Protein AF-A0A0C9W741-F1 (afdb_monomer_lite)

Radius of gyration: 35.51 Å; chains: 1; bounding box: 78×63×110 Å

pLDDT: mean 74.87, std 17.21, range [28.73, 96.88]

Sequence (416 aa):
MPPRNKDKTQGETKKRGKKKSDEKQKEKEEKQGRLKNDVEKLVEETTPKLEDAILKAEELNCLSREAMIGVARFDIVGNRERLKFGTWNPRAVKEEEVNKLVESFLQHGLNRFDYSNAIPLCVLPGVVKSNSYMPMDEFLKQDPSFSNTKLPILEFTDSMRAVLAAGGAHRLSALNKYLTRNMELLVDIERHLQNEDDGNPETRRSKKSRDEIAGVLAYKGQWLVIIYDLNKVQADDGKLGLHISANQRHYNYRESAEEGLVQLYQLMVATHQTWRDMHAPQGSRPTLNQGKQYQLLSQDYVSKLFGHLMHPSTSHYIHSPVFKLKKLHSDLISPYGGLLSVLFMDMEDKLRMCFNDVVLDNAEVERVIESMSREDDDDAWKMGTKSREDMMSMLRSAPTVFEVIGDNLRAILDQA

Structure (mmCIF, N/CA/C/O backbone):
data_AF-A0A0C9W741-F1
#
_entry.id   AF-A0A0C9W741-F1
#
loop_
_atom_site.group_PDB
_atom_site.id
_atom_site.type_symbol
_atom_site.label_atom_id
_atom_site.label_alt_id
_atom_site.label_comp_id
_atom_site.label_asym_id
_atom_site.label_entity_id
_atom_site.label_seq_id
_atom_site.pdbx_PDB_ins_code
_atom_site.Cartn_x
_atom_site.Cartn_y
_atom_site.Cartn_z
_atom_site.occupancy
_atom_site.B_iso_or_equiv
_atom_site.auth_seq_id
_atom_site.auth_comp_id
_atom_site.auth_asym_id
_atom_site.auth_atom_id
_atom_site.pdbx_PDB_model_num
ATOM 1 N N . MET A 1 1 ? 55.296 28.904 74.389 1.00 29.23 1 MET A N 1
ATOM 2 C CA . MET A 1 1 ? 54.566 28.121 75.411 1.00 29.23 1 MET A CA 1
ATOM 3 C C . MET A 1 1 ? 53.095 28.535 75.365 1.00 29.23 1 MET A C 1
ATOM 5 O O . MET A 1 1 ? 52.853 29.734 75.378 1.00 29.23 1 MET A O 1
ATOM 9 N N . PRO A 1 2 ? 52.157 27.585 75.188 1.00 56.06 2 PRO A N 1
ATOM 10 C CA . PRO A 1 2 ? 50.721 27.808 74.931 1.00 56.06 2 PRO A CA 1
ATOM 11 C C . PRO A 1 2 ? 49.923 27.820 76.261 1.00 56.06 2 PRO A C 1
ATOM 13 O O . PRO A 1 2 ? 50.539 27.510 77.284 1.00 56.06 2 PRO A O 1
ATOM 16 N N . PRO A 1 3 ? 48.602 28.134 76.317 1.00 43.34 3 PRO A N 1
ATOM 17 C CA . PRO A 1 3 ? 47.568 27.099 76.075 1.00 43.34 3 PRO A CA 1
ATOM 18 C C . PRO A 1 3 ? 46.173 27.631 75.597 1.00 43.34 3 PRO A C 1
ATOM 20 O O . PRO A 1 3 ? 45.847 28.802 75.725 1.00 43.34 3 PRO A O 1
ATOM 23 N N . ARG A 1 4 ? 45.420 26.837 74.817 1.00 32.53 4 ARG A N 1
ATOM 24 C CA . ARG A 1 4 ? 44.180 26.080 75.158 1.00 32.53 4 ARG A CA 1
ATOM 25 C C . ARG A 1 4 ? 42.925 26.869 75.617 1.00 32.53 4 ARG A C 1
ATOM 27 O O . ARG A 1 4 ? 42.845 27.273 76.763 1.00 32.53 4 ARG A O 1
ATOM 34 N N . ASN A 1 5 ? 41.895 26.797 74.762 1.00 32.59 5 ASN A N 1
ATOM 35 C CA . ASN A 1 5 ? 40.676 25.964 74.896 1.00 32.59 5 ASN A CA 1
ATOM 36 C C . ASN A 1 5 ? 39.518 26.373 75.852 1.00 32.59 5 ASN A C 1
ATOM 38 O O . ASN A 1 5 ? 39.738 26.627 77.030 1.00 32.59 5 ASN A O 1
ATOM 42 N N . LYS A 1 6 ? 38.294 26.152 75.323 1.00 31.47 6 LYS A N 1
ATOM 43 C CA . LYS A 1 6 ? 36.983 25.827 75.951 1.00 31.47 6 LYS A CA 1
ATOM 44 C C . LYS A 1 6 ? 35.925 26.928 76.177 1.00 31.47 6 LYS A C 1
ATOM 46 O O . LYS A 1 6 ? 35.943 27.640 77.169 1.00 31.47 6 LYS A O 1
ATOM 51 N N . ASP A 1 7 ? 34.967 26.938 75.245 1.00 36.56 7 ASP A N 1
ATOM 52 C CA . ASP A 1 7 ? 33.517 26.658 75.358 1.00 36.56 7 ASP A CA 1
ATOM 53 C C . ASP A 1 7 ? 32.665 26.999 76.601 1.00 36.56 7 ASP A C 1
ATOM 55 O O . ASP A 1 7 ? 33.028 26.705 77.740 1.00 36.56 7 ASP A O 1
ATOM 59 N N . LYS A 1 8 ? 31.393 27.299 76.241 1.00 34.91 8 LYS A N 1
ATOM 60 C CA . LYS A 1 8 ? 30.082 27.196 76.944 1.00 34.91 8 LYS A CA 1
ATOM 61 C C . LYS A 1 8 ? 29.559 28.540 77.503 1.00 34.91 8 LYS A C 1
ATOM 63 O O . LYS A 1 8 ? 30.327 29.288 78.077 1.00 34.91 8 LYS A O 1
ATOM 68 N N . THR A 1 9 ? 28.285 28.955 77.385 1.00 31.89 9 THR A N 1
ATOM 69 C CA . THR A 1 9 ? 26.999 28.260 77.132 1.00 31.89 9 THR A CA 1
ATOM 70 C C . THR A 1 9 ? 25.865 29.281 76.846 1.00 31.89 9 THR A C 1
ATOM 72 O O . THR A 1 9 ? 25.932 30.392 77.348 1.00 31.89 9 THR A O 1
ATOM 75 N N . GLN A 1 10 ? 24.817 28.838 76.124 1.00 31.36 10 GLN A N 1
ATOM 76 C CA . GLN A 1 10 ? 23.362 29.140 76.249 1.00 31.36 10 GLN A CA 1
ATOM 77 C C . GLN A 1 10 ? 22.792 30.582 76.356 1.00 31.36 10 GLN A C 1
ATOM 79 O O . GLN A 1 10 ? 23.062 31.296 77.310 1.00 31.36 10 GLN A O 1
ATOM 84 N N . GLY A 1 11 ? 21.776 30.867 75.514 1.00 28.73 11 GLY A N 1
ATOM 85 C CA . GLY A 1 11 ? 20.524 31.520 75.960 1.00 28.73 11 GLY A CA 1
ATOM 86 C C . GLY A 1 11 ? 19.926 32.649 75.094 1.00 28.73 11 GLY A C 1
ATOM 87 O O . GLY A 1 11 ? 20.455 33.745 75.095 1.00 28.73 11 GLY A O 1
ATOM 88 N N . GLU A 1 12 ? 18.757 32.377 74.478 1.00 31.44 12 GLU A N 1
ATOM 89 C CA . GLU A 1 12 ? 17.649 33.312 74.119 1.00 31.44 12 GLU A CA 1
ATOM 90 C C . GLU A 1 12 ? 17.859 34.341 72.970 1.00 31.44 12 GLU A C 1
ATOM 92 O O . GLU A 1 12 ? 18.771 35.146 72.981 1.00 31.44 12 GLU A O 1
ATOM 97 N N . THR A 1 13 ? 17.040 34.452 71.909 1.00 33.78 13 THR A N 1
ATOM 98 C CA . THR A 1 13 ? 15.577 34.656 71.893 1.00 33.78 13 THR A CA 1
ATOM 99 C C . THR A 1 13 ? 14.962 34.353 70.505 1.00 33.78 13 THR A C 1
ATOM 101 O O . THR A 1 13 ? 15.441 34.792 69.459 1.00 33.78 13 THR A O 1
ATOM 104 N N . LYS A 1 14 ? 13.818 33.652 70.503 1.00 41.97 14 LYS A N 1
ATOM 105 C CA . LYS A 1 14 ? 12.867 33.501 69.384 1.00 41.97 14 LYS A CA 1
ATOM 106 C C . LYS A 1 14 ? 12.035 34.782 69.215 1.00 41.97 14 LYS A C 1
ATOM 108 O O . LYS A 1 14 ? 11.446 35.211 70.199 1.00 41.97 14 LYS A O 1
ATOM 113 N N . LYS A 1 15 ? 11.877 35.293 67.980 1.00 41.88 15 LYS A N 1
ATOM 114 C CA . LYS A 1 15 ? 10.661 35.954 67.415 1.00 41.88 15 LYS A CA 1
ATOM 115 C C . LYS A 1 15 ? 11.003 36.665 66.091 1.00 41.88 15 LYS A C 1
ATOM 117 O O . LYS A 1 15 ? 11.376 37.829 66.127 1.00 41.88 15 LYS A O 1
ATOM 122 N N . ARG A 1 16 ? 10.862 35.996 64.928 1.00 37.69 16 ARG A N 1
ATOM 123 C CA . ARG A 1 16 ? 10.601 36.653 63.607 1.00 37.69 16 ARG A CA 1
ATOM 124 C C . ARG A 1 16 ? 10.425 35.740 62.374 1.00 37.69 16 ARG A C 1
ATOM 126 O O . ARG A 1 16 ? 10.215 36.261 61.288 1.00 37.69 16 ARG A O 1
ATOM 133 N N . GLY A 1 17 ? 10.448 34.409 62.501 1.00 34.53 17 GLY A N 1
ATOM 134 C CA . GLY A 1 17 ? 10.427 33.511 61.327 1.00 34.53 17 GLY A CA 1
ATOM 135 C C . GLY A 1 17 ? 9.057 33.063 60.788 1.00 34.53 17 GLY A C 1
ATOM 136 O O . GLY A 1 17 ? 8.988 32.605 59.656 1.00 34.53 17 GLY A O 1
ATOM 137 N N . LYS A 1 18 ? 7.963 33.175 61.553 1.00 38.09 18 LYS A N 1
ATOM 138 C CA . LYS A 1 18 ? 6.747 32.373 61.286 1.00 38.09 18 LYS A CA 1
ATOM 139 C C . LYS A 1 18 ? 5.709 32.984 60.328 1.00 38.09 18 LYS A C 1
ATOM 141 O O . LYS A 1 18 ? 4.758 32.307 59.989 1.00 38.09 18 LYS A O 1
ATOM 146 N N . LYS A 1 19 ? 5.852 34.245 59.894 1.00 40.81 19 LYS A N 1
ATOM 147 C CA . LYS A 1 19 ? 4.816 34.923 59.077 1.00 40.81 19 LYS A CA 1
ATOM 148 C C . LYS A 1 19 ? 5.074 34.894 57.561 1.00 40.81 19 LYS A C 1
ATOM 150 O O . LYS A 1 19 ? 4.148 35.098 56.796 1.00 40.81 19 LYS A O 1
ATOM 155 N N . LYS A 1 20 ? 6.311 34.624 57.120 1.00 43.34 20 LYS A N 1
ATOM 156 C CA . LYS A 1 20 ? 6.692 34.601 55.688 1.00 43.34 20 LYS A CA 1
ATOM 157 C C . LYS A 1 20 ? 6.609 33.214 55.031 1.00 43.34 20 LYS A C 1
ATOM 159 O O . LYS A 1 20 ? 6.699 33.136 53.809 1.00 43.34 20 LYS A O 1
ATOM 164 N N . SER A 1 21 ? 6.484 32.139 55.813 1.00 45.16 21 SER A N 1
ATOM 165 C CA . SER A 1 21 ? 6.326 30.773 55.292 1.00 45.16 21 SER A CA 1
ATOM 166 C C . SER A 1 21 ? 4.906 30.525 54.788 1.00 45.16 21 SER A C 1
ATOM 168 O O . SER A 1 21 ? 4.738 30.008 53.690 1.00 45.16 21 SER A O 1
ATOM 170 N N . ASP A 1 22 ? 3.905 30.978 55.542 1.00 47.25 22 ASP A N 1
ATOM 171 C CA . ASP A 1 22 ? 2.506 30.606 55.309 1.00 47.25 22 ASP A CA 1
ATOM 172 C C . ASP A 1 22 ? 1.895 31.355 54.109 1.00 47.25 22 ASP A C 1
ATOM 174 O O . ASP A 1 22 ? 1.099 30.787 53.364 1.00 47.25 22 ASP A O 1
ATOM 178 N N . GLU A 1 23 ? 2.330 32.594 53.840 1.00 48.41 23 GLU A N 1
ATOM 179 C CA . GLU A 1 23 ? 1.943 33.339 52.627 1.00 48.41 23 GLU A CA 1
ATOM 180 C C . GLU A 1 23 ? 2.526 32.713 51.352 1.00 48.41 23 GLU A C 1
ATOM 182 O O . GLU A 1 23 ? 1.818 32.564 50.361 1.00 48.41 23 GLU A O 1
ATOM 187 N N . LYS A 1 24 ? 3.790 32.264 51.383 1.00 49.31 24 LYS A N 1
ATOM 188 C CA . LYS A 1 24 ? 4.428 31.605 50.228 1.00 49.31 24 LYS A CA 1
ATOM 189 C C . LYS A 1 24 ? 3.864 30.215 49.938 1.00 49.31 24 LYS A C 1
ATOM 191 O O . LYS A 1 24 ? 3.982 29.743 48.808 1.00 49.31 24 LYS A O 1
ATOM 196 N N . GLN A 1 25 ? 3.304 29.550 50.946 1.00 50.09 25 GLN A N 1
ATOM 197 C CA . GLN A 1 25 ? 2.700 28.230 50.798 1.00 50.09 25 GLN A CA 1
ATOM 198 C C . GLN A 1 25 ? 1.287 28.341 50.202 1.00 50.09 25 GLN A C 1
ATOM 200 O O . GLN A 1 25 ? 1.004 27.656 49.221 1.00 50.09 25 GLN A O 1
ATOM 205 N N . LYS A 1 26 ? 0.480 29.315 50.655 1.00 51.44 26 LYS A N 1
ATOM 206 C CA . LYS A 1 26 ? -0.825 29.639 50.047 1.00 51.44 26 LYS A CA 1
ATOM 207 C C . LYS A 1 26 ? -0.728 30.082 48.585 1.00 51.44 26 LYS A C 1
ATOM 209 O O . LYS A 1 26 ? -1.500 29.617 47.755 1.00 51.44 26 LYS A O 1
ATOM 214 N N . GLU A 1 27 ? 0.255 30.914 48.238 1.00 52.12 27 GLU A N 1
ATOM 215 C CA . GLU A 1 27 ? 0.446 31.375 46.851 1.00 52.12 27 GLU A CA 1
ATOM 216 C C . GLU A 1 27 ? 0.881 30.242 45.897 1.00 52.12 27 GLU A C 1
ATOM 218 O O . GLU A 1 27 ? 0.608 30.283 44.694 1.00 52.12 27 GLU A O 1
ATOM 223 N N . LYS A 1 28 ? 1.567 29.216 46.424 1.00 52.00 28 LYS A N 1
ATOM 224 C CA . LYS A 1 28 ? 1.939 28.007 45.672 1.00 52.00 28 LYS A CA 1
ATOM 225 C C . LYS A 1 28 ? 0.754 27.065 45.480 1.00 52.00 28 LYS A C 1
ATOM 227 O O . LYS A 1 28 ? 0.612 26.525 44.386 1.00 52.00 28 LYS A O 1
ATOM 232 N N . GLU A 1 29 ? -0.084 26.902 46.500 1.00 53.72 29 GLU A N 1
ATOM 233 C CA . GLU A 1 29 ? -1.296 26.078 46.439 1.00 53.72 29 GLU A CA 1
ATOM 234 C C . GLU A 1 29 ? -2.351 26.688 45.499 1.00 53.72 29 GLU A C 1
ATOM 236 O O . GLU A 1 29 ? -2.909 25.969 44.672 1.00 53.72 29 GLU A O 1
ATOM 241 N N . GLU A 1 30 ? -2.543 28.013 45.501 1.00 54.38 30 GLU A N 1
ATOM 242 C CA . GLU A 1 30 ? -3.440 28.690 44.546 1.00 54.38 30 GLU A CA 1
ATOM 243 C C . GLU A 1 30 ? -2.933 28.622 43.097 1.00 54.38 30 GLU A C 1
ATOM 245 O O . GLU A 1 30 ? -3.723 28.422 42.170 1.00 54.38 30 GLU A O 1
ATOM 250 N N . LYS A 1 31 ? -1.615 28.742 42.873 1.00 52.44 31 LYS A N 1
ATOM 251 C CA . LYS A 1 31 ? -1.028 28.575 41.531 1.00 52.44 31 LYS A CA 1
ATOM 252 C C . LYS A 1 31 ? -1.110 27.129 41.043 1.00 52.44 31 LYS A C 1
ATOM 254 O O . LYS A 1 31 ? -1.398 26.924 39.868 1.00 52.44 31 LYS A O 1
ATOM 259 N N . GLN A 1 32 ? -0.903 26.139 41.915 1.00 48.06 32 GLN A N 1
ATOM 260 C CA . GLN A 1 32 ? -1.086 24.723 41.570 1.00 48.06 32 GLN A CA 1
ATOM 261 C C . GLN A 1 32 ? -2.553 24.369 41.303 1.00 48.06 32 GLN A C 1
ATOM 263 O O . GLN A 1 32 ? -2.813 23.602 40.380 1.00 48.06 32 GLN A O 1
ATOM 268 N N . GLY A 1 33 ? -3.499 24.949 42.048 1.00 50.84 33 GLY A N 1
ATOM 269 C CA . GLY A 1 33 ? -4.935 24.779 41.810 1.00 50.84 33 GLY A CA 1
ATOM 270 C C . GLY A 1 33 ? -5.388 25.373 40.473 1.00 50.84 33 GLY A C 1
ATOM 271 O O . GLY A 1 33 ? -6.111 24.719 39.728 1.00 50.84 33 GLY A O 1
ATOM 272 N N . ARG A 1 34 ? -4.895 26.567 40.109 1.00 53.53 34 ARG A N 1
ATOM 273 C CA . ARG A 1 34 ? -5.165 27.166 38.788 1.00 53.53 34 ARG A CA 1
ATOM 274 C C . ARG A 1 34 ? -4.550 26.366 37.641 1.00 53.53 34 ARG A C 1
ATOM 276 O O . ARG A 1 34 ? -5.242 26.094 36.673 1.00 53.53 34 ARG A O 1
ATOM 283 N N . LEU A 1 35 ? -3.300 25.916 37.779 1.00 49.72 35 LEU A N 1
ATOM 284 C CA . LEU A 1 35 ? -2.647 25.062 36.779 1.00 49.72 35 LEU A CA 1
ATOM 285 C C . LEU A 1 35 ? -3.351 23.709 36.604 1.00 49.72 35 LEU A C 1
ATOM 287 O O . LEU A 1 35 ? -3.434 23.229 35.481 1.00 49.72 35 LEU A O 1
ATOM 291 N N . LYS A 1 36 ? -3.875 23.101 37.677 1.00 50.97 36 LYS A N 1
ATOM 292 C CA . LYS A 1 36 ? -4.691 21.881 37.570 1.00 50.97 36 LYS A CA 1
ATOM 293 C C . LYS A 1 36 ? -6.001 22.133 36.830 1.00 50.97 36 LYS A C 1
ATOM 295 O O . LYS A 1 36 ? -6.285 21.395 35.899 1.00 50.97 36 LYS A O 1
ATOM 300 N N . ASN A 1 37 ? -6.725 23.197 37.173 1.00 49.47 37 ASN A N 1
ATOM 301 C CA . ASN A 1 37 ? -7.987 23.532 36.510 1.00 49.47 37 ASN A CA 1
ATOM 302 C C . ASN A 1 37 ? -7.793 23.917 35.034 1.00 49.47 37 ASN A C 1
ATOM 304 O O . ASN A 1 37 ? -8.622 23.569 34.201 1.00 49.47 37 ASN A O 1
ATOM 308 N N . ASP A 1 38 ? -6.698 24.604 34.695 1.00 52.16 38 ASP A N 1
ATOM 309 C CA . ASP A 1 38 ? -6.371 24.957 33.308 1.00 52.16 38 ASP A CA 1
ATOM 310 C C . ASP A 1 38 ? -5.950 23.719 32.496 1.00 52.16 38 ASP A C 1
ATOM 312 O O . ASP A 1 38 ? -6.297 23.602 31.321 1.00 52.16 38 ASP A O 1
ATOM 316 N N . VAL A 1 39 ? -5.250 22.761 33.119 1.00 52.22 39 VAL A N 1
ATOM 317 C CA . VAL A 1 39 ? -4.909 21.467 32.504 1.00 52.22 39 VAL A CA 1
ATOM 318 C C . VAL A 1 39 ? -6.146 20.579 32.352 1.00 52.22 39 VAL A C 1
ATOM 320 O O . VAL A 1 39 ? -6.302 19.970 31.302 1.00 52.22 39 VAL A O 1
ATOM 323 N N . GLU A 1 40 ? -7.041 20.528 33.338 1.00 51.59 40 GLU A N 1
ATOM 324 C CA . GLU A 1 40 ? -8.305 19.779 33.259 1.00 51.59 40 GLU A CA 1
ATOM 325 C C . GLU A 1 40 ? -9.216 20.344 32.163 1.00 51.59 40 GLU A C 1
ATOM 327 O O . GLU A 1 40 ? -9.685 19.579 31.324 1.00 51.59 40 GLU A O 1
ATOM 332 N N . LYS A 1 41 ? -9.337 21.675 32.049 1.00 47.78 41 LYS A N 1
ATOM 333 C CA . LYS A 1 41 ? -10.034 22.322 30.923 1.00 47.78 41 LYS A CA 1
ATOM 334 C C . LYS A 1 41 ? -9.410 22.004 29.564 1.00 47.78 41 LYS A C 1
ATOM 336 O O . LYS A 1 41 ? -10.126 21.724 28.608 1.00 47.78 41 LYS A O 1
ATOM 341 N N . LEU A 1 42 ? -8.079 22.029 29.460 1.00 47.59 42 LEU A N 1
ATOM 342 C CA . LEU A 1 42 ? -7.376 21.681 28.219 1.00 47.59 42 LEU A CA 1
ATOM 343 C C . LEU A 1 42 ? -7.545 20.200 27.853 1.00 47.59 42 LEU A C 1
ATOM 345 O O . LEU A 1 42 ? -7.640 19.874 26.669 1.00 47.59 42 LEU A O 1
ATOM 349 N N . VAL A 1 43 ? -7.591 19.307 28.844 1.00 46.94 43 VAL A N 1
ATOM 350 C CA . VAL A 1 43 ? -7.824 17.869 28.652 1.00 46.94 43 VAL A CA 1
ATOM 351 C C . VAL A 1 43 ? -9.268 17.615 28.218 1.00 46.94 43 VAL A C 1
ATOM 353 O O . VAL A 1 43 ? -9.462 16.892 27.243 1.00 46.94 43 VAL A O 1
ATOM 356 N N . GLU A 1 44 ? -10.261 18.257 28.837 1.00 46.56 44 GLU A N 1
ATOM 357 C CA . GLU A 1 44 ? -11.680 18.162 28.450 1.00 46.56 44 GLU A CA 1
ATOM 358 C C . GLU A 1 44 ? -11.968 18.753 27.057 1.00 46.56 44 GLU A C 1
ATOM 360 O O . GLU A 1 44 ? -12.807 18.233 26.327 1.00 46.56 44 GLU A O 1
ATOM 365 N N . GLU A 1 45 ? -11.250 19.794 26.623 1.00 43.28 45 GLU A N 1
ATOM 366 C CA . GLU A 1 45 ? -11.445 20.396 25.292 1.00 43.28 45 GLU A CA 1
ATOM 367 C C . GLU A 1 45 ? -10.757 19.627 24.143 1.00 43.28 45 GLU A C 1
ATOM 369 O O . GLU A 1 45 ? -11.131 19.793 22.972 1.00 43.28 45 GLU A O 1
ATOM 374 N N . THR A 1 46 ? -9.758 18.785 24.446 1.00 44.12 46 THR A N 1
ATOM 375 C CA . THR A 1 46 ? -8.960 18.051 23.441 1.00 44.12 46 THR A CA 1
ATOM 376 C C . THR A 1 46 ? -9.284 16.559 23.328 1.00 44.12 46 THR A C 1
ATOM 378 O O . THR A 1 46 ? -9.094 15.995 22.249 1.00 44.12 46 THR A O 1
ATOM 381 N N . THR A 1 47 ? -9.807 15.918 24.375 1.00 41.94 47 THR A N 1
ATOM 382 C CA . THR A 1 47 ? -10.109 14.470 24.380 1.00 41.94 47 THR A CA 1
ATOM 383 C C . THR A 1 47 ? -11.352 14.043 23.577 1.00 41.94 47 THR A C 1
ATOM 385 O O . THR A 1 47 ? -11.221 13.079 22.820 1.00 41.94 47 THR A O 1
ATOM 388 N N . PRO A 1 48 ? -12.500 14.759 23.578 1.00 41.53 48 PRO A N 1
ATOM 389 C CA . PRO A 1 48 ? -13.714 14.291 22.890 1.00 41.53 48 PRO A CA 1
ATOM 390 C C . PRO A 1 48 ? -13.559 14.244 21.363 1.00 41.53 48 PRO A C 1
ATOM 392 O O . PRO A 1 48 ? -14.123 13.402 20.676 1.00 41.53 48 PRO A O 1
ATOM 395 N N . LYS A 1 49 ? -12.739 15.141 20.802 1.00 53.41 49 LYS A N 1
ATOM 396 C CA . LYS A 1 49 ? -12.584 15.293 19.346 1.00 53.41 49 LYS A CA 1
ATOM 397 C C . LYS A 1 49 ? -11.715 14.212 18.712 1.00 53.41 49 LYS A C 1
ATOM 399 O O . LYS A 1 49 ? -11.835 13.976 17.512 1.00 53.41 49 LYS A O 1
ATOM 404 N N . LEU A 1 50 ? -10.811 13.604 19.482 1.00 46.09 50 LEU A N 1
ATOM 405 C CA . LEU A 1 50 ? -9.914 12.574 18.969 1.00 46.09 50 LEU A CA 1
ATOM 406 C C . LEU A 1 50 ? -10.611 11.212 18.918 1.00 46.09 50 LEU A C 1
ATOM 408 O O . LEU A 1 50 ? -10.489 10.523 17.913 1.00 46.09 50 LEU A O 1
ATOM 412 N N . GLU A 1 51 ? -11.366 10.852 19.955 1.00 53.16 51 GLU A N 1
ATOM 413 C CA . GLU A 1 51 ? -12.127 9.596 20.005 1.00 53.16 51 GLU A CA 1
ATOM 414 C C . GLU A 1 51 ? -13.218 9.566 18.928 1.00 53.16 51 GLU A C 1
ATOM 416 O O . GLU A 1 51 ? -13.279 8.619 18.146 1.00 53.16 51 GLU A O 1
ATOM 421 N N . ASP A 1 52 ? -13.965 10.662 18.764 1.00 63.34 52 ASP A N 1
ATOM 422 C CA . ASP A 1 52 ? -14.936 10.813 17.674 1.00 63.34 52 ASP A CA 1
ATOM 423 C C . ASP A 1 52 ? -14.288 10.724 16.284 1.00 63.34 52 ASP A C 1
ATOM 425 O O . ASP A 1 52 ? -14.885 10.208 15.336 1.00 63.34 52 ASP A O 1
ATOM 429 N N . ALA A 1 53 ? -13.067 11.246 16.128 1.00 64.69 53 ALA A N 1
ATOM 430 C CA . ALA A 1 53 ? -12.331 11.160 14.871 1.00 64.69 53 ALA A CA 1
ATOM 431 C C . ALA A 1 53 ? -11.828 9.734 14.593 1.00 64.69 53 ALA A C 1
ATOM 433 O O . ALA A 1 53 ? -11.840 9.310 13.437 1.00 64.69 53 ALA A O 1
ATOM 434 N N . ILE A 1 54 ? -11.420 8.996 15.632 1.00 64.38 54 ILE A N 1
ATOM 435 C CA . ILE A 1 54 ? -11.015 7.588 15.533 1.00 64.38 54 ILE A CA 1
ATOM 436 C C . ILE A 1 54 ? -12.215 6.727 15.140 1.00 64.38 54 ILE A C 1
ATOM 438 O O . ILE A 1 54 ? -12.129 6.009 14.147 1.00 64.38 54 ILE A O 1
ATOM 442 N N . LEU A 1 55 ? -13.348 6.864 15.835 1.00 70.00 55 LEU A N 1
ATOM 443 C CA . LEU A 1 55 ? -14.568 6.106 15.539 1.00 70.00 55 LEU A CA 1
ATOM 444 C C . LEU A 1 55 ? -15.057 6.357 14.106 1.00 70.00 55 LEU A C 1
ATOM 446 O O . LEU A 1 55 ? -15.346 5.413 13.374 1.00 70.00 55 LEU A O 1
ATOM 450 N N . LYS A 1 56 ? -15.053 7.618 13.652 1.00 74.88 56 LYS A N 1
ATOM 451 C CA . LYS A 1 56 ? -15.390 7.962 12.258 1.00 74.88 56 LYS A CA 1
ATOM 452 C C . LYS A 1 56 ? -14.413 7.362 11.248 1.00 74.88 56 LYS A C 1
ATOM 454 O O . LYS A 1 56 ? -14.818 6.946 10.164 1.00 74.88 56 LYS A O 1
ATOM 459 N N . ALA A 1 57 ? -13.120 7.324 11.568 1.00 74.00 57 ALA A N 1
ATOM 460 C CA . ALA A 1 57 ? -12.125 6.702 10.701 1.00 74.00 57 ALA A CA 1
ATOM 461 C C . ALA A 1 57 ? -12.304 5.175 10.636 1.00 74.00 57 ALA A C 1
ATOM 463 O O . ALA A 1 57 ? -12.169 4.590 9.561 1.00 74.00 57 ALA A O 1
ATOM 464 N N . GLU A 1 58 ? -12.631 4.528 11.756 1.00 75.44 58 GLU A N 1
ATOM 465 C CA . GLU A 1 58 ? -12.937 3.096 11.820 1.00 75.44 58 GLU A CA 1
ATOM 466 C C . GLU A 1 58 ? -14.193 2.741 11.029 1.00 75.44 58 GLU A C 1
ATOM 468 O O . GLU A 1 58 ? -14.159 1.799 10.235 1.00 75.44 58 GLU A O 1
ATOM 473 N N . GLU A 1 59 ? -15.254 3.536 11.153 1.00 83.12 59 GLU A N 1
ATOM 474 C CA . GLU A 1 59 ? -16.479 3.389 10.366 1.00 83.12 59 GLU A CA 1
ATOM 475 C C . GLU A 1 59 ? -16.178 3.459 8.861 1.00 83.12 59 GLU A C 1
ATOM 477 O O . GLU A 1 59 ? -16.501 2.536 8.107 1.00 83.12 59 GLU A O 1
ATOM 482 N N . LEU A 1 60 ? -15.449 4.489 8.417 1.00 83.56 60 LEU A N 1
ATOM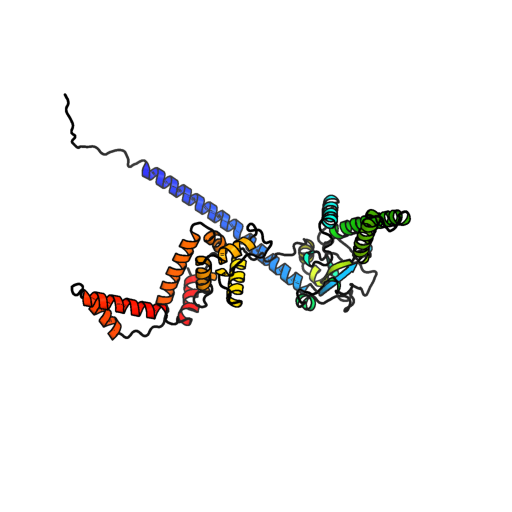 483 C CA . LEU A 1 60 ? -15.033 4.624 7.017 1.00 83.56 60 LEU A CA 1
ATOM 484 C C . LEU A 1 60 ? -14.107 3.485 6.561 1.00 83.56 60 LEU A C 1
ATOM 486 O O . LEU A 1 60 ? -14.140 3.092 5.393 1.00 83.56 60 LEU A O 1
ATOM 490 N N . ASN A 1 61 ? -13.298 2.914 7.459 1.00 82.38 61 ASN A N 1
ATOM 491 C CA . ASN A 1 61 ? -12.476 1.737 7.171 1.00 82.38 61 ASN A CA 1
ATOM 492 C C . ASN A 1 61 ? -13.308 0.457 7.022 1.00 82.38 61 ASN A C 1
ATOM 494 O O . ASN A 1 61 ? -12.961 -0.396 6.201 1.00 82.38 61 ASN A O 1
ATOM 498 N N . CYS A 1 62 ? -14.374 0.291 7.804 1.00 83.38 62 CYS A N 1
ATOM 499 C CA . CYS A 1 62 ? -15.320 -0.815 7.655 1.00 83.38 62 CYS A CA 1
ATOM 500 C C . CYS A 1 62 ? -16.074 -0.699 6.329 1.00 83.38 62 CYS A C 1
ATOM 502 O O . CYS A 1 62 ? -15.980 -1.605 5.501 1.00 83.38 62 CYS A O 1
ATOM 504 N N . LEU A 1 63 ? -16.668 0.464 6.050 1.00 88.50 63 LEU A N 1
ATOM 505 C CA . LEU A 1 63 ? -17.348 0.738 4.780 1.00 88.50 63 LEU A CA 1
ATOM 506 C C . LEU A 1 63 ? -16.409 0.572 3.579 1.00 88.50 63 LEU A C 1
ATOM 508 O O . LEU A 1 63 ? -16.779 0.027 2.539 1.00 88.50 63 LEU A O 1
ATOM 512 N N . SER A 1 64 ? -15.150 0.988 3.728 1.00 88.75 64 SER A N 1
ATOM 513 C CA . SER A 1 64 ? -14.126 0.768 2.715 1.00 88.75 64 SER A CA 1
ATOM 514 C C . SER A 1 64 ? -13.875 -0.713 2.451 1.00 88.75 64 SER A C 1
ATOM 516 O O . SER A 1 64 ? -13.619 -1.052 1.301 1.00 88.75 64 SER A O 1
ATOM 518 N N . ARG A 1 65 ? -13.864 -1.572 3.474 1.00 88.50 65 ARG A N 1
ATOM 519 C CA . ARG A 1 65 ? -13.662 -3.020 3.308 1.00 88.50 65 ARG A CA 1
ATOM 520 C C . ARG A 1 65 ? -14.871 -3.660 2.638 1.00 88.50 65 ARG A C 1
ATOM 522 O O . ARG A 1 65 ? -14.701 -4.411 1.689 1.00 88.50 65 ARG A O 1
ATOM 529 N N . GLU A 1 66 ? -16.077 -3.279 3.040 1.00 89.31 66 GLU A N 1
ATOM 530 C CA . GLU A 1 66 ? -17.324 -3.754 2.425 1.00 89.31 66 GLU A CA 1
ATOM 531 C C . GLU A 1 66 ? -17.484 -3.326 0.960 1.00 89.31 66 GLU A C 1
ATOM 533 O O . GLU A 1 66 ? -18.166 -3.991 0.172 1.00 89.31 66 GLU A O 1
ATOM 538 N N . ALA A 1 67 ? -16.880 -2.197 0.587 1.00 92.44 67 ALA A N 1
ATOM 539 C CA . ALA A 1 67 ? -16.852 -1.715 -0.784 1.00 92.44 67 ALA A CA 1
ATOM 540 C C . ALA A 1 67 ? -15.783 -2.398 -1.654 1.00 92.44 67 ALA A C 1
ATOM 542 O O . ALA A 1 67 ? -15.848 -2.254 -2.875 1.00 92.44 67 ALA A O 1
ATOM 543 N N . MET A 1 68 ? -14.810 -3.116 -1.076 1.00 93.56 68 MET A N 1
ATOM 544 C CA . MET A 1 68 ? -13.787 -3.828 -1.848 1.00 93.56 68 MET A CA 1
ATOM 545 C C . MET A 1 68 ? -14.396 -5.029 -2.570 1.00 93.56 68 MET A C 1
ATOM 547 O O . MET A 1 68 ? -15.055 -5.871 -1.974 1.00 93.56 68 MET A O 1
ATOM 551 N N . ILE A 1 69 ? -14.110 -5.125 -3.864 1.00 93.81 69 ILE A N 1
ATOM 552 C CA . ILE A 1 69 ? -14.481 -6.262 -4.707 1.00 93.81 69 ILE A CA 1
ATOM 553 C C . ILE A 1 69 ? -13.297 -7.233 -4.795 1.00 93.81 69 ILE A C 1
ATOM 555 O O . ILE A 1 69 ? -13.437 -8.433 -4.567 1.00 93.81 69 ILE A O 1
ATOM 559 N N . GLY A 1 70 ? -12.104 -6.719 -5.103 1.00 94.19 70 GLY A N 1
ATOM 560 C CA . GLY A 1 70 ? -10.927 -7.559 -5.299 1.00 94.19 70 GLY A CA 1
ATOM 561 C C . GLY A 1 70 ? -9.690 -6.808 -5.765 1.00 94.19 70 GLY A C 1
ATOM 562 O O . GLY A 1 70 ? -9.652 -5.576 -5.761 1.00 94.19 70 GLY A O 1
ATOM 563 N N . VAL A 1 71 ? -8.672 -7.564 -6.167 1.00 95.75 71 VAL A N 1
ATOM 564 C CA . VAL A 1 71 ? -7.385 -7.048 -6.646 1.00 95.75 71 VAL A CA 1
ATOM 565 C C . VAL A 1 71 ? -7.010 -7.637 -8.000 1.00 95.75 71 VAL A C 1
ATOM 567 O O . VAL A 1 71 ? -7.335 -8.780 -8.320 1.00 95.75 71 VAL A O 1
ATOM 570 N N . ALA A 1 72 ? -6.311 -6.850 -8.810 1.00 96.88 72 ALA A N 1
ATOM 571 C CA . ALA A 1 72 ? -5.862 -7.262 -10.136 1.00 96.88 72 ALA A CA 1
ATOM 572 C C . ALA A 1 72 ? -4.619 -6.476 -10.566 1.00 96.88 72 ALA A C 1
ATOM 574 O O . ALA A 1 72 ? -4.255 -5.468 -9.956 1.00 96.88 72 ALA A O 1
ATOM 575 N N . ARG A 1 73 ? -3.984 -6.905 -11.658 1.00 96.44 73 ARG A N 1
ATOM 576 C CA . ARG A 1 73 ? -2.995 -6.092 -12.376 1.00 96.44 73 ARG A CA 1
ATOM 577 C C . ARG A 1 73 ? -3.684 -5.286 -13.461 1.00 96.44 73 ARG A C 1
ATOM 579 O O . ARG A 1 73 ? -4.511 -5.816 -14.189 1.00 96.44 73 ARG A O 1
ATOM 586 N N . PHE A 1 74 ? -3.307 -4.030 -13.631 1.00 95.88 74 PHE A N 1
ATOM 587 C CA . PHE A 1 74 ? -3.881 -3.179 -14.666 1.00 95.88 74 PHE A CA 1
ATOM 588 C C . PHE A 1 74 ? -2.813 -2.298 -15.304 1.00 95.88 74 PHE A C 1
ATOM 590 O O . PHE A 1 74 ? -1.978 -1.735 -14.599 1.00 95.88 74 PHE A O 1
ATOM 597 N N . ASP A 1 75 ? -2.819 -2.188 -16.635 1.00 95.06 75 ASP A N 1
ATOM 598 C CA . ASP A 1 75 ? -1.907 -1.293 -17.351 1.00 95.06 75 ASP A CA 1
ATOM 599 C C . ASP A 1 75 ? -2.428 0.147 -17.286 1.00 95.06 75 ASP A C 1
ATOM 601 O O . ASP A 1 75 ? -3.228 0.575 -18.120 1.00 95.06 75 ASP A O 1
ATOM 605 N N . ILE A 1 76 ? -1.989 0.887 -16.267 1.00 94.88 76 ILE A N 1
ATOM 606 C CA . ILE A 1 76 ? -2.464 2.249 -16.001 1.00 94.88 76 ILE A CA 1
ATOM 607 C C . ILE A 1 76 ? -1.957 3.260 -17.033 1.00 94.88 76 ILE A C 1
ATOM 609 O O . ILE A 1 76 ? -2.597 4.290 -17.234 1.00 94.88 76 ILE A O 1
ATOM 613 N N . VAL A 1 77 ? -0.824 2.977 -17.686 1.00 94.69 77 VAL A N 1
ATOM 614 C CA . VAL A 1 77 ? -0.239 3.859 -18.705 1.00 94.69 77 VAL A CA 1
ATOM 615 C C . VAL A 1 77 ? -0.949 3.638 -20.032 1.00 94.69 77 VAL A C 1
ATOM 617 O O . VAL A 1 77 ? -1.454 4.594 -20.616 1.00 94.69 77 VAL A O 1
ATOM 620 N N . GLY A 1 78 ? -1.064 2.378 -20.463 1.00 92.19 78 GLY A N 1
ATOM 621 C CA . GLY A 1 78 ? -1.749 2.011 -21.703 1.00 92.19 78 GLY A CA 1
ATOM 622 C C . GLY A 1 78 ? -3.244 2.339 -21.692 1.00 92.19 78 GLY A C 1
ATOM 623 O O . GLY A 1 78 ? -3.814 2.619 -22.738 1.00 92.19 78 GLY A O 1
ATOM 624 N N . ASN A 1 79 ? -3.874 2.373 -20.514 1.00 92.31 79 ASN A N 1
ATOM 625 C CA . ASN A 1 79 ? -5.291 2.714 -20.355 1.00 92.31 79 ASN A CA 1
ATOM 626 C C . ASN A 1 79 ? -5.510 4.100 -19.727 1.00 92.31 79 ASN A C 1
ATOM 628 O O . ASN A 1 79 ? -6.547 4.343 -19.106 1.00 92.31 79 ASN A O 1
ATOM 632 N N . ARG A 1 80 ? -4.550 5.023 -19.864 1.00 91.25 80 ARG A N 1
ATOM 633 C CA . ARG A 1 80 ? -4.624 6.357 -19.249 1.00 91.25 80 ARG A CA 1
ATOM 634 C C . ARG A 1 80 ? -5.905 7.112 -19.599 1.00 91.25 80 ARG A C 1
ATOM 636 O O . ARG A 1 80 ? -6.499 7.714 -18.712 1.00 91.25 80 ARG A O 1
ATOM 643 N N . GLU A 1 81 ? -6.326 7.088 -20.862 1.00 89.38 81 GLU A N 1
ATOM 644 C CA . GLU A 1 81 ? -7.508 7.827 -21.343 1.00 89.38 81 GLU A CA 1
ATOM 645 C C . GLU A 1 81 ? -8.804 7.373 -20.673 1.00 89.38 81 GLU A C 1
ATOM 647 O O . GLU A 1 81 ? -9.769 8.125 -20.555 1.00 89.38 81 GLU A O 1
ATOM 652 N N . ARG A 1 82 ? -8.804 6.139 -20.175 1.00 89.94 82 ARG A N 1
ATOM 653 C CA . ARG A 1 82 ? -9.936 5.550 -19.484 1.00 89.94 82 ARG A CA 1
ATOM 654 C C . ARG A 1 82 ? -9.989 5.919 -18.004 1.00 89.94 82 ARG A C 1
ATOM 656 O O . ARG A 1 82 ? -11.052 5.834 -17.388 1.00 89.94 82 ARG A O 1
ATOM 663 N N . LEU A 1 83 ? -8.858 6.300 -17.417 1.00 92.50 83 LEU A N 1
ATOM 664 C CA . LEU A 1 83 ? -8.754 6.631 -16.004 1.00 92.50 83 LEU A CA 1
ATOM 665 C C . LEU A 1 83 ? -9.134 8.090 -15.766 1.00 92.50 83 LEU A C 1
ATOM 667 O O . LEU A 1 83 ? -8.430 9.018 -16.163 1.00 92.50 83 LEU A O 1
ATOM 671 N N . LYS A 1 84 ? -10.225 8.295 -15.031 1.00 93.00 84 LYS A N 1
ATOM 672 C CA . LYS A 1 84 ? -10.627 9.616 -14.556 1.00 93.00 84 LYS A CA 1
ATOM 673 C C . LYS A 1 84 ? -10.145 9.813 -13.124 1.00 93.00 84 LYS A C 1
ATOM 675 O O . LYS A 1 84 ? -10.681 9.219 -12.189 1.00 93.00 84 LYS A O 1
ATOM 680 N N . PHE A 1 85 ? -9.134 10.659 -12.965 1.00 91.44 85 PHE A N 1
ATOM 681 C CA . PHE A 1 85 ? -8.628 11.094 -11.665 1.00 91.44 85 PHE A CA 1
ATOM 682 C C . PHE A 1 85 ? -9.343 12.365 -11.196 1.00 91.44 85 PHE A C 1
ATOM 684 O O . PHE A 1 85 ? -9.974 13.068 -11.983 1.00 91.44 85 PHE A O 1
ATOM 691 N N . GLY A 1 86 ? -9.209 12.683 -9.909 1.00 87.75 86 GLY A N 1
ATOM 692 C CA . GLY A 1 86 ? -9.650 13.969 -9.365 1.00 87.75 86 GLY A CA 1
ATOM 693 C C . GLY A 1 86 ? -11.107 14.029 -8.908 1.00 87.75 86 GLY A C 1
ATOM 694 O O . GLY A 1 86 ? -11.504 15.055 -8.373 1.00 87.75 86 GLY A O 1
ATOM 695 N N . THR A 1 87 ? -11.885 12.948 -9.057 1.00 89.56 87 THR A N 1
ATOM 696 C CA . THR A 1 87 ? -13.303 12.911 -8.650 1.00 89.56 87 THR A CA 1
ATOM 697 C C . THR A 1 87 ? -13.500 13.232 -7.168 1.00 89.56 87 THR A C 1
ATOM 699 O O . THR A 1 87 ? -14.372 14.021 -6.831 1.00 89.56 87 THR A O 1
ATOM 702 N N . TRP A 1 88 ? -12.681 12.640 -6.292 1.00 88.56 88 TRP A N 1
ATOM 703 C CA . TRP A 1 88 ? -12.776 12.836 -4.837 1.00 88.56 88 TRP A CA 1
ATOM 704 C C . TRP A 1 88 ? -11.602 13.619 -4.248 1.00 88.56 88 TRP A C 1
ATOM 706 O O . TRP A 1 88 ? -11.735 14.244 -3.204 1.00 88.56 88 TRP A O 1
ATOM 716 N N . ASN A 1 89 ? -10.453 13.625 -4.927 1.00 82.94 89 ASN A N 1
ATOM 717 C CA . ASN A 1 89 ? -9.270 14.371 -4.513 1.00 82.94 89 ASN A CA 1
ATOM 718 C C . ASN A 1 89 ? -8.774 15.227 -5.687 1.00 82.94 89 ASN A C 1
ATOM 720 O O . ASN A 1 89 ? -7.962 14.747 -6.480 1.00 82.94 89 ASN A O 1
ATOM 724 N N . PRO A 1 90 ? -9.249 16.480 -5.819 1.00 81.56 90 PRO A N 1
ATOM 725 C CA . PRO A 1 90 ? -8.974 17.339 -6.972 1.00 81.56 90 PRO A CA 1
ATOM 726 C C . PRO A 1 90 ? -7.564 17.950 -6.953 1.00 81.56 90 PRO A C 1
ATOM 728 O O . PRO A 1 90 ? -7.282 18.882 -7.704 1.00 81.56 90 PRO A O 1
ATOM 731 N N . ARG A 1 91 ? -6.662 17.464 -6.087 1.00 79.81 91 ARG A N 1
ATOM 732 C CA . ARG A 1 91 ? -5.275 17.936 -6.040 1.00 79.81 91 ARG A CA 1
ATOM 733 C C . ARG A 1 91 ? -4.632 17.778 -7.414 1.00 79.81 91 ARG A C 1
ATOM 735 O O . ARG A 1 91 ? -4.510 16.667 -7.931 1.00 79.81 91 ARG A O 1
ATOM 742 N N . ALA A 1 92 ? -4.184 18.901 -7.965 1.00 86.50 92 ALA A N 1
ATOM 743 C CA . ALA A 1 92 ? -3.434 18.916 -9.207 1.00 86.50 92 ALA A CA 1
ATOM 744 C C . ALA A 1 92 ? -2.160 18.070 -9.082 1.00 86.50 92 ALA A C 1
ATOM 746 O O . ALA A 1 92 ? -1.546 17.992 -8.012 1.00 86.50 92 ALA A O 1
ATOM 747 N N . VAL A 1 93 ? -1.761 17.450 -10.193 1.00 88.12 93 VAL A N 1
ATOM 748 C CA . VAL A 1 93 ? -0.481 16.749 -10.278 1.00 88.12 93 VAL A CA 1
ATOM 749 C C . VAL A 1 93 ? 0.636 17.785 -10.216 1.00 88.12 93 VAL A C 1
ATOM 751 O O . VAL A 1 93 ? 0.737 18.639 -11.093 1.00 88.12 93 VAL A O 1
ATOM 754 N N . LYS A 1 94 ? 1.466 17.711 -9.175 1.00 88.81 94 LYS A N 1
ATOM 755 C CA . LYS A 1 94 ? 2.628 18.580 -8.991 1.00 88.81 94 LYS A CA 1
ATOM 756 C C . LYS A 1 94 ? 3.867 17.916 -9.568 1.00 88.81 94 LYS A C 1
ATOM 758 O O . LYS A 1 94 ? 4.182 16.780 -9.217 1.00 88.81 94 LYS A O 1
ATOM 763 N N . GLU A 1 95 ? 4.588 18.637 -10.416 1.00 92.44 95 GLU A N 1
ATOM 764 C CA . GLU A 1 95 ? 5.786 18.113 -11.072 1.00 92.44 95 GLU A CA 1
ATOM 765 C C . GLU A 1 95 ? 6.901 17.752 -10.080 1.00 92.44 95 GLU A C 1
ATOM 767 O O . GLU A 1 95 ? 7.542 16.718 -10.240 1.00 92.44 95 GLU A O 1
ATOM 772 N N . GLU A 1 96 ? 7.065 18.525 -9.007 1.00 88.25 96 GLU A N 1
ATOM 773 C CA . GLU A 1 96 ? 8.025 18.235 -7.933 1.00 88.25 96 GLU A CA 1
ATOM 774 C C . GLU A 1 96 ? 7.789 16.857 -7.295 1.00 88.25 96 GLU A C 1
ATOM 776 O O . GLU A 1 96 ? 8.718 16.068 -7.139 1.00 88.25 96 GLU A O 1
ATOM 781 N N . GLU A 1 97 ? 6.535 16.531 -6.971 1.00 85.38 97 GLU A N 1
ATOM 782 C CA . GLU A 1 97 ? 6.166 15.239 -6.378 1.00 85.38 97 GLU A CA 1
ATOM 783 C C . GLU A 1 97 ? 6.318 14.090 -7.380 1.00 85.38 97 GLU A C 1
ATOM 785 O O . GLU A 1 97 ? 6.726 12.987 -7.019 1.00 85.38 97 GLU A O 1
ATOM 790 N N . VAL A 1 98 ? 6.043 14.351 -8.661 1.00 90.00 98 VAL A N 1
ATOM 791 C CA . VAL A 1 98 ? 6.313 13.391 -9.737 1.00 90.00 98 VAL A CA 1
ATOM 792 C C . VAL A 1 98 ? 7.811 13.100 -9.838 1.00 90.00 98 VAL A C 1
ATOM 794 O O . VAL A 1 98 ? 8.191 11.937 -9.937 1.00 90.00 98 VAL A O 1
ATOM 797 N N . ASN A 1 99 ? 8.666 14.122 -9.777 1.00 87.69 99 ASN A N 1
ATOM 798 C CA . ASN A 1 99 ? 10.113 13.949 -9.889 1.00 87.69 99 ASN A CA 1
ATOM 799 C C . ASN A 1 99 ? 10.688 13.182 -8.687 1.00 87.69 99 ASN A C 1
ATOM 801 O O . ASN A 1 99 ? 11.457 12.248 -8.896 1.00 87.69 99 ASN A O 1
ATOM 805 N N . LYS A 1 100 ? 10.224 13.463 -7.458 1.00 86.75 100 LYS A N 1
ATOM 806 C CA . LYS A 1 100 ? 10.578 12.670 -6.262 1.00 86.75 100 LYS A CA 1
ATOM 807 C C . LYS A 1 100 ? 10.227 11.187 -6.422 1.00 86.75 100 LYS A C 1
ATOM 809 O O . LYS A 1 100 ? 11.003 10.316 -6.037 1.00 86.75 100 LYS A O 1
ATOM 814 N N . LEU A 1 101 ? 9.064 10.881 -7.006 1.00 88.88 101 LEU A N 1
ATOM 815 C CA . LEU A 1 101 ? 8.668 9.497 -7.285 1.00 88.88 101 LEU A CA 1
ATOM 816 C C . LEU A 1 101 ? 9.560 8.847 -8.349 1.00 88.88 101 LEU A C 1
ATOM 818 O O . LEU A 1 101 ? 9.961 7.700 -8.177 1.00 88.88 101 LEU A O 1
ATOM 822 N N . VAL A 1 102 ? 9.907 9.568 -9.420 1.00 87.62 102 VAL A N 1
ATOM 823 C CA . VAL A 1 102 ? 10.836 9.067 -10.448 1.00 87.62 102 VAL A CA 1
ATOM 824 C C . VAL A 1 102 ? 12.213 8.775 -9.846 1.00 87.62 102 VAL A C 1
ATOM 826 O O . VAL A 1 102 ? 12.781 7.721 -10.120 1.00 87.62 102 VAL A O 1
ATOM 829 N N . GLU A 1 103 ? 12.739 9.663 -9.002 1.00 81.50 103 GLU A N 1
ATOM 830 C CA . GLU A 1 103 ? 13.999 9.444 -8.280 1.00 81.50 103 GLU A CA 1
ATOM 831 C C . GLU A 1 103 ? 13.923 8.213 -7.375 1.00 81.50 103 GLU A C 1
ATOM 833 O O . GLU A 1 103 ? 14.824 7.374 -7.401 1.00 81.50 103 GLU A O 1
ATOM 838 N N . SER A 1 104 ? 12.817 8.048 -6.647 1.00 81.75 104 SER A N 1
ATOM 839 C CA . SER A 1 104 ? 12.570 6.857 -5.833 1.00 81.75 104 SER A CA 1
ATOM 840 C C . SER A 1 104 ? 12.583 5.573 -6.675 1.00 81.75 104 SER A C 1
ATOM 842 O O . SER A 1 104 ? 13.227 4.600 -6.285 1.00 81.75 104 SER A O 1
ATOM 844 N N . PHE A 1 105 ? 11.965 5.579 -7.864 1.00 86.12 105 PHE A N 1
ATOM 845 C CA . PHE A 1 105 ? 11.981 4.431 -8.780 1.00 86.12 105 PHE A CA 1
ATOM 846 C C . PHE A 1 105 ? 13.386 4.095 -9.287 1.00 86.12 105 PHE A C 1
ATOM 848 O O . PHE A 1 105 ? 13.703 2.924 -9.484 1.00 86.12 105 PHE A O 1
ATOM 855 N N . LEU A 1 106 ? 14.233 5.105 -9.498 1.00 77.06 106 LEU A N 1
ATOM 856 C CA . LEU A 1 106 ? 15.619 4.918 -9.930 1.00 77.06 106 LEU A CA 1
ATOM 857 C C . LEU A 1 106 ? 16.511 4.383 -8.802 1.00 77.06 106 LEU A C 1
ATOM 859 O O . LEU A 1 106 ? 17.394 3.575 -9.066 1.00 77.06 106 LEU A O 1
ATOM 863 N N . GLN A 1 107 ? 16.286 4.817 -7.559 1.00 76.31 107 GLN A N 1
ATOM 864 C CA . GLN A 1 107 ? 17.106 4.427 -6.405 1.00 76.31 107 GLN A CA 1
ATOM 865 C C . GLN A 1 107 ? 16.711 3.074 -5.806 1.00 76.31 107 GLN A C 1
ATOM 867 O O . GLN A 1 107 ? 17.576 2.316 -5.371 1.00 76.31 107 GLN A O 1
ATOM 872 N N . HIS A 1 108 ? 15.411 2.781 -5.745 1.00 78.44 108 HIS A N 1
ATOM 873 C CA . HIS A 1 108 ? 14.874 1.629 -5.012 1.00 78.44 108 HIS A CA 1
ATOM 874 C C . HIS A 1 108 ? 14.151 0.616 -5.904 1.00 78.44 108 HIS A C 1
ATOM 876 O O . HIS A 1 108 ? 13.725 -0.430 -5.418 1.00 78.44 108 HIS A O 1
ATOM 882 N N . GLY A 1 109 ? 14.016 0.901 -7.201 1.00 79.56 109 GLY A N 1
ATOM 883 C CA . GLY A 1 109 ? 13.236 0.086 -8.123 1.00 79.56 109 GLY A CA 1
ATOM 884 C C . GLY A 1 109 ? 11.727 0.333 -8.024 1.00 79.56 109 GLY A C 1
ATOM 885 O O . GLY A 1 109 ? 11.240 1.206 -7.303 1.00 79.56 109 GLY A O 1
ATOM 886 N N . LEU A 1 110 ? 10.964 -0.439 -8.800 1.00 83.56 110 LEU A N 1
ATOM 887 C CA . LEU A 1 110 ? 9.511 -0.307 -8.902 1.00 83.56 110 LEU A CA 1
ATOM 888 C C . LEU A 1 110 ? 8.778 -1.345 -8.049 1.00 83.56 110 LEU A C 1
ATOM 890 O O . LEU A 1 110 ? 8.615 -2.493 -8.458 1.00 83.56 110 LEU A O 1
ATOM 894 N N . ASN A 1 111 ? 8.181 -0.897 -6.947 1.00 85.06 111 ASN A N 1
ATOM 895 C CA . ASN A 1 111 ? 7.286 -1.711 -6.115 1.00 85.06 111 ASN A CA 1
ATOM 896 C C . ASN A 1 111 ? 5.835 -1.681 -6.632 1.00 85.06 111 ASN A C 1
ATOM 898 O O . ASN A 1 111 ? 4.885 -1.459 -5.882 1.00 85.06 111 ASN A O 1
ATOM 902 N N . ARG A 1 112 ? 5.666 -1.894 -7.944 1.00 85.75 112 ARG A N 1
ATOM 903 C CA . ARG A 1 112 ? 4.385 -1.779 -8.673 1.00 85.75 112 ARG A CA 1
ATOM 904 C C . ARG A 1 112 ? 3.318 -2.798 -8.255 1.00 85.75 112 ARG A C 1
ATOM 906 O O . ARG A 1 112 ? 2.141 -2.598 -8.544 1.00 85.75 112 ARG A O 1
ATOM 913 N N . PHE A 1 113 ? 3.735 -3.888 -7.607 1.00 87.31 113 PHE A N 1
ATOM 914 C CA . PHE A 1 113 ? 2.855 -4.957 -7.133 1.00 87.31 113 PHE A CA 1
ATOM 915 C C . PHE A 1 113 ? 2.765 -5.048 -5.609 1.00 87.31 113 PHE A C 1
ATOM 917 O O . PHE A 1 113 ? 2.190 -6.001 -5.097 1.00 87.31 113 PHE A O 1
ATOM 924 N N . ASP A 1 114 ? 3.313 -4.076 -4.882 1.00 84.44 114 ASP A N 1
ATOM 925 C CA . ASP A 1 114 ? 3.080 -3.967 -3.445 1.00 84.44 114 ASP A CA 1
ATOM 926 C C . ASP A 1 114 ? 1.660 -3.435 -3.197 1.00 84.44 114 ASP A C 1
ATOM 928 O O . ASP A 1 114 ? 1.242 -2.444 -3.805 1.00 84.44 114 ASP A O 1
ATOM 932 N N . TYR A 1 115 ? 0.929 -4.091 -2.295 1.00 84.81 115 TYR A N 1
ATOM 933 C CA . TYR A 1 115 ? -0.415 -3.700 -1.879 1.00 84.81 115 TYR A CA 1
ATOM 934 C C . TYR A 1 115 ? -0.468 -2.248 -1.391 1.00 84.81 115 TYR A C 1
ATOM 936 O O . TYR A 1 115 ? -1.395 -1.517 -1.740 1.00 84.81 115 TYR A O 1
ATOM 944 N N . SER A 1 116 ? 0.575 -1.788 -0.689 1.00 82.69 116 SER A N 1
ATOM 945 C CA . SER A 1 116 ? 0.685 -0.403 -0.201 1.00 82.69 116 SER A CA 1
ATOM 946 C C . SER A 1 116 ? 0.716 0.641 -1.331 1.00 82.69 116 SER A C 1
ATOM 948 O O . SER A 1 116 ? 0.337 1.805 -1.163 1.00 82.69 116 SER A O 1
ATOM 950 N N . ASN A 1 117 ? 1.148 0.220 -2.520 1.00 85.31 117 ASN A N 1
ATOM 951 C CA . ASN A 1 117 ? 1.261 1.066 -3.697 1.00 85.31 117 ASN A CA 1
ATOM 952 C C . ASN A 1 117 ? 0.077 0.940 -4.646 1.00 85.31 117 ASN A C 1
ATOM 954 O O . ASN A 1 117 ? 0.048 1.657 -5.653 1.00 85.31 117 ASN A O 1
ATOM 958 N N . ALA A 1 118 ? -0.894 0.080 -4.337 1.00 90.94 118 ALA A N 1
ATOM 959 C CA . ALA A 1 118 ? -2.015 -0.172 -5.218 1.00 90.94 118 ALA A CA 1
ATOM 960 C C . ALA A 1 118 ? -2.829 1.100 -5.496 1.00 90.94 118 ALA A C 1
ATOM 962 O O . ALA A 1 118 ? -2.941 2.003 -4.662 1.00 90.94 118 ALA A O 1
ATOM 963 N N . ILE A 1 119 ? -3.397 1.181 -6.698 1.00 93.69 119 ILE A N 1
ATOM 964 C CA . ILE A 1 119 ? -4.270 2.289 -7.089 1.00 93.69 119 ILE A CA 1
ATOM 965 C C . ILE A 1 119 ? -5.727 1.844 -6.918 1.00 93.69 119 ILE A C 1
ATOM 967 O O . ILE A 1 119 ? -6.132 0.851 -7.525 1.00 93.69 119 ILE A O 1
ATOM 971 N N . PRO A 1 120 ? -6.532 2.545 -6.104 1.00 94.69 120 PRO A N 1
ATOM 972 C CA . PRO A 1 120 ? -7.940 2.216 -5.947 1.00 94.69 120 PRO A CA 1
ATOM 973 C C . PRO A 1 120 ? -8.744 2.671 -7.174 1.00 94.69 120 PRO A C 1
ATOM 975 O O . PRO A 1 120 ? -8.740 3.848 -7.549 1.00 94.69 120 PRO A O 1
ATOM 978 N N . LEU A 1 121 ? -9.455 1.732 -7.789 1.00 95.44 121 LEU A N 1
ATOM 979 C CA . LEU A 1 121 ? -10.353 1.952 -8.918 1.00 95.44 121 LEU A CA 1
ATOM 980 C C . LEU A 1 121 ? -11.790 1.703 -8.470 1.00 95.44 121 LEU A C 1
ATOM 982 O O . LEU A 1 121 ? -12.114 0.618 -8.001 1.00 95.44 121 LEU A O 1
ATOM 986 N N . CYS A 1 122 ? -12.655 2.695 -8.632 1.00 94.50 122 CYS A N 1
ATOM 987 C CA . CYS A 1 122 ? -14.080 2.579 -8.349 1.00 94.50 122 CYS A CA 1
ATOM 988 C C . CYS A 1 122 ? -14.823 2.298 -9.658 1.00 94.50 122 CYS A C 1
ATOM 990 O O . CYS A 1 122 ? -14.743 3.079 -10.613 1.00 94.50 122 CYS A O 1
ATOM 992 N N . VAL A 1 123 ? -15.532 1.173 -9.704 1.00 93.50 123 VAL A N 1
ATOM 993 C CA . VAL A 1 123 ? -16.213 0.657 -10.896 1.00 93.50 123 VAL A CA 1
ATOM 994 C C . VAL A 1 123 ? -17.662 0.335 -10.574 1.00 93.50 123 VAL A C 1
ATOM 996 O O . VAL A 1 123 ? -17.993 -0.031 -9.451 1.00 93.50 123 VAL A O 1
ATOM 999 N N . LEU A 1 124 ? -18.541 0.450 -11.564 1.00 90.31 124 LEU A N 1
ATOM 1000 C CA . LEU A 1 124 ? -19.915 -0.006 -11.387 1.00 90.31 124 LEU A CA 1
ATOM 1001 C C . LEU A 1 124 ? -19.984 -1.539 -11.395 1.00 90.31 124 LEU A C 1
ATOM 1003 O O . LEU A 1 124 ? -19.202 -2.178 -12.113 1.00 90.31 124 LEU A O 1
ATOM 1007 N N . PRO A 1 125 ? -20.943 -2.130 -10.661 1.00 83.56 125 PRO A N 1
ATOM 1008 C CA . PRO A 1 125 ? -21.200 -3.563 -10.719 1.00 83.56 125 PRO A CA 1
ATOM 1009 C C . PRO A 1 125 ? -21.388 -4.052 -12.165 1.00 83.56 125 PRO A C 1
ATOM 1011 O O . PRO A 1 125 ? -22.042 -3.396 -12.975 1.00 83.56 125 PRO A O 1
ATOM 1014 N N . GLY A 1 126 ? -20.784 -5.195 -12.504 1.00 83.44 126 GLY A N 1
ATOM 1015 C CA . GLY A 1 126 ? -20.889 -5.819 -13.834 1.00 83.44 126 GLY A CA 1
ATOM 1016 C C . GLY A 1 126 ? -20.015 -5.211 -14.944 1.00 83.44 126 GLY A C 1
ATOM 1017 O O . GLY A 1 126 ? -20.008 -5.722 -16.063 1.00 83.44 126 GLY A O 1
ATOM 1018 N N . VAL A 1 127 ? -19.247 -4.150 -14.664 1.00 89.06 127 VAL A N 1
ATOM 1019 C CA . VAL A 1 127 ? -18.349 -3.521 -15.661 1.00 89.06 127 VAL A CA 1
ATOM 1020 C C . VAL A 1 127 ? -17.006 -4.257 -15.793 1.00 89.06 127 VAL A C 1
ATOM 1022 O O . VAL A 1 127 ? -16.303 -4.117 -16.794 1.00 89.06 127 VAL A O 1
ATOM 1025 N N . VAL A 1 128 ? -16.647 -5.067 -14.800 1.00 91.69 128 VAL A N 1
ATOM 1026 C CA . VAL A 1 128 ? -15.421 -5.875 -14.773 1.00 91.69 128 VAL A CA 1
ATOM 1027 C C . VAL A 1 128 ? -15.763 -7.335 -15.070 1.00 91.69 128 VAL A C 1
ATOM 1029 O O . VAL A 1 128 ? -16.755 -7.848 -14.553 1.00 91.69 128 VAL A O 1
ATOM 1032 N N . LYS A 1 129 ? -14.945 -8.024 -15.876 1.00 93.12 129 LYS A N 1
ATOM 1033 C CA . LYS A 1 129 ? -15.127 -9.462 -16.129 1.00 93.12 129 LYS A CA 1
ATOM 1034 C C . LYS A 1 129 ? -14.802 -10.267 -14.869 1.00 93.12 129 LYS A C 1
ATOM 1036 O O . LYS A 1 129 ? -13.738 -10.074 -14.280 1.00 93.12 129 LYS A O 1
ATOM 1041 N N . SER A 1 130 ? -15.670 -11.201 -14.485 1.00 87.75 130 SER A N 1
ATOM 1042 C CA . SER A 1 130 ? -15.569 -11.943 -13.215 1.00 87.75 130 SER A CA 1
ATOM 1043 C C . SER A 1 130 ? -14.276 -12.747 -13.029 1.00 87.75 130 SER A C 1
ATOM 1045 O O . SER A 1 130 ? -13.879 -12.986 -11.900 1.00 87.75 130 SER A O 1
ATOM 1047 N N . ASN A 1 131 ? -13.600 -13.146 -14.110 1.00 92.69 131 ASN A N 1
ATOM 1048 C CA . ASN A 1 131 ? -12.338 -13.899 -14.082 1.00 92.69 131 ASN A CA 1
ATOM 1049 C C . ASN A 1 131 ? -11.080 -13.022 -14.238 1.00 92.69 131 ASN A C 1
ATOM 1051 O O . ASN A 1 131 ? -9.979 -13.545 -14.392 1.00 92.69 131 ASN A O 1
ATOM 1055 N N . SER A 1 132 ? -11.234 -11.697 -14.244 1.00 94.69 132 SER A N 1
ATOM 1056 C CA . SER A 1 132 ? -10.137 -10.747 -14.482 1.00 94.69 132 SER A CA 1
ATOM 1057 C C . SER A 1 132 ? -9.610 -10.075 -13.209 1.00 94.69 132 SER A C 1
ATOM 1059 O O . SER A 1 132 ? -8.736 -9.213 -13.257 1.00 94.69 132 SER A O 1
ATOM 1061 N N . TYR A 1 133 ? -10.121 -10.480 -12.050 1.00 95.50 133 TYR A N 1
ATOM 1062 C CA . TYR A 1 133 ? -9.649 -10.054 -10.738 1.00 95.50 133 TYR A CA 1
ATOM 1063 C C . TYR A 1 133 ? -9.713 -11.223 -9.757 1.00 95.50 133 TYR A C 1
ATOM 1065 O O . TYR A 1 133 ? -10.447 -12.185 -9.972 1.00 95.50 133 TYR A O 1
ATOM 1073 N N . MET A 1 134 ? -8.929 -11.138 -8.689 1.00 95.31 134 MET A N 1
ATOM 1074 C CA . MET A 1 134 ? -9.026 -12.038 -7.546 1.00 95.31 134 MET A CA 1
ATOM 1075 C C . MET A 1 134 ? -9.932 -11.388 -6.494 1.00 95.31 134 MET A C 1
ATOM 1077 O O . MET A 1 134 ? -9.652 -10.246 -6.110 1.00 95.31 134 MET A O 1
ATOM 1081 N N . PRO A 1 135 ? -11.002 -12.054 -6.029 1.00 94.31 135 PRO A N 1
ATOM 1082 C CA . PRO A 1 135 ? -11.824 -11.560 -4.928 1.00 94.31 135 PRO A CA 1
ATOM 1083 C C . PRO A 1 135 ? -10.982 -11.226 -3.692 1.00 94.31 135 PRO A C 1
ATOM 1085 O O . PRO A 1 135 ? -10.009 -11.920 -3.391 1.00 94.31 135 PRO A O 1
ATOM 1088 N N . MET A 1 136 ? -11.348 -10.169 -2.961 1.00 90.31 136 MET A N 1
ATOM 1089 C CA . MET A 1 136 ? -10.539 -9.703 -1.824 1.00 90.31 136 MET A CA 1
ATOM 1090 C C . MET A 1 136 ? -10.384 -10.786 -0.743 1.00 90.31 136 MET A C 1
ATOM 1092 O O . MET A 1 136 ? -9.283 -11.003 -0.245 1.00 90.31 136 MET A O 1
ATOM 1096 N N . ASP A 1 137 ? -11.449 -11.529 -0.448 1.00 88.69 137 ASP A N 1
ATOM 1097 C CA . ASP A 1 137 ? -11.428 -12.607 0.549 1.00 88.69 137 ASP A CA 1
ATOM 1098 C C . ASP A 1 137 ? -10.501 -13.766 0.163 1.00 88.69 137 ASP A C 1
ATOM 1100 O O . ASP A 1 137 ? -9.967 -14.452 1.033 1.00 88.69 137 ASP A O 1
ATOM 1104 N N . GLU A 1 138 ? -10.302 -14.003 -1.136 1.00 90.69 138 GLU A N 1
ATOM 1105 C CA . GLU A 1 138 ? -9.337 -14.988 -1.630 1.00 90.69 138 GLU A CA 1
ATOM 1106 C C . GLU A 1 138 ? -7.911 -14.444 -1.579 1.00 90.69 138 GLU A C 1
ATOM 1108 O O . GLU A 1 138 ? -6.986 -15.179 -1.235 1.00 90.69 138 GLU A O 1
ATOM 1113 N N . PHE A 1 139 ? -7.729 -13.157 -1.879 1.00 88.19 139 PHE A N 1
ATOM 1114 C CA . PHE A 1 139 ? -6.431 -12.493 -1.809 1.00 88.19 139 PHE A CA 1
ATOM 1115 C C . PHE A 1 139 ? -5.876 -12.448 -0.377 1.00 88.19 139 PHE A C 1
ATOM 1117 O O . PHE A 1 139 ? -4.694 -12.700 -0.165 1.00 88.19 139 PHE A O 1
ATOM 1124 N N . LEU A 1 140 ? -6.727 -12.195 0.620 1.00 84.31 140 LEU A N 1
ATOM 1125 C CA . LEU A 1 140 ? -6.321 -12.142 2.030 1.00 84.31 140 LEU A CA 1
ATOM 1126 C C . LEU A 1 140 ? -5.951 -13.511 2.623 1.00 84.31 140 LEU A C 1
ATOM 1128 O O . LEU A 1 140 ? -5.293 -13.568 3.657 1.00 84.31 140 LEU A O 1
ATOM 1132 N N . LYS A 1 141 ? -6.360 -14.609 1.979 1.00 88.62 141 LYS A N 1
ATOM 1133 C CA . LYS A 1 141 ? -6.026 -15.985 2.386 1.00 88.62 141 LYS A CA 1
ATOM 1134 C C . LYS A 1 141 ? -4.736 -16.504 1.748 1.00 88.62 141 LYS A C 1
ATOM 1136 O O . LYS A 1 141 ? -4.371 -17.654 1.984 1.00 88.62 141 LYS A O 1
ATOM 1141 N N . GLN A 1 142 ? -4.084 -15.706 0.903 1.00 82.69 142 GLN A N 1
ATOM 1142 C CA . GLN A 1 142 ? -2.870 -16.133 0.221 1.00 82.69 142 GLN A CA 1
ATOM 1143 C C . GLN A 1 142 ? -1.702 -16.281 1.202 1.00 82.69 142 GLN A C 1
ATOM 1145 O O . GLN A 1 142 ? -1.549 -15.510 2.147 1.00 82.69 142 GLN A O 1
ATOM 1150 N N . ASP A 1 143 ? -0.864 -17.279 0.941 1.00 80.44 143 ASP A N 1
ATOM 1151 C CA . ASP A 1 143 ? 0.369 -17.518 1.688 1.00 80.44 143 ASP A CA 1
ATOM 1152 C C . ASP A 1 143 ? 1.366 -16.351 1.503 1.00 80.44 143 ASP A C 1
ATOM 1154 O O . ASP A 1 143 ? 1.393 -15.751 0.422 1.00 80.44 143 ASP A O 1
ATOM 1158 N N . PRO A 1 144 ? 2.236 -16.037 2.485 1.00 74.56 144 PRO A N 1
ATOM 1159 C CA . PRO A 1 144 ? 3.263 -14.999 2.345 1.00 74.56 144 PRO A CA 1
ATOM 1160 C C . PRO A 1 144 ? 4.195 -15.156 1.128 1.00 74.56 144 PRO A C 1
ATOM 1162 O O . PRO A 1 144 ? 4.796 -14.178 0.686 1.00 74.56 144 PRO A O 1
ATOM 1165 N N . SER A 1 145 ? 4.322 -16.361 0.563 1.00 78.00 145 SER A N 1
ATOM 1166 C CA . SER A 1 145 ? 5.076 -16.631 -0.671 1.00 78.00 145 SER A CA 1
ATOM 1167 C C . SER A 1 145 ? 4.310 -16.312 -1.965 1.00 78.00 145 SER A C 1
ATOM 1169 O O . SER A 1 145 ? 4.866 -16.433 -3.065 1.00 78.00 145 SER A O 1
ATOM 1171 N N . PHE A 1 146 ? 3.039 -15.907 -1.879 1.00 79.62 146 PHE A N 1
ATOM 1172 C CA . PHE A 1 146 ? 2.231 -15.572 -3.043 1.00 79.62 146 PHE A CA 1
ATOM 1173 C C . PHE A 1 146 ? 2.816 -14.370 -3.785 1.00 79.62 146 PHE A C 1
ATOM 1175 O O . PHE A 1 146 ? 2.940 -13.261 -3.269 1.00 79.62 146 PHE A O 1
ATOM 1182 N N . SER A 1 147 ? 3.164 -14.586 -5.053 1.00 84.06 147 SER A N 1
ATOM 1183 C CA . SER A 1 147 ? 3.658 -13.510 -5.901 1.00 84.06 147 SER A CA 1
ATOM 1184 C C . SER A 1 147 ? 2.494 -12.776 -6.551 1.00 84.06 147 SER A C 1
ATOM 1186 O O . SER A 1 147 ? 1.793 -13.339 -7.392 1.00 84.06 147 SER A O 1
ATOM 1188 N N . ASN A 1 148 ? 2.373 -11.479 -6.272 1.00 82.00 148 ASN A N 1
ATOM 1189 C CA . ASN A 1 148 ? 1.380 -10.597 -6.897 1.00 82.00 148 ASN A CA 1
ATOM 1190 C C . ASN A 1 148 ? 1.532 -10.477 -8.429 1.00 82.00 148 ASN A C 1
ATOM 1192 O O . ASN A 1 148 ? 0.636 -9.983 -9.110 1.00 82.00 148 ASN A O 1
ATOM 1196 N N . THR A 1 149 ? 2.627 -10.990 -9.002 1.00 79.69 149 THR A N 1
ATOM 1197 C CA . THR A 1 149 ? 2.791 -11.160 -10.458 1.00 79.69 149 THR A CA 1
ATOM 1198 C C . THR A 1 149 ? 1.844 -12.212 -11.050 1.00 79.69 149 THR A C 1
ATOM 1200 O O . THR A 1 149 ? 1.565 -12.171 -12.247 1.00 79.69 149 THR A O 1
ATOM 1203 N N . LYS A 1 150 ? 1.312 -13.122 -10.221 1.00 86.44 150 LYS A N 1
ATOM 1204 C CA . LYS A 1 150 ? 0.344 -14.161 -10.603 1.00 86.44 150 LYS A CA 1
ATOM 1205 C C . LYS A 1 150 ? -1.099 -13.659 -10.640 1.00 86.44 150 LYS A C 1
ATOM 1207 O O . LYS A 1 150 ? -1.971 -14.385 -11.107 1.00 86.44 150 LYS A O 1
ATOM 1212 N N . LEU A 1 151 ? -1.363 -12.438 -10.169 1.00 92.75 151 LEU A N 1
ATOM 1213 C CA . LEU A 1 151 ? -2.704 -11.863 -10.215 1.00 92.75 151 LEU A CA 1
ATOM 1214 C C . LEU A 1 151 ? -3.192 -11.727 -11.669 1.00 92.75 151 LEU A C 1
ATOM 1216 O O . LEU A 1 151 ? -2.386 -11.426 -12.565 1.00 92.75 151 LEU A O 1
ATOM 1220 N N . PRO A 1 152 ? -4.497 -11.923 -11.917 1.00 95.38 152 PRO A N 1
ATOM 1221 C CA . PRO A 1 152 ? -5.073 -11.749 -13.243 1.00 95.38 152 PRO A CA 1
ATOM 1222 C C . PRO A 1 152 ? -4.933 -10.298 -13.717 1.00 95.38 152 PRO A C 1
ATOM 1224 O O . PRO A 1 152 ? -4.782 -9.364 -12.920 1.00 95.38 152 PRO A O 1
ATOM 1227 N N . ILE A 1 153 ? -4.944 -10.120 -15.037 1.00 95.25 153 ILE A N 1
ATOM 1228 C CA . ILE A 1 153 ? -4.983 -8.796 -15.655 1.00 95.25 153 ILE A CA 1
ATOM 1229 C C . ILE A 1 153 ? -6.443 -8.356 -15.700 1.00 95.25 153 ILE A C 1
ATOM 1231 O O . ILE A 1 153 ? -7.294 -9.094 -16.187 1.00 95.25 153 ILE A O 1
ATOM 1235 N N . LEU A 1 154 ? -6.708 -7.155 -15.196 1.00 95.50 154 LEU A N 1
ATOM 1236 C CA . LEU A 1 154 ? -8.031 -6.567 -15.134 1.00 95.50 154 LEU A CA 1
ATOM 1237 C C . LEU A 1 154 ? -8.575 -6.322 -16.536 1.00 95.50 154 LEU A C 1
ATOM 1239 O O . LEU A 1 154 ? -7.986 -5.586 -17.331 1.00 95.50 154 LEU A O 1
ATOM 1243 N N . GLU A 1 155 ? -9.748 -6.882 -16.798 1.00 94.00 155 GLU A N 1
ATOM 1244 C CA . GLU A 1 155 ? -10.466 -6.742 -18.049 1.00 94.00 155 GLU A CA 1
ATOM 1245 C C . GLU A 1 155 ? -11.875 -6.243 -17.781 1.00 94.00 155 GLU A C 1
ATOM 1247 O O . GLU A 1 155 ? -12.516 -6.547 -16.774 1.00 94.00 155 GLU A O 1
ATOM 1252 N N . PHE A 1 156 ? -12.392 -5.489 -18.736 1.00 90.62 156 PHE A N 1
ATOM 1253 C CA . PHE A 1 156 ? -13.692 -4.869 -18.607 1.00 90.62 156 PHE A CA 1
ATOM 1254 C C . PHE A 1 156 ? -14.627 -5.375 -19.693 1.00 90.62 156 PHE A C 1
ATOM 1256 O O . PHE A 1 156 ? -14.187 -5.750 -20.780 1.00 90.62 156 PHE A O 1
ATOM 1263 N N . THR A 1 157 ? -15.914 -5.414 -19.370 1.00 87.88 157 THR A N 1
ATOM 1264 C CA . THR A 1 157 ? -16.970 -5.849 -20.290 1.00 87.88 157 THR A CA 1
ATOM 1265 C C . THR A 1 157 ? -17.241 -4.801 -21.366 1.00 87.88 157 THR A C 1
ATOM 1267 O O . THR A 1 157 ? -17.522 -5.158 -22.505 1.00 87.88 157 THR A O 1
ATOM 1270 N N . ASP A 1 158 ? -17.076 -3.522 -21.025 1.00 81.44 158 ASP A N 1
ATOM 1271 C CA . ASP A 1 158 ? -17.183 -2.377 -21.928 1.00 81.44 158 ASP A CA 1
ATOM 1272 C C . ASP A 1 158 ? -15.854 -1.603 -21.958 1.00 81.44 158 ASP A C 1
ATOM 1274 O O . ASP A 1 158 ? -15.337 -1.175 -20.916 1.00 81.44 158 ASP A O 1
ATOM 1278 N N . SER A 1 159 ? -15.287 -1.441 -23.156 1.00 68.69 159 SER A N 1
ATOM 1279 C CA . SER A 1 159 ? -14.022 -0.740 -23.388 1.00 68.69 159 SER A CA 1
ATOM 1280 C C . SER A 1 159 ? -14.151 0.785 -23.351 1.00 68.69 159 SER A C 1
ATOM 1282 O O . SER A 1 159 ? -13.148 1.458 -23.127 1.00 68.69 159 SER A O 1
ATOM 1284 N N . MET A 1 160 ? -15.353 1.341 -23.538 1.00 65.94 160 MET A N 1
ATOM 1285 C CA . MET A 1 160 ? -15.569 2.790 -23.673 1.00 65.94 160 MET A CA 1
ATOM 1286 C C . MET A 1 160 ? -15.858 3.486 -22.340 1.00 65.94 160 MET A C 1
ATOM 1288 O O . MET A 1 160 ? -15.783 4.712 -22.237 1.00 65.94 160 MET A O 1
ATOM 1292 N N . ARG A 1 161 ? -16.192 2.728 -21.291 1.00 78.62 161 ARG A N 1
ATOM 1293 C CA . ARG A 1 161 ? -16.595 3.312 -20.010 1.00 78.62 161 ARG A CA 1
ATOM 1294 C C . ARG A 1 161 ? -15.390 3.770 -19.193 1.00 78.62 161 ARG A C 1
ATOM 1296 O O . ARG A 1 161 ? -14.522 2.964 -18.836 1.00 78.62 161 ARG A O 1
ATOM 1303 N N . ALA A 1 162 ? -15.379 5.057 -18.847 1.00 83.75 162 ALA A N 1
ATOM 1304 C CA . ALA A 1 162 ? -14.391 5.639 -17.946 1.00 83.75 162 ALA A CA 1
ATOM 1305 C C . ALA A 1 162 ? -14.441 4.975 -16.560 1.00 83.75 162 ALA A C 1
ATOM 1307 O O . ALA A 1 162 ? -15.515 4.686 -16.027 1.00 83.75 162 ALA A O 1
ATOM 1308 N N . VAL A 1 163 ? -13.265 4.762 -15.974 1.00 91.06 163 VAL A N 1
ATOM 1309 C CA . VAL A 1 163 ? -13.070 4.184 -14.642 1.00 91.06 163 VAL A CA 1
ATOM 1310 C C . VAL A 1 163 ? -12.601 5.286 -13.707 1.00 91.06 163 VAL A C 1
ATOM 1312 O O . VAL A 1 163 ? -11.674 6.032 -14.029 1.00 91.06 163 VAL A O 1
ATOM 1315 N N . LEU A 1 164 ? -13.241 5.409 -12.545 1.00 93.88 164 LEU A N 1
ATOM 1316 C CA . LEU A 1 164 ? -12.908 6.458 -11.590 1.00 93.88 164 LEU A CA 1
ATOM 1317 C C . LEU A 1 164 ? -11.745 5.995 -10.712 1.00 93.88 164 LEU A C 1
ATOM 1319 O O . LEU A 1 164 ? -11.882 5.059 -9.928 1.00 93.88 164 LEU A O 1
ATOM 1323 N N . ALA A 1 165 ? -10.599 6.656 -10.829 1.00 93.31 165 ALA A N 1
ATOM 1324 C CA . ALA A 1 165 ? -9.437 6.376 -10.000 1.00 93.31 165 ALA A CA 1
ATOM 1325 C C . ALA A 1 165 ? -9.463 7.262 -8.749 1.00 93.31 165 ALA A C 1
ATOM 1327 O O . ALA A 1 165 ? -9.358 8.491 -8.827 1.00 93.31 165 ALA A O 1
ATOM 1328 N N . ALA A 1 166 ? -9.563 6.636 -7.580 1.00 91.25 166 ALA A N 1
ATOM 1329 C CA . ALA A 1 166 ? -9.549 7.315 -6.290 1.00 91.25 166 ALA A CA 1
ATOM 1330 C C . ALA A 1 166 ? -8.101 7.559 -5.820 1.00 91.25 166 ALA A C 1
ATOM 1332 O O . ALA A 1 166 ? -7.711 7.150 -4.740 1.00 91.25 166 ALA A O 1
ATOM 1333 N N . GLY A 1 167 ? -7.268 8.199 -6.643 1.00 89.44 167 GLY A N 1
ATOM 1334 C CA . GLY A 1 167 ? -5.853 8.461 -6.343 1.00 89.44 167 GLY A CA 1
ATOM 1335 C C . GLY A 1 167 ? -4.906 7.900 -7.402 1.00 89.44 167 GLY A C 1
ATOM 1336 O O . GLY A 1 167 ? -5.338 7.412 -8.437 1.00 89.44 167 GLY A O 1
ATOM 1337 N N . GLY A 1 168 ? -3.593 8.008 -7.179 1.00 89.31 168 GLY A N 1
ATOM 1338 C CA . GLY A 1 168 ? -2.582 7.445 -8.087 1.00 89.31 168 GLY A CA 1
ATOM 1339 C C . GLY A 1 168 ? -2.172 8.316 -9.285 1.00 89.31 168 GLY A C 1
ATOM 1340 O O . GLY A 1 168 ? -1.272 7.920 -10.017 1.00 89.31 168 GLY A O 1
ATOM 1341 N N . ALA A 1 169 ? -2.730 9.520 -9.460 1.00 91.19 169 ALA A N 1
ATOM 1342 C CA . ALA A 1 169 ? -2.394 10.405 -10.587 1.00 91.19 169 ALA A CA 1
ATOM 1343 C C . ALA A 1 169 ? -0.890 10.759 -10.668 1.00 91.19 169 ALA A C 1
ATOM 1345 O O . ALA A 1 169 ? -0.297 10.736 -11.744 1.00 91.19 169 ALA A O 1
ATOM 1346 N N . HIS A 1 170 ? -0.246 11.028 -9.525 1.00 90.44 170 HIS A N 1
ATOM 1347 C CA . HIS A 1 170 ? 1.202 11.272 -9.463 1.00 90.44 170 HIS A CA 1
ATOM 1348 C C . HIS A 1 170 ? 2.012 10.016 -9.820 1.00 90.44 170 HIS A C 1
ATOM 1350 O O . HIS A 1 170 ? 2.995 10.119 -10.548 1.00 90.44 170 HIS A O 1
ATOM 1356 N N . ARG A 1 171 ? 1.573 8.830 -9.363 1.00 90.50 171 ARG A N 1
ATOM 1357 C CA . ARG A 1 171 ? 2.217 7.542 -9.679 1.00 90.50 171 ARG A CA 1
ATOM 1358 C C . ARG A 1 171 ? 2.139 7.238 -11.172 1.00 90.50 171 ARG A C 1
ATOM 1360 O O . ARG A 1 171 ? 3.149 6.863 -11.749 1.00 90.50 171 ARG A O 1
ATOM 1367 N N . LEU A 1 172 ? 0.983 7.461 -11.801 1.00 93.94 172 LEU A N 1
ATOM 1368 C CA . LEU A 1 172 ? 0.816 7.322 -13.249 1.00 93.94 172 LEU A CA 1
ATOM 1369 C C . LEU A 1 172 ? 1.791 8.228 -14.012 1.00 93.94 172 LEU A C 1
ATOM 1371 O O . LEU A 1 172 ? 2.514 7.758 -14.887 1.00 93.94 172 LEU A O 1
ATOM 1375 N N . SER A 1 173 ? 1.826 9.518 -13.670 1.00 93.75 173 SER A N 1
ATOM 1376 C CA . SER A 1 173 ? 2.714 10.488 -14.321 1.00 93.75 173 SER A CA 1
ATOM 1377 C C . SER A 1 173 ? 4.192 10.136 -14.136 1.00 93.75 173 SER A C 1
ATOM 1379 O O . SER A 1 173 ? 4.958 10.194 -15.097 1.00 93.75 173 SER A O 1
ATOM 1381 N N . ALA A 1 174 ? 4.585 9.727 -12.926 1.00 93.25 174 ALA A N 1
ATOM 1382 C CA . ALA A 1 174 ? 5.947 9.295 -12.624 1.00 93.25 174 ALA A CA 1
ATOM 1383 C C . ALA A 1 174 ? 6.319 8.018 -13.382 1.00 93.25 174 ALA A C 1
ATOM 1385 O O . ALA A 1 174 ? 7.391 7.951 -13.976 1.00 93.25 174 ALA A O 1
ATOM 1386 N N . LEU A 1 175 ? 5.421 7.028 -13.420 1.00 94.38 175 LEU A N 1
ATOM 1387 C CA . LEU A 1 175 ? 5.641 5.784 -14.149 1.00 94.38 175 LEU A CA 1
ATOM 1388 C C . LEU A 1 175 ? 5.793 6.049 -15.645 1.00 94.38 175 LEU A C 1
ATOM 1390 O O . LEU A 1 175 ? 6.708 5.515 -16.255 1.00 94.38 175 LEU A O 1
ATOM 1394 N N . ASN A 1 176 ? 4.953 6.909 -16.225 1.00 95.19 176 ASN A N 1
ATOM 1395 C CA . ASN A 1 176 ? 5.070 7.279 -17.630 1.00 95.19 176 ASN A CA 1
ATOM 1396 C C . ASN A 1 176 ? 6.437 7.918 -17.930 1.00 95.19 176 ASN A C 1
ATOM 1398 O O . ASN A 1 176 ? 7.137 7.444 -18.818 1.00 95.19 176 ASN A O 1
ATOM 1402 N N . LYS A 1 177 ? 6.863 8.919 -17.139 1.00 94.88 177 LYS A N 1
ATOM 1403 C CA . LYS A 1 177 ? 8.201 9.534 -17.278 1.00 94.88 177 LYS A CA 1
ATOM 1404 C C . LYS A 1 177 ? 9.323 8.495 -17.146 1.00 94.88 177 LYS A C 1
ATOM 1406 O O . LYS A 1 177 ? 10.268 8.497 -17.929 1.00 94.88 177 LYS A O 1
ATOM 1411 N N . TYR A 1 178 ? 9.217 7.603 -16.163 1.00 94.06 178 TYR A N 1
ATOM 1412 C CA . TYR A 1 178 ? 10.208 6.562 -15.905 1.00 94.06 178 TYR A CA 1
ATOM 1413 C C . TYR A 1 178 ? 10.299 5.544 -17.050 1.00 94.06 178 TYR A C 1
ATOM 1415 O O . TYR A 1 178 ? 11.401 5.182 -17.456 1.00 94.06 178 TYR A O 1
ATOM 1423 N N . LEU A 1 179 ? 9.168 5.092 -17.600 1.00 93.25 179 LEU A N 1
ATOM 1424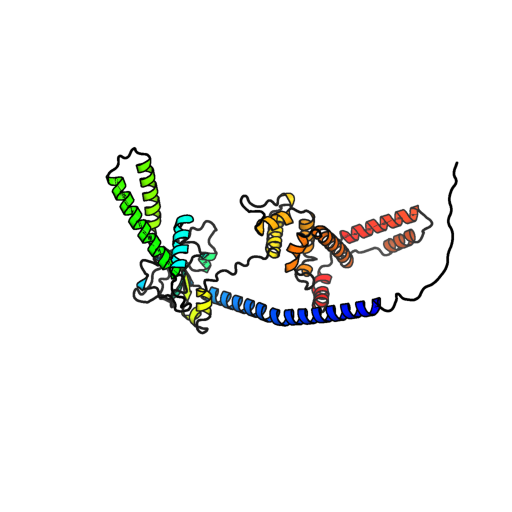 C CA . LEU A 1 179 ? 9.152 4.165 -18.734 1.00 93.25 179 LEU A CA 1
ATOM 1425 C C . LEU A 1 179 ? 9.711 4.820 -20.000 1.00 93.25 179 LEU A C 1
ATOM 1427 O O . LEU A 1 179 ? 10.535 4.197 -20.659 1.00 93.25 179 LEU A O 1
ATOM 1431 N N . THR A 1 180 ? 9.341 6.072 -20.298 1.00 94.81 180 THR A N 1
ATOM 1432 C CA . THR A 1 180 ? 9.903 6.825 -21.433 1.00 94.81 180 THR A CA 1
ATOM 1433 C C . THR A 1 180 ? 11.424 6.916 -21.333 1.00 94.81 180 THR A C 1
ATOM 1435 O O . THR A 1 180 ? 12.119 6.528 -22.267 1.00 94.81 180 THR A O 1
ATOM 1438 N N . ARG A 1 181 ? 11.951 7.306 -20.166 1.00 93.75 181 ARG A N 1
ATOM 1439 C CA . ARG A 1 181 ? 13.399 7.380 -19.933 1.00 93.75 181 ARG A CA 1
ATOM 1440 C C . ARG A 1 181 ? 14.095 6.028 -20.120 1.00 93.75 181 ARG A C 1
ATOM 1442 O O . ARG A 1 181 ? 15.178 5.967 -20.687 1.00 93.75 181 ARG A O 1
ATOM 1449 N N . ASN A 1 182 ? 13.496 4.941 -19.636 1.00 91.75 182 ASN A N 1
ATOM 1450 C CA . ASN A 1 182 ? 14.063 3.601 -19.808 1.00 91.75 182 ASN A CA 1
ATOM 1451 C C . ASN A 1 182 ? 14.027 3.125 -21.266 1.00 91.75 182 ASN A C 1
ATOM 1453 O O . ASN A 1 182 ? 14.954 2.447 -21.694 1.00 91.75 182 ASN A O 1
ATOM 1457 N N . MET A 1 183 ? 12.994 3.485 -22.034 1.00 93.69 183 MET A N 1
ATOM 1458 C CA . MET A 1 183 ? 12.945 3.197 -23.472 1.00 93.69 183 MET A CA 1
ATOM 1459 C C . MET A 1 183 ? 14.051 3.937 -24.230 1.00 93.69 183 MET A C 1
ATOM 1461 O O . MET A 1 183 ? 14.733 3.322 -25.042 1.00 93.69 183 MET A O 1
ATOM 1465 N N . GLU A 1 184 ? 14.265 5.222 -23.935 1.00 94.25 184 GLU A N 1
ATOM 1466 C CA . GLU A 1 184 ? 15.354 6.017 -24.525 1.00 94.25 184 GLU A CA 1
ATOM 1467 C C . GLU A 1 184 ? 16.726 5.404 -24.207 1.00 94.25 184 GLU A C 1
ATOM 1469 O O . GLU A 1 184 ? 17.513 5.141 -25.115 1.00 94.25 184 GLU A O 1
ATOM 1474 N N . LEU A 1 185 ? 16.969 5.065 -22.935 1.00 91.38 185 LEU A N 1
ATOM 1475 C CA . LEU A 1 185 ? 18.208 4.408 -22.505 1.00 91.38 185 LEU A CA 1
ATOM 1476 C C . LEU A 1 185 ? 18.426 3.054 -23.189 1.00 91.38 185 LEU A C 1
ATOM 1478 O O . LEU A 1 185 ? 19.558 2.727 -23.539 1.00 91.38 185 LEU A O 1
ATOM 1482 N N . LEU A 1 186 ? 17.368 2.262 -23.384 1.00 91.88 186 LEU A N 1
ATOM 1483 C CA . LEU A 1 186 ? 17.475 0.972 -24.062 1.00 91.88 186 LEU A CA 1
ATOM 1484 C C . LEU A 1 186 ? 17.915 1.146 -25.520 1.00 91.88 186 LEU A C 1
ATOM 1486 O O . LEU A 1 186 ? 18.820 0.444 -25.963 1.00 91.88 186 LEU A O 1
ATOM 1490 N N . VAL A 1 187 ? 17.322 2.106 -26.237 1.00 93.31 187 VAL A N 1
ATOM 1491 C CA . VAL A 1 187 ? 17.680 2.421 -27.631 1.00 93.31 187 VAL A CA 1
ATOM 1492 C C . VAL A 1 187 ? 19.138 2.869 -27.741 1.00 93.31 187 VAL A C 1
ATOM 1494 O O . VAL A 1 187 ? 19.843 2.457 -28.666 1.00 93.31 187 VAL A O 1
ATOM 1497 N N . ASP A 1 188 ? 19.611 3.688 -26.802 1.00 90.44 188 ASP A N 1
ATOM 1498 C CA . ASP A 1 188 ? 21.002 4.142 -26.783 1.00 90.44 188 ASP A CA 1
ATOM 1499 C C . ASP A 1 188 ? 21.970 2.983 -26.502 1.00 90.44 188 ASP A C 1
ATOM 1501 O O . ASP A 1 188 ? 22.969 2.827 -27.209 1.00 90.44 188 ASP A O 1
ATOM 1505 N N . ILE A 1 189 ? 21.651 2.114 -25.536 1.00 89.44 189 ILE A N 1
ATOM 1506 C CA . ILE A 1 189 ? 22.447 0.915 -25.236 1.00 89.44 189 ILE A CA 1
ATOM 1507 C C . ILE A 1 189 ? 22.495 -0.026 -26.445 1.00 89.44 189 ILE A C 1
ATOM 1509 O O . ILE A 1 189 ? 23.566 -0.525 -26.787 1.00 89.44 189 ILE A O 1
ATOM 1513 N N . GLU A 1 190 ? 21.369 -0.262 -27.120 1.00 89.69 190 GLU A N 1
ATOM 1514 C CA . GLU A 1 190 ? 21.325 -1.105 -28.319 1.00 89.69 190 GLU A CA 1
ATOM 1515 C C . GLU A 1 190 ? 22.183 -0.535 -29.452 1.00 89.69 190 GLU A C 1
ATOM 1517 O O . GLU A 1 190 ? 22.915 -1.283 -30.101 1.00 89.69 190 GLU A O 1
ATOM 1522 N N . ARG A 1 191 ? 22.168 0.788 -29.652 1.00 88.81 191 ARG A N 1
ATOM 1523 C CA . ARG A 1 191 ? 23.025 1.457 -30.641 1.00 88.81 191 ARG A CA 1
ATOM 1524 C C . ARG A 1 191 ? 24.509 1.334 -30.300 1.00 88.81 191 ARG A C 1
ATOM 1526 O O . ARG A 1 191 ? 25.326 1.148 -31.200 1.00 88.81 191 ARG A O 1
ATOM 1533 N N . HIS A 1 192 ? 24.867 1.430 -29.021 1.00 84.62 192 HIS A N 1
ATOM 1534 C CA . HIS A 1 192 ? 26.242 1.211 -28.572 1.00 84.62 192 HIS A CA 1
ATOM 1535 C C . HIS A 1 192 ? 26.689 -0.237 -28.806 1.00 84.62 192 HIS A C 1
ATOM 1537 O O . HIS A 1 192 ? 27.759 -0.461 -29.365 1.00 84.62 192 HIS A O 1
ATOM 1543 N N . LEU A 1 193 ? 25.841 -1.215 -28.477 1.00 86.75 193 LEU A N 1
ATOM 1544 C CA . LEU A 1 193 ? 26.143 -2.639 -28.648 1.00 86.75 193 LEU A CA 1
ATOM 1545 C C . LEU A 1 193 ? 26.291 -3.069 -30.117 1.00 86.75 193 LEU A C 1
ATOM 1547 O O . LEU A 1 193 ? 27.004 -4.027 -30.388 1.00 86.75 193 LEU A O 1
ATOM 1551 N N . GLN A 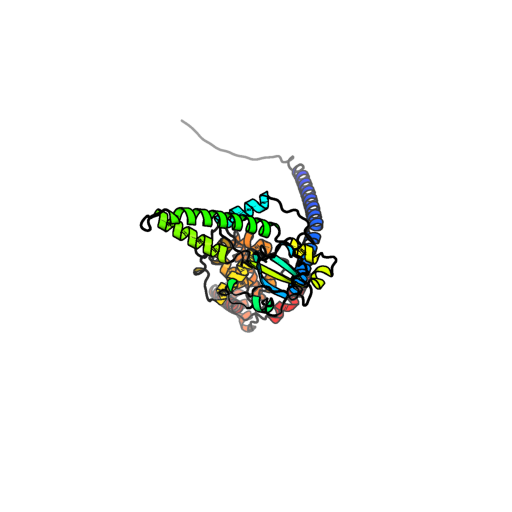1 194 ? 25.653 -2.382 -31.070 1.00 83.19 194 GLN A N 1
ATOM 1552 C CA . GLN A 1 194 ? 25.800 -2.676 -32.506 1.00 83.19 194 GLN A CA 1
ATOM 1553 C C . GLN A 1 194 ? 27.204 -2.383 -33.058 1.00 83.19 194 GLN A C 1
ATOM 1555 O O . GLN A 1 194 ? 27.557 -2.909 -34.111 1.00 83.19 194 GLN A O 1
ATOM 1560 N N . ASN A 1 195 ? 27.989 -1.547 -32.373 1.00 76.94 195 ASN A N 1
ATOM 1561 C CA . ASN A 1 195 ? 29.285 -1.060 -32.849 1.00 76.94 195 ASN A CA 1
ATOM 1562 C C . ASN A 1 195 ? 30.481 -1.640 -32.071 1.00 76.94 195 ASN A C 1
ATOM 1564 O O . ASN A 1 195 ? 31.615 -1.236 -32.325 1.00 76.94 195 ASN A O 1
ATOM 1568 N N . GLU A 1 196 ? 30.251 -2.560 -31.127 1.00 75.44 196 GLU A N 1
ATOM 1569 C CA . GLU A 1 196 ? 31.284 -3.079 -30.222 1.00 75.44 196 GLU A CA 1
ATOM 1570 C C . GLU A 1 196 ? 31.534 -4.585 -30.356 1.00 75.44 196 GLU A C 1
ATOM 1572 O O . GLU A 1 196 ? 30.658 -5.358 -30.737 1.00 75.44 196 GLU A O 1
ATOM 1577 N N . ASP A 1 197 ? 32.758 -4.991 -30.004 1.00 72.25 197 ASP A N 1
ATOM 1578 C CA . ASP A 1 197 ? 33.214 -6.379 -30.013 1.00 72.25 197 ASP A CA 1
ATOM 1579 C C . ASP A 1 197 ? 32.847 -7.096 -28.697 1.00 72.25 197 ASP A C 1
ATOM 1581 O O . ASP A 1 197 ? 33.072 -6.592 -27.592 1.00 72.25 197 ASP A O 1
ATOM 1585 N N . ASP A 1 198 ? 32.309 -8.310 -28.805 1.00 68.12 198 ASP A N 1
ATOM 1586 C CA . ASP A 1 198 ? 31.569 -9.014 -27.744 1.00 68.12 198 ASP A CA 1
ATOM 1587 C C . ASP A 1 198 ? 32.417 -9.419 -26.516 1.00 68.12 198 ASP A C 1
ATOM 1589 O O . ASP A 1 198 ? 31.893 -9.852 -25.479 1.00 68.12 198 ASP A O 1
ATOM 1593 N N . GLY A 1 199 ? 33.740 -9.276 -26.622 1.00 70.00 199 GLY A N 1
ATOM 1594 C CA . GLY A 1 199 ? 34.718 -9.615 -25.592 1.00 70.00 199 GLY A CA 1
ATOM 1595 C C . GLY A 1 199 ? 34.999 -8.522 -24.554 1.00 70.00 199 GLY A C 1
ATOM 1596 O O . GLY A 1 199 ? 35.553 -8.849 -23.500 1.00 70.00 199 GLY A O 1
ATOM 1597 N N . ASN A 1 200 ? 34.629 -7.256 -24.798 1.00 82.88 200 ASN A N 1
ATOM 1598 C CA . ASN A 1 200 ? 34.972 -6.145 -23.900 1.00 82.88 200 ASN A CA 1
ATOM 1599 C C . ASN A 1 200 ? 34.130 -6.186 -22.594 1.00 82.88 200 ASN A C 1
ATOM 1601 O O . ASN A 1 200 ? 32.907 -6.376 -22.634 1.00 82.88 200 ASN A O 1
ATOM 1605 N N . PRO A 1 201 ? 34.742 -6.021 -21.401 1.00 81.62 201 PRO A N 1
ATOM 1606 C CA . PRO A 1 201 ? 34.012 -5.879 -20.138 1.00 81.62 201 PRO A CA 1
ATOM 1607 C C . PRO A 1 201 ? 32.938 -4.778 -20.135 1.00 81.62 201 PRO A C 1
ATOM 1609 O O . PRO A 1 201 ? 31.940 -4.933 -19.427 1.00 81.62 201 PRO A O 1
ATOM 1612 N N . GLU A 1 202 ? 33.091 -3.701 -20.909 1.00 82.00 202 GLU A N 1
ATOM 1613 C CA . GLU A 1 202 ? 32.056 -2.663 -21.047 1.00 82.00 202 GLU A CA 1
ATOM 1614 C C . GLU A 1 202 ? 30.831 -3.175 -21.808 1.00 82.00 202 GLU A C 1
ATOM 1616 O O . GLU A 1 202 ? 29.711 -3.052 -21.312 1.00 82.00 202 GLU A O 1
ATOM 1621 N N . THR A 1 203 ? 31.031 -3.886 -22.917 1.00 84.50 203 THR A N 1
ATOM 1622 C CA . THR A 1 203 ? 29.962 -4.533 -23.689 1.00 84.50 203 THR A CA 1
ATOM 1623 C C . THR A 1 203 ? 29.180 -5.535 -22.831 1.00 84.50 203 THR A C 1
ATOM 1625 O O . THR A 1 203 ? 27.950 -5.584 -22.880 1.00 84.50 203 THR A O 1
ATOM 1628 N N . ARG A 1 204 ? 29.858 -6.287 -21.947 1.00 84.44 204 ARG A N 1
ATOM 1629 C CA . ARG A 1 204 ? 29.188 -7.173 -20.971 1.00 84.44 204 ARG A CA 1
ATOM 1630 C C . ARG A 1 204 ? 28.320 -6.407 -19.969 1.00 84.44 204 ARG A C 1
ATOM 1632 O O . ARG A 1 204 ? 27.230 -6.875 -19.641 1.00 84.44 204 ARG A O 1
ATOM 1639 N N . ARG A 1 205 ? 28.777 -5.247 -19.480 1.00 85.62 205 ARG A N 1
ATOM 1640 C CA . ARG A 1 205 ? 27.981 -4.385 -18.584 1.00 85.62 205 ARG A CA 1
ATOM 1641 C C . ARG A 1 205 ? 26.765 -3.819 -19.310 1.00 85.62 205 ARG A C 1
ATOM 1643 O O . ARG A 1 205 ? 25.663 -3.925 -18.784 1.00 85.62 205 ARG A O 1
ATOM 1650 N N . SER A 1 206 ? 26.949 -3.320 -20.528 1.00 86.56 206 SER A N 1
ATOM 1651 C CA . SER A 1 206 ? 25.871 -2.796 -21.368 1.00 86.56 206 SER A CA 1
ATOM 1652 C C . SER A 1 206 ? 24.815 -3.860 -21.681 1.00 86.56 206 SER A C 1
ATOM 1654 O O . SER A 1 206 ? 23.625 -3.587 -21.555 1.00 86.56 206 SER A O 1
ATOM 1656 N N . LYS A 1 207 ? 25.217 -5.107 -21.980 1.00 88.06 207 LYS A N 1
ATOM 1657 C CA . LYS A 1 207 ? 24.282 -6.240 -22.137 1.00 88.06 207 LYS A CA 1
ATOM 1658 C C . LYS A 1 207 ? 23.488 -6.524 -20.861 1.00 88.06 207 LYS A C 1
ATOM 1660 O O . LYS A 1 207 ? 22.276 -6.694 -20.929 1.00 88.06 207 LYS A O 1
ATOM 1665 N N . LYS A 1 208 ? 24.145 -6.518 -19.696 1.00 88.69 208 LYS A N 1
ATOM 1666 C CA . LYS A 1 208 ? 23.462 -6.706 -18.409 1.00 88.69 208 LYS A CA 1
ATOM 1667 C C . LYS A 1 208 ? 22.436 -5.596 -18.149 1.00 88.69 208 LYS A C 1
ATOM 1669 O O . LYS A 1 208 ? 21.298 -5.895 -17.805 1.00 88.69 208 LYS A O 1
ATOM 1674 N N . SER A 1 209 ? 22.809 -4.334 -18.364 1.00 87.50 209 SER A N 1
ATOM 1675 C CA . SER A 1 209 ? 21.893 -3.196 -18.210 1.00 87.50 209 SER A CA 1
ATOM 1676 C C . SER A 1 209 ? 20.736 -3.233 -19.211 1.00 87.50 209 SER A C 1
ATOM 1678 O O . SER A 1 209 ? 19.605 -2.936 -18.835 1.00 87.50 209 SER A O 1
ATOM 1680 N N . ARG A 1 210 ? 20.983 -3.657 -20.458 1.00 92.19 210 ARG A N 1
ATOM 1681 C CA . ARG A 1 210 ? 19.930 -3.908 -21.454 1.00 92.19 210 ARG A CA 1
ATOM 1682 C C . ARG A 1 210 ? 18.914 -4.918 -20.927 1.00 92.19 210 ARG A C 1
ATOM 1684 O O . ARG A 1 210 ? 17.719 -4.652 -20.983 1.00 92.19 210 ARG A O 1
ATOM 1691 N N . ASP A 1 211 ? 19.380 -6.053 -20.411 1.00 88.44 211 ASP A N 1
ATOM 1692 C CA . ASP A 1 211 ? 18.507 -7.128 -19.932 1.00 88.44 211 ASP A CA 1
ATOM 1693 C C . ASP A 1 211 ? 17.695 -6.697 -18.698 1.00 88.44 211 ASP A C 1
ATOM 1695 O O . ASP A 1 211 ? 16.504 -6.996 -18.602 1.00 88.44 211 ASP A O 1
ATOM 1699 N N . GLU A 1 212 ? 18.302 -5.927 -17.788 1.00 87.12 212 GLU A N 1
ATOM 1700 C CA . GLU A 1 212 ? 17.614 -5.334 -16.634 1.00 87.12 212 GLU A CA 1
ATOM 1701 C C . GLU A 1 212 ? 16.507 -4.357 -17.070 1.00 87.12 212 GLU A C 1
ATOM 1703 O O . GLU A 1 212 ? 15.361 -4.474 -16.625 1.00 87.12 212 GLU A O 1
ATOM 1708 N N . ILE A 1 213 ? 16.815 -3.430 -17.985 1.00 88.19 213 ILE A N 1
ATOM 1709 C CA . ILE A 1 213 ? 15.848 -2.452 -18.507 1.00 88.19 213 ILE A CA 1
ATOM 1710 C C . ILE A 1 213 ? 14.732 -3.154 -19.292 1.00 88.19 213 ILE A C 1
ATOM 1712 O O . ILE A 1 213 ? 13.551 -2.865 -19.083 1.00 88.19 213 ILE A O 1
ATOM 1716 N N . ALA A 1 214 ? 15.076 -4.116 -20.149 1.00 88.19 214 ALA A N 1
ATOM 1717 C CA . ALA A 1 214 ? 14.109 -4.911 -20.899 1.00 88.19 214 ALA A CA 1
ATOM 1718 C C . ALA A 1 214 ? 13.168 -5.684 -19.959 1.00 88.19 214 ALA A C 1
ATOM 1720 O O . ALA A 1 214 ? 11.956 -5.706 -20.183 1.00 88.19 214 ALA A O 1
ATOM 1721 N N . GLY A 1 215 ? 13.693 -6.241 -18.863 1.00 85.06 215 GLY A N 1
ATOM 1722 C CA . GLY A 1 215 ? 12.895 -6.895 -17.825 1.00 85.06 215 GLY A CA 1
ATOM 1723 C C . GLY A 1 215 ? 11.888 -5.951 -17.159 1.00 85.06 215 GLY A C 1
ATOM 1724 O O . GLY A 1 215 ? 10.734 -6.325 -16.942 1.00 85.06 215 GLY A O 1
ATOM 1725 N N . VAL A 1 216 ? 12.277 -4.702 -16.889 1.00 85.31 216 VAL A N 1
ATOM 1726 C CA . VAL A 1 216 ? 11.374 -3.671 -16.346 1.00 85.31 216 VAL A CA 1
ATOM 1727 C C . VAL A 1 216 ? 10.294 -3.270 -17.358 1.00 85.31 216 VAL A C 1
ATOM 1729 O O . VAL A 1 216 ? 9.123 -3.122 -16.986 1.00 85.31 216 VAL A O 1
ATOM 1732 N N . LEU A 1 217 ? 10.671 -3.108 -18.630 1.00 89.38 217 LEU A N 1
ATOM 1733 C CA . LEU A 1 217 ? 9.769 -2.723 -19.720 1.00 89.38 217 LEU A CA 1
ATOM 1734 C C . LEU A 1 217 ? 8.802 -3.846 -20.125 1.00 89.38 217 LEU A C 1
ATOM 1736 O O . LEU A 1 217 ? 7.702 -3.546 -20.591 1.00 89.38 217 LEU A O 1
ATOM 1740 N N . ALA A 1 218 ? 9.142 -5.116 -19.881 1.00 89.25 218 ALA A N 1
ATOM 1741 C CA . ALA A 1 218 ? 8.268 -6.263 -20.152 1.00 89.25 218 ALA A CA 1
ATOM 1742 C C . ALA A 1 218 ? 6.914 -6.165 -19.424 1.00 89.25 218 ALA A C 1
ATOM 1744 O O . ALA A 1 218 ? 5.884 -6.593 -19.947 1.00 89.25 218 ALA A O 1
ATOM 1745 N N . TYR A 1 219 ? 6.892 -5.533 -18.247 1.00 87.81 219 TYR A N 1
ATOM 1746 C CA . TYR A 1 219 ? 5.668 -5.284 -17.481 1.00 87.81 219 TYR A CA 1
ATOM 1747 C C . TYR A 1 219 ? 4.891 -4.043 -17.941 1.00 87.81 219 TYR A C 1
ATOM 1749 O O . TYR A 1 219 ? 3.823 -3.772 -17.395 1.00 87.81 219 TYR A O 1
ATOM 1757 N N . LYS A 1 220 ? 5.388 -3.282 -18.926 1.00 91.12 220 LYS A N 1
ATOM 1758 C CA . LYS A 1 220 ? 4.755 -2.058 -19.447 1.00 91.12 220 LYS A CA 1
ATOM 1759 C C . LYS A 1 220 ? 4.300 -1.138 -18.300 1.00 91.12 220 LYS A C 1
ATOM 1761 O O . LYS A 1 220 ? 5.032 -0.953 -17.321 1.00 91.12 220 LYS A O 1
ATOM 1766 N N . GLY A 1 221 ? 3.081 -0.602 -18.383 1.00 91.75 221 GLY A N 1
ATOM 1767 C CA . GLY A 1 221 ? 2.441 0.164 -17.319 1.00 91.75 221 GLY A CA 1
ATOM 1768 C C . GLY A 1 221 ? 1.636 -0.675 -16.328 1.00 91.75 221 GLY A C 1
ATOM 1769 O O . GLY A 1 221 ? 0.784 -0.111 -15.646 1.00 91.75 221 GLY A O 1
ATOM 1770 N N . GLN A 1 222 ? 1.856 -1.995 -16.229 1.00 94.75 222 GLN A N 1
ATOM 1771 C CA . GLN A 1 222 ? 1.153 -2.819 -15.242 1.00 94.75 222 GLN A CA 1
ATOM 1772 C C . GLN A 1 222 ? 1.427 -2.323 -13.821 1.00 94.75 222 GLN A C 1
ATOM 1774 O O . GLN A 1 222 ? 2.576 -2.086 -13.440 1.00 94.75 222 GLN A O 1
ATOM 1779 N N . TRP A 1 223 ? 0.354 -2.214 -13.046 1.00 95.12 223 TRP A N 1
ATOM 1780 C CA . TRP A 1 223 ? 0.342 -1.802 -11.650 1.00 95.12 223 TRP A CA 1
ATOM 1781 C C . TRP A 1 223 ? -0.734 -2.579 -10.890 1.00 95.12 223 TRP A C 1
ATOM 1783 O O . TRP A 1 223 ? -1.736 -2.990 -11.481 1.00 95.12 223 TRP A O 1
ATOM 1793 N N . LEU A 1 224 ? -0.545 -2.791 -9.590 1.00 94.75 224 LEU A N 1
ATOM 1794 C CA . LEU A 1 224 ? -1.571 -3.392 -8.742 1.00 94.75 224 LEU A CA 1
ATOM 1795 C C . LEU A 1 224 ? -2.725 -2.411 -8.525 1.00 94.75 224 LEU A C 1
ATOM 1797 O O . LEU A 1 224 ? -2.520 -1.245 -8.187 1.00 94.75 224 LEU A O 1
ATOM 1801 N N . VAL A 1 225 ? -3.951 -2.885 -8.687 1.00 95.56 225 VAL A N 1
ATOM 1802 C CA . VAL A 1 225 ? -5.152 -2.087 -8.449 1.00 95.56 225 VAL A CA 1
ATOM 1803 C C . VAL A 1 225 ? -6.077 -2.795 -7.478 1.00 95.56 225 VAL A C 1
ATOM 1805 O O . VAL A 1 225 ? -6.184 -4.021 -7.496 1.00 95.56 225 VAL A O 1
ATOM 1808 N N . ILE A 1 226 ? -6.745 -2.010 -6.635 1.00 95.31 226 ILE A N 1
ATOM 1809 C CA . ILE A 1 226 ? -7.813 -2.501 -5.760 1.00 95.31 226 ILE A CA 1
ATOM 1810 C C . ILE A 1 226 ? -9.132 -1.989 -6.320 1.00 95.31 226 ILE A C 1
ATOM 1812 O O . ILE A 1 226 ? -9.282 -0.794 -6.569 1.00 95.31 226 ILE A O 1
ATOM 1816 N N . ILE A 1 227 ? -10.077 -2.892 -6.521 1.00 95.56 227 ILE A N 1
ATOM 1817 C CA . ILE A 1 227 ? -11.348 -2.630 -7.185 1.00 95.56 227 ILE A CA 1
ATOM 1818 C C . ILE A 1 227 ? -12.412 -2.387 -6.115 1.00 95.56 227 ILE A C 1
ATOM 1820 O O . ILE A 1 227 ? -12.555 -3.196 -5.199 1.00 95.56 227 ILE A O 1
ATOM 1824 N N . TYR A 1 228 ? -13.153 -1.289 -6.242 1.00 95.19 228 TYR A N 1
ATOM 1825 C CA . TYR A 1 228 ? -14.244 -0.892 -5.352 1.00 95.19 228 TYR A CA 1
ATOM 1826 C C . TYR A 1 228 ? -15.567 -0.810 -6.099 1.00 95.19 228 TYR A C 1
ATOM 1828 O O . TYR A 1 228 ? -15.603 -0.363 -7.248 1.00 95.19 228 TYR A O 1
ATOM 1836 N N . ASP A 1 229 ? -16.651 -1.155 -5.412 1.00 94.06 229 ASP A N 1
ATOM 1837 C CA . ASP A 1 229 ? -18.013 -0.905 -5.875 1.00 94.06 229 ASP A CA 1
ATOM 1838 C C . ASP A 1 229 ? -18.325 0.597 -5.821 1.00 94.06 229 ASP A C 1
ATOM 1840 O O . ASP A 1 229 ? -18.394 1.207 -4.750 1.00 94.06 229 ASP A O 1
ATOM 1844 N N . LEU A 1 230 ? -18.530 1.201 -6.991 1.00 93.31 230 LEU A N 1
ATOM 1845 C CA . LEU A 1 230 ? -18.807 2.625 -7.120 1.00 93.31 230 LEU A CA 1
ATOM 1846 C C . LEU A 1 230 ? -20.094 3.043 -6.401 1.00 93.31 230 LEU A C 1
ATOM 1848 O O . LEU A 1 230 ? -20.115 4.125 -5.817 1.00 93.31 230 LEU A O 1
ATOM 1852 N N . ASN A 1 231 ? -21.135 2.205 -6.404 1.00 93.06 231 ASN A N 1
ATOM 1853 C CA . ASN A 1 231 ? -22.409 2.546 -5.769 1.00 93.06 231 ASN A CA 1
ATOM 1854 C C . ASN A 1 231 ? -22.227 2.697 -4.257 1.00 93.06 231 ASN A C 1
ATOM 1856 O O . ASN A 1 231 ? -22.720 3.652 -3.663 1.00 93.06 231 ASN A O 1
ATOM 1860 N N . LYS A 1 232 ? -21.445 1.798 -3.648 1.00 92.25 232 LYS A N 1
ATOM 1861 C CA . LYS A 1 232 ? -21.105 1.868 -2.221 1.00 92.25 232 LYS A CA 1
ATOM 1862 C C . LYS A 1 232 ? -20.214 3.069 -1.907 1.00 92.25 232 LYS A C 1
ATOM 1864 O O . LYS A 1 232 ? -20.428 3.753 -0.915 1.00 92.25 232 LYS A O 1
ATOM 1869 N N . VAL A 1 233 ? -19.247 3.370 -2.777 1.00 91.06 233 VAL A N 1
ATOM 1870 C CA . VAL A 1 233 ? -18.348 4.529 -2.613 1.00 91.06 233 VAL A CA 1
ATOM 1871 C C . VAL A 1 233 ? -19.092 5.868 -2.700 1.00 91.06 233 VAL A C 1
ATOM 1873 O O . VAL A 1 233 ? -18.686 6.835 -2.052 1.00 91.06 233 VAL A O 1
ATOM 1876 N N . GLN A 1 234 ? -20.174 5.941 -3.480 1.00 90.56 234 GLN A N 1
ATOM 1877 C CA . GLN A 1 234 ? -20.971 7.157 -3.668 1.00 90.56 234 GLN A CA 1
ATOM 1878 C C . GLN A 1 234 ? -22.124 7.328 -2.667 1.00 90.56 234 GLN A C 1
ATOM 1880 O O . GLN A 1 234 ? -22.679 8.420 -2.613 1.00 90.56 234 GLN A O 1
ATOM 1885 N N . ALA A 1 235 ? -22.467 6.307 -1.874 1.00 85.06 235 ALA A N 1
ATOM 1886 C CA . ALA A 1 235 ? -23.673 6.298 -1.039 1.00 85.06 235 ALA A CA 1
ATOM 1887 C C . ALA A 1 235 ? -23.737 7.411 0.033 1.00 85.06 235 ALA A C 1
ATOM 1889 O O . ALA A 1 235 ? -24.827 7.885 0.330 1.00 85.06 235 ALA A O 1
ATOM 1890 N N . ASP A 1 236 ? -22.597 7.847 0.583 1.00 80.00 236 ASP A N 1
ATOM 1891 C CA . ASP A 1 236 ? -22.512 8.915 1.600 1.00 80.00 236 ASP A CA 1
ATOM 1892 C C . ASP A 1 236 ? -21.826 10.173 1.033 1.00 80.00 236 ASP A C 1
ATOM 1894 O O . ASP A 1 236 ? -20.715 10.527 1.431 1.00 80.00 236 ASP A O 1
ATOM 1898 N N . ASP A 1 237 ? -22.428 10.785 0.006 1.00 79.19 237 ASP A N 1
ATOM 1899 C CA . ASP A 1 237 ? -21.949 12.012 -0.665 1.00 79.19 237 ASP A CA 1
ATOM 1900 C C . ASP A 1 237 ? -20.464 11.975 -1.089 1.00 79.19 237 ASP A C 1
ATOM 1902 O O . ASP A 1 237 ? -19.770 12.989 -1.180 1.00 79.19 237 ASP A O 1
ATOM 1906 N N . GLY A 1 238 ? -19.935 10.776 -1.348 1.00 78.69 238 GLY A N 1
ATOM 1907 C CA . GLY A 1 238 ? -18.538 10.577 -1.723 1.00 78.69 238 GLY A CA 1
ATOM 1908 C C . GLY A 1 238 ? -17.517 10.760 -0.592 1.00 78.69 238 GLY A C 1
ATOM 1909 O O . GLY A 1 238 ? -16.319 10.775 -0.893 1.00 78.69 238 GLY A O 1
ATOM 1910 N N . LYS A 1 239 ? -17.926 10.836 0.688 1.00 85.81 239 LYS A N 1
ATOM 1911 C CA . LYS A 1 239 ? -16.994 10.848 1.837 1.00 85.81 239 LYS A CA 1
ATOM 1912 C C . LYS A 1 239 ? -16.093 9.617 1.850 1.00 85.81 239 LYS A C 1
ATOM 1914 O O . LYS A 1 239 ? -14.885 9.738 2.050 1.00 85.81 239 LYS A O 1
ATOM 1919 N N . LEU A 1 240 ? -16.657 8.446 1.549 1.00 89.00 240 LEU A N 1
ATOM 1920 C CA . LEU A 1 240 ? -15.882 7.218 1.397 1.00 89.00 240 LEU A CA 1
ATOM 1921 C C . LEU A 1 240 ? -14.874 7.341 0.245 1.00 89.00 240 LEU A C 1
ATOM 1923 O O . LEU A 1 240 ? -13.706 7.007 0.410 1.00 89.00 240 LEU A O 1
ATOM 1927 N N . GLY A 1 241 ? -15.268 7.904 -0.898 1.00 88.56 241 GLY A N 1
ATOM 1928 C CA . GLY A 1 241 ? -14.341 8.165 -2.003 1.00 88.56 241 GLY A CA 1
ATOM 1929 C C . GLY A 1 241 ? -13.191 9.103 -1.616 1.00 88.56 241 GLY A C 1
ATOM 1930 O O . GLY A 1 241 ? -12.042 8.859 -1.995 1.00 88.56 241 GLY A O 1
ATOM 1931 N N . LEU A 1 242 ? -13.461 10.128 -0.799 1.00 87.94 242 LEU A N 1
ATOM 1932 C CA . LEU A 1 242 ? -12.424 10.998 -0.241 1.00 87.94 242 LEU A CA 1
ATOM 1933 C C . LEU A 1 242 ? -11.478 10.219 0.682 1.00 87.94 242 LEU A C 1
ATOM 1935 O O . LEU A 1 242 ? -10.266 10.310 0.496 1.00 87.94 242 LEU A O 1
ATOM 1939 N N . HIS A 1 243 ? -12.013 9.411 1.601 1.00 87.06 243 HIS A N 1
ATOM 1940 C CA . HIS A 1 243 ? -11.238 8.545 2.502 1.00 87.06 243 HIS A CA 1
ATOM 1941 C C . HIS A 1 243 ? -10.295 7.608 1.738 1.00 87.06 243 HIS A C 1
ATOM 1943 O O . HIS A 1 243 ? -9.090 7.575 1.985 1.00 87.06 243 HIS A O 1
ATOM 1949 N N . ILE A 1 244 ? -10.822 6.921 0.721 1.00 88.44 244 ILE A N 1
ATOM 1950 C CA . ILE A 1 244 ? -10.048 6.042 -0.165 1.00 88.44 244 ILE A CA 1
ATOM 1951 C C . ILE A 1 244 ? -8.962 6.841 -0.910 1.00 88.44 244 ILE A C 1
ATOM 1953 O O . ILE A 1 244 ? -7.816 6.400 -1.013 1.00 88.44 244 ILE A O 1
ATOM 1957 N N . SER A 1 245 ? -9.305 8.038 -1.401 1.00 85.12 245 SER A N 1
ATOM 1958 C CA . SER A 1 245 ? -8.421 8.874 -2.227 1.00 85.12 245 SER A CA 1
ATOM 1959 C C . SER A 1 245 ? -7.392 9.713 -1.490 1.00 85.12 245 SER A C 1
ATOM 1961 O O . SER A 1 245 ? -6.433 10.200 -2.104 1.00 85.12 245 SER A O 1
ATOM 1963 N N . ALA A 1 246 ? -7.540 9.854 -0.176 1.00 74.25 246 ALA A N 1
ATOM 1964 C CA . ALA A 1 246 ? -6.518 10.437 0.671 1.00 74.25 246 ALA A CA 1
ATOM 1965 C C . ALA A 1 246 ? -5.235 9.592 0.653 1.00 74.25 246 ALA A C 1
ATOM 1967 O O . ALA A 1 246 ? -4.188 10.082 1.077 1.00 74.25 246 ALA A O 1
ATOM 1968 N N . ASN A 1 247 ? -5.300 8.344 0.150 1.00 55.97 247 ASN A N 1
ATOM 1969 C CA . ASN A 1 247 ? -4.196 7.386 0.169 1.00 55.97 247 ASN A CA 1
ATOM 1970 C C . ASN A 1 247 ? -3.637 7.230 1.599 1.00 55.97 247 ASN A C 1
ATOM 1972 O O . ASN A 1 247 ? -2.492 6.831 1.795 1.00 55.97 247 ASN A O 1
ATOM 1976 N N . GLN A 1 248 ? -4.463 7.560 2.601 1.00 48.00 248 GLN A N 1
ATOM 1977 C CA . GLN A 1 248 ? -4.248 7.291 4.013 1.00 48.00 248 GLN A CA 1
ATOM 1978 C C . GLN A 1 248 ? -4.605 5.826 4.243 1.00 48.00 248 GLN A C 1
ATOM 1980 O O . GLN A 1 248 ? -5.549 5.486 4.944 1.00 48.00 248 GLN A O 1
ATOM 1985 N N . ARG A 1 249 ? -3.894 4.931 3.567 1.00 42.66 249 ARG A N 1
ATOM 1986 C CA . ARG A 1 249 ? -3.958 3.511 3.870 1.00 42.66 249 ARG A CA 1
ATOM 1987 C C . ARG A 1 249 ? -2.537 3.083 4.162 1.00 42.66 249 ARG A C 1
ATOM 1989 O O . ARG A 1 249 ? -1.691 3.104 3.284 1.00 42.66 249 ARG A O 1
ATOM 1996 N N . HIS A 1 250 ? -2.184 2.817 5.401 1.00 37.50 250 HIS A N 1
ATOM 1997 C CA . HIS A 1 250 ? -3.005 2.317 6.486 1.00 37.50 250 HIS A CA 1
ATOM 1998 C C . HIS A 1 250 ? -2.937 3.300 7.677 1.00 37.50 250 HIS A C 1
ATOM 2000 O O . HIS A 1 250 ? -1.866 3.846 7.953 1.00 37.50 250 HIS A O 1
ATOM 2006 N N . TYR A 1 251 ? -3.987 3.392 8.508 1.00 35.59 251 TYR A N 1
ATOM 2007 C CA . TYR A 1 251 ? -3.673 3.142 9.915 1.00 35.59 251 TYR A CA 1
ATOM 2008 C C . TYR A 1 251 ? -3.144 1.713 9.851 1.00 35.59 251 TYR A C 1
ATOM 2010 O O . TYR A 1 251 ? -3.903 0.747 9.873 1.00 35.59 251 TYR A O 1
ATOM 2018 N N . ASN A 1 252 ? -1.823 1.568 9.638 1.00 34.44 252 ASN A N 1
ATOM 2019 C CA . ASN A 1 252 ? -1.158 0.453 10.265 1.00 34.44 252 ASN A CA 1
ATOM 2020 C C . ASN A 1 252 ? -1.709 0.640 11.659 1.00 34.44 252 ASN A C 1
ATOM 2022 O O . ASN A 1 252 ? -1.571 1.743 12.209 1.00 34.44 252 ASN A O 1
ATOM 2026 N N . TYR A 1 253 ? -2.426 -0.345 12.177 1.00 38.06 253 TYR A N 1
ATOM 2027 C CA . TYR A 1 253 ? -2.349 -0.518 13.599 1.00 38.06 253 TYR A CA 1
ATOM 2028 C C . TYR A 1 253 ? -0.841 -0.591 13.832 1.00 38.06 253 TYR A C 1
ATOM 2030 O O . TYR A 1 253 ? -0.186 -1.602 13.590 1.00 38.06 253 TYR A O 1
ATOM 2038 N N . ARG A 1 254 ? -0.244 0.590 14.053 1.00 39.75 254 ARG A N 1
ATOM 2039 C CA . ARG A 1 254 ? 1.068 0.770 14.609 1.00 39.75 254 ARG A CA 1
ATOM 2040 C C . ARG A 1 254 ? 0.722 0.368 15.992 1.00 39.75 254 ARG A C 1
ATOM 2042 O O . ARG A 1 254 ? 0.328 1.203 16.801 1.00 39.75 254 ARG A O 1
ATOM 2049 N N . GLU A 1 255 ? 0.732 -0.946 16.117 1.00 49.00 255 GLU A N 1
ATOM 2050 C CA . GLU A 1 255 ? 0.711 -1.629 17.349 1.00 49.00 255 GLU A CA 1
ATOM 2051 C C . GLU A 1 255 ? 1.603 -0.780 18.230 1.00 49.00 255 GLU A C 1
ATOM 2053 O O . GLU A 1 255 ? 2.761 -0.476 17.887 1.00 49.00 255 GLU A O 1
ATOM 2058 N N . SER A 1 256 ? 0.961 -0.182 19.222 1.00 61.19 256 SER A N 1
ATOM 2059 C CA . SER A 1 256 ? 1.635 0.720 20.122 1.00 61.19 256 SER A CA 1
ATOM 2060 C C . SER A 1 256 ? 2.847 -0.032 20.674 1.00 61.19 256 SER A C 1
ATOM 2062 O O . SER A 1 256 ? 2.915 -1.267 20.639 1.00 61.19 256 SER A O 1
ATOM 2064 N N . ALA A 1 257 ? 3.874 0.690 21.111 1.00 63.22 257 ALA A N 1
ATOM 2065 C CA . ALA A 1 257 ? 5.076 0.016 21.596 1.00 63.22 257 ALA A CA 1
ATOM 2066 C C . ALA A 1 257 ? 4.736 -0.994 22.717 1.00 63.22 257 ALA A C 1
ATOM 2068 O O . ALA A 1 257 ? 5.421 -1.996 22.892 1.00 63.22 257 ALA A O 1
ATOM 2069 N N . GLU A 1 258 ? 3.631 -0.739 23.405 1.00 66.38 258 GLU A N 1
ATOM 2070 C CA . GLU A 1 258 ? 2.945 -1.532 24.402 1.00 66.38 258 GLU A CA 1
ATOM 2071 C C . GLU A 1 258 ? 2.255 -2.780 23.831 1.00 66.38 258 GLU A C 1
ATOM 2073 O O . GLU A 1 258 ? 2.507 -3.882 24.309 1.00 66.38 258 GLU A O 1
ATOM 2078 N N . GLU A 1 259 ? 1.408 -2.633 22.812 1.00 63.78 259 GLU A N 1
ATOM 2079 C CA . GLU A 1 259 ? 0.710 -3.765 22.190 1.00 63.78 259 GLU A CA 1
ATOM 2080 C C . GLU A 1 259 ? 1.731 -4.726 21.554 1.00 63.78 259 GLU A C 1
ATOM 2082 O O . GLU A 1 259 ? 1.666 -5.930 21.790 1.00 63.78 259 GLU A O 1
ATOM 2087 N N . GLY A 1 260 ? 2.780 -4.200 20.906 1.00 69.06 260 GLY A N 1
ATOM 2088 C CA . GLY A 1 260 ? 3.805 -5.036 20.269 1.00 69.06 260 GLY A CA 1
ATOM 2089 C C . GLY A 1 260 ? 4.682 -5.747 21.280 1.00 69.06 260 GLY A C 1
ATOM 2090 O O . GLY A 1 260 ? 5.204 -6.822 21.003 1.00 69.06 260 GLY A O 1
ATOM 2091 N N . LEU A 1 261 ? 4.795 -5.189 22.487 1.00 72.88 261 LEU A N 1
ATOM 2092 C CA . LEU A 1 261 ? 5.428 -5.862 23.613 1.00 72.88 261 LEU A CA 1
ATOM 2093 C C . LEU A 1 261 ? 4.566 -7.036 24.109 1.00 72.88 261 LEU A C 1
ATOM 2095 O O . LEU A 1 261 ? 5.101 -8.113 24.364 1.00 72.88 261 LEU A O 1
ATOM 2099 N N . VAL A 1 262 ? 3.242 -6.848 24.192 1.00 72.56 262 VAL A N 1
ATOM 2100 C CA . VAL A 1 262 ? 2.266 -7.890 24.558 1.00 72.56 262 VAL A CA 1
ATOM 2101 C C . VAL A 1 262 ? 2.276 -9.039 23.548 1.00 72.56 262 VAL A C 1
ATOM 2103 O O . VAL A 1 262 ? 2.435 -10.192 23.949 1.00 72.56 262 VAL A O 1
ATOM 2106 N N . GLN A 1 263 ? 2.146 -8.748 22.250 1.00 70.62 263 GLN A N 1
ATOM 2107 C CA . GLN A 1 263 ? 2.117 -9.783 21.211 1.00 70.62 263 GLN A CA 1
ATOM 2108 C C . GLN A 1 263 ? 3.436 -10.550 21.135 1.00 70.62 263 GLN A C 1
ATOM 2110 O O . GLN A 1 263 ? 3.438 -11.776 21.020 1.00 70.62 263 GLN A O 1
ATOM 2115 N N . LEU A 1 264 ? 4.568 -9.851 21.252 1.00 74.00 264 LEU A N 1
ATOM 2116 C CA . LEU A 1 264 ? 5.879 -10.488 21.227 1.00 74.00 264 LEU A CA 1
ATOM 2117 C C . LEU A 1 264 ? 6.097 -11.397 22.450 1.00 74.00 264 LEU A C 1
ATOM 2119 O O . LEU A 1 264 ? 6.657 -12.483 22.307 1.00 74.00 264 LEU A O 1
ATOM 2123 N N . TYR A 1 265 ? 5.596 -11.009 23.629 1.00 77.38 265 TYR A N 1
ATOM 2124 C CA . TYR A 1 265 ? 5.591 -11.873 24.812 1.00 77.38 265 TYR A CA 1
ATOM 2125 C C . TYR A 1 265 ? 4.704 -13.113 24.619 1.00 77.38 265 TYR A C 1
ATOM 2127 O O . TYR A 1 265 ? 5.125 -14.229 24.918 1.00 77.38 265 TYR A O 1
ATOM 2135 N N . GLN A 1 266 ? 3.493 -12.947 24.082 1.00 74.62 266 GLN A N 1
ATOM 2136 C CA . GLN A 1 266 ? 2.592 -14.070 23.799 1.00 74.62 266 GLN A CA 1
ATOM 2137 C C . GLN A 1 266 ? 3.203 -15.049 22.790 1.00 74.62 266 GLN A C 1
ATOM 2139 O O . GLN A 1 266 ? 3.105 -16.260 22.979 1.00 74.62 266 GLN A O 1
ATOM 2144 N N . LEU A 1 267 ? 3.882 -14.538 21.760 1.00 71.62 267 LEU A N 1
ATOM 2145 C CA . LEU A 1 267 ? 4.611 -15.352 20.790 1.00 71.62 267 LEU A CA 1
ATOM 2146 C C . LEU A 1 267 ? 5.761 -16.124 21.451 1.00 71.62 267 LEU A C 1
ATOM 2148 O O . LEU A 1 267 ? 5.908 -17.318 21.199 1.00 71.62 267 LEU A O 1
ATOM 2152 N N . MET A 1 268 ? 6.547 -15.472 22.314 1.00 77.31 268 MET A N 1
ATOM 2153 C CA . MET A 1 268 ? 7.610 -16.113 23.098 1.00 77.31 268 MET A CA 1
ATOM 2154 C C . MET A 1 268 ? 7.057 -17.285 23.929 1.00 77.31 268 MET A C 1
ATOM 2156 O O . MET A 1 268 ? 7.576 -18.396 23.854 1.00 77.31 268 MET A O 1
ATOM 2160 N N . VAL A 1 269 ? 5.954 -17.073 24.658 1.00 73.31 269 VAL A N 1
ATOM 2161 C CA . VAL A 1 269 ? 5.288 -18.127 25.447 1.00 73.31 269 VAL A CA 1
ATOM 2162 C C . VAL A 1 269 ? 4.759 -19.254 24.553 1.00 73.31 269 VAL A C 1
ATOM 2164 O O . VAL A 1 269 ? 4.999 -20.427 24.841 1.00 73.31 269 VAL A O 1
ATOM 2167 N N . ALA A 1 270 ? 4.084 -18.919 23.449 1.00 67.75 270 ALA A N 1
ATOM 2168 C CA . ALA A 1 270 ? 3.516 -19.889 22.509 1.00 67.75 270 ALA A CA 1
ATOM 2169 C C . ALA A 1 270 ? 4.585 -20.738 21.798 1.00 67.75 270 ALA A C 1
ATOM 2171 O O . ALA A 1 270 ? 4.320 -21.873 21.411 1.00 67.75 270 ALA A O 1
ATOM 2172 N N . THR A 1 271 ? 5.794 -20.198 21.635 1.00 68.69 271 THR A N 1
ATOM 2173 C CA . THR A 1 271 ? 6.942 -20.884 21.021 1.00 68.69 271 THR A CA 1
ATOM 2174 C C . THR A 1 271 ? 7.861 -21.558 22.040 1.00 68.69 271 THR A C 1
ATOM 2176 O O . THR A 1 271 ? 8.915 -22.066 21.660 1.00 68.69 271 THR A O 1
ATOM 2179 N N . HIS A 1 272 ? 7.470 -21.593 23.321 1.00 74.62 272 HIS A N 1
ATOM 2180 C CA . HIS A 1 272 ? 8.276 -22.115 24.431 1.00 74.62 272 HIS A CA 1
ATOM 2181 C C . HIS A 1 272 ? 9.671 -21.476 24.544 1.00 74.62 272 HIS A C 1
ATOM 2183 O O . HIS A 1 272 ? 10.609 -22.096 25.045 1.00 74.62 272 HIS A O 1
ATOM 2189 N N . GLN A 1 273 ? 9.809 -20.233 24.083 1.00 74.44 273 GLN A N 1
ATOM 2190 C CA . GLN A 1 273 ? 11.026 -19.448 24.227 1.00 74.44 273 GLN A CA 1
ATOM 2191 C C . GLN A 1 273 ? 11.090 -18.812 25.616 1.00 74.44 273 GLN A C 1
ATOM 2193 O O . GLN A 1 273 ? 10.073 -18.549 26.263 1.00 74.44 273 GLN A O 1
ATOM 2198 N N . THR A 1 274 ? 12.305 -18.551 26.084 1.00 79.50 274 THR A N 1
ATOM 2199 C CA . THR A 1 274 ? 12.548 -17.799 27.314 1.00 79.50 274 THR A CA 1
ATOM 2200 C C . THR A 1 274 ? 13.050 -16.398 26.990 1.00 79.50 274 THR A C 1
ATOM 2202 O O . THR A 1 274 ? 13.523 -16.126 25.888 1.00 79.50 274 THR A O 1
ATOM 2205 N N . TRP A 1 275 ? 13.035 -15.498 27.975 1.00 77.62 275 TRP A N 1
ATOM 2206 C CA . TRP A 1 275 ? 13.588 -14.147 27.819 1.00 77.62 275 TRP A CA 1
ATOM 2207 C C . TRP A 1 275 ? 15.057 -14.136 27.365 1.00 77.62 275 TRP A C 1
ATOM 2209 O O . TRP A 1 275 ? 15.515 -13.163 26.771 1.00 77.62 275 TRP A O 1
ATOM 2219 N N . ARG A 1 276 ? 15.808 -15.218 27.617 1.00 78.94 276 ARG A N 1
ATOM 2220 C CA . ARG A 1 276 ? 17.207 -15.366 27.186 1.00 78.94 276 ARG A CA 1
ATOM 2221 C C . ARG A 1 276 ? 17.343 -15.572 25.682 1.00 78.94 276 ARG A C 1
ATOM 2223 O O . ARG A 1 276 ? 18.375 -15.211 25.127 1.00 78.94 276 ARG A O 1
ATOM 2230 N N . ASP A 1 277 ? 16.304 -16.110 25.054 1.00 76.50 277 ASP A N 1
ATOM 2231 C CA . ASP A 1 277 ? 16.245 -16.408 23.623 1.00 76.50 277 ASP A CA 1
ATOM 2232 C C . ASP A 1 277 ? 15.764 -15.192 22.809 1.00 76.50 277 ASP A C 1
ATOM 2234 O O . ASP A 1 277 ? 15.789 -15.198 21.577 1.00 76.50 277 ASP A O 1
ATOM 2238 N N . MET A 1 278 ? 15.352 -14.118 23.495 1.00 76.31 278 MET A N 1
ATOM 2239 C CA . MET A 1 278 ? 14.870 -12.889 22.876 1.00 76.31 278 MET A CA 1
ATOM 2240 C C . MET A 1 278 ? 16.036 -12.066 22.331 1.00 76.31 278 MET A C 1
ATOM 2242 O O . MET A 1 278 ? 16.691 -11.290 23.033 1.00 76.31 278 MET A O 1
ATOM 2246 N N . HIS A 1 279 ? 16.276 -12.211 21.032 1.00 74.25 279 HIS A N 1
ATOM 2247 C CA . HIS A 1 279 ? 17.237 -11.411 20.286 1.00 74.25 279 HIS A CA 1
ATOM 2248 C C . HIS A 1 279 ? 16.550 -10.680 19.142 1.00 74.25 279 HIS A C 1
ATOM 2250 O O . HIS A 1 279 ? 15.737 -11.247 18.414 1.00 74.25 279 HIS A O 1
ATOM 2256 N N . ALA A 1 280 ? 16.896 -9.405 18.971 1.00 65.88 280 ALA A N 1
ATOM 2257 C CA . ALA A 1 280 ? 16.359 -8.618 17.877 1.00 65.88 280 ALA A CA 1
ATOM 2258 C C . ALA A 1 280 ? 16.816 -9.222 16.525 1.00 65.88 280 ALA A C 1
ATOM 2260 O O . ALA A 1 280 ? 17.992 -9.580 16.395 1.00 65.88 280 ALA A O 1
ATOM 2261 N N . PRO A 1 281 ? 15.936 -9.328 15.509 1.00 63.66 281 PRO A N 1
ATOM 2262 C CA . PRO A 1 281 ? 16.298 -9.869 14.201 1.00 63.66 281 PRO A CA 1
ATOM 2263 C C . PRO A 1 281 ? 17.498 -9.135 13.594 1.00 63.66 281 PRO A C 1
ATOM 2265 O O . PRO A 1 281 ? 17.615 -7.908 13.734 1.00 63.66 281 PRO A O 1
ATOM 2268 N N . GLN A 1 282 ? 18.372 -9.866 12.890 1.00 51.03 282 GLN A N 1
ATOM 2269 C CA . GLN A 1 282 ? 19.532 -9.270 12.221 1.00 51.03 282 GLN A CA 1
ATOM 2270 C C . GLN A 1 282 ? 19.077 -8.154 11.267 1.00 51.03 282 GLN A C 1
ATOM 2272 O O . GLN A 1 282 ? 18.276 -8.380 10.365 1.00 51.03 282 GLN A O 1
ATOM 2277 N N . GLY A 1 283 ? 19.576 -6.933 11.490 1.00 50.34 283 GLY A N 1
ATOM 2278 C CA . GLY A 1 283 ? 19.236 -5.743 10.698 1.00 50.34 283 GLY A CA 1
ATOM 2279 C C . GLY A 1 283 ? 18.227 -4.788 11.345 1.00 50.34 283 GLY A C 1
ATOM 2280 O O . GLY A 1 283 ? 18.095 -3.649 10.892 1.00 50.34 283 GLY A O 1
ATOM 2281 N N . SER A 1 284 ? 17.565 -5.184 12.435 1.00 49.22 284 SER A N 1
ATOM 2282 C CA . SER A 1 284 ? 16.759 -4.257 13.232 1.00 49.22 284 SER A CA 1
ATOM 2283 C C . SER A 1 284 ? 17.675 -3.261 13.965 1.00 49.22 284 SER A C 1
ATOM 2285 O O . SER A 1 284 ? 18.566 -3.640 14.727 1.00 49.22 284 SER A O 1
ATOM 2287 N N . ARG A 1 285 ? 17.526 -1.953 13.702 1.00 49.09 285 ARG A N 1
ATOM 2288 C CA . ARG A 1 285 ? 18.309 -0.948 14.443 1.00 49.09 285 ARG A CA 1
ATOM 2289 C C . ARG A 1 285 ? 17.743 -0.830 15.867 1.00 49.09 285 ARG A C 1
ATOM 2291 O O . ARG A 1 285 ? 16.524 -0.710 15.993 1.00 49.09 285 ARG A O 1
ATOM 2298 N N . PRO A 1 286 ? 18.581 -0.732 16.916 1.00 48.91 286 PRO A N 1
ATOM 2299 C CA . PRO A 1 286 ? 18.122 -0.554 18.302 1.00 48.91 286 PRO A CA 1
ATOM 2300 C C . PRO A 1 286 ? 17.270 0.711 18.522 1.00 48.91 286 PRO A C 1
ATOM 2302 O O . PRO A 1 286 ? 16.597 0.864 19.535 1.00 48.91 286 PRO A O 1
ATOM 2305 N N . THR A 1 287 ? 17.299 1.646 17.571 1.00 48.28 287 THR A N 1
ATOM 2306 C CA . THR A 1 287 ? 16.531 2.892 17.601 1.00 48.28 287 THR A CA 1
ATOM 2307 C C . THR A 1 287 ? 15.090 2.754 17.098 1.00 48.28 287 THR A C 1
ATOM 2309 O O . THR A 1 287 ? 14.300 3.669 17.323 1.00 48.28 287 THR A O 1
ATOM 2312 N N . LEU A 1 288 ? 14.725 1.639 16.453 1.00 58.81 288 LEU A N 1
ATOM 2313 C CA . LEU A 1 288 ? 13.348 1.327 16.044 1.00 58.81 288 LEU A CA 1
ATOM 2314 C C . LEU A 1 288 ? 12.555 0.702 17.205 1.00 58.81 288 LEU A C 1
ATOM 2316 O O . LEU A 1 288 ? 13.123 -0.003 18.035 1.00 58.81 288 LEU A O 1
ATOM 2320 N N . ASN A 1 289 ? 11.232 0.919 17.232 1.00 66.19 289 ASN A N 1
ATOM 2321 C CA . ASN A 1 289 ? 10.338 0.409 18.287 1.00 66.19 289 ASN A CA 1
ATOM 2322 C C . ASN A 1 289 ? 10.474 -1.105 18.504 1.00 66.19 289 ASN A C 1
ATOM 2324 O O . ASN A 1 289 ? 10.582 -1.540 19.645 1.00 66.19 289 ASN A O 1
ATOM 2328 N N . GLN A 1 290 ? 10.580 -1.884 17.423 1.00 65.12 290 GLN A N 1
ATOM 2329 C CA . GLN A 1 290 ? 10.790 -3.332 17.503 1.00 65.12 290 GLN A CA 1
ATOM 2330 C C . GLN A 1 290 ? 12.088 -3.689 18.241 1.00 65.12 290 GLN A C 1
ATOM 2332 O O . GLN A 1 290 ? 12.072 -4.524 19.136 1.00 65.12 290 GLN A O 1
ATOM 2337 N N . GLY A 1 291 ? 13.206 -3.013 17.953 1.00 70.00 291 GLY A N 1
ATOM 2338 C CA . GLY A 1 291 ? 14.478 -3.271 18.640 1.00 70.00 291 GLY A CA 1
ATOM 2339 C C . GLY A 1 291 ? 14.405 -3.020 20.152 1.00 70.00 291 GLY A C 1
ATOM 2340 O O . GLY A 1 291 ? 14.947 -3.800 20.934 1.00 70.00 291 GLY A O 1
ATOM 2341 N N . LYS A 1 292 ? 13.678 -1.976 20.571 1.00 73.44 292 LYS A N 1
ATOM 2342 C CA . LYS A 1 292 ? 13.451 -1.665 21.993 1.00 73.44 292 LYS A CA 1
ATOM 2343 C C . LYS A 1 292 ? 12.556 -2.693 22.688 1.00 73.44 292 LYS A C 1
ATOM 2345 O O . LYS A 1 292 ? 12.823 -3.030 23.836 1.00 73.44 292 LYS A O 1
ATOM 2350 N N . GLN A 1 293 ? 11.543 -3.221 21.999 1.00 78.56 293 GLN A N 1
ATOM 2351 C CA . GLN A 1 293 ? 10.665 -4.270 22.533 1.00 78.56 293 GLN A CA 1
ATOM 2352 C C . GLN A 1 293 ? 11.436 -5.567 22.809 1.00 78.56 293 GLN A C 1
ATOM 2354 O O . GLN A 1 293 ? 11.321 -6.121 23.900 1.00 78.56 293 GLN A O 1
ATOM 2359 N N . TYR A 1 294 ? 12.294 -6.004 21.878 1.00 79.50 294 TYR A N 1
ATOM 2360 C CA . TYR A 1 294 ? 13.179 -7.156 22.104 1.00 79.50 294 TYR A CA 1
ATOM 2361 C C . TYR A 1 294 ? 14.138 -6.924 23.283 1.00 79.50 294 TYR A C 1
ATOM 2363 O O . TYR A 1 294 ? 14.318 -7.814 24.108 1.00 79.50 294 TYR A O 1
ATOM 2371 N N . GLN A 1 295 ? 14.707 -5.718 23.407 1.00 81.19 295 GLN A N 1
ATOM 2372 C CA . GLN A 1 295 ? 15.602 -5.363 24.515 1.00 81.19 295 GLN A CA 1
ATOM 2373 C C . GLN A 1 295 ? 14.897 -5.330 25.882 1.00 81.19 295 GLN A C 1
ATOM 2375 O O . GLN A 1 295 ? 15.519 -5.613 26.908 1.00 81.19 295 GLN A O 1
ATOM 2380 N N . LEU A 1 296 ? 13.618 -4.953 25.913 1.00 82.00 296 LEU A N 1
ATOM 2381 C CA . LEU A 1 296 ? 12.803 -4.990 27.124 1.00 82.00 296 LEU A CA 1
ATOM 2382 C C . LEU A 1 296 ? 12.454 -6.423 27.513 1.00 82.00 296 LEU A C 1
ATOM 2384 O O . LEU A 1 296 ? 12.655 -6.789 28.664 1.00 82.00 296 LEU A O 1
ATOM 2388 N N . LEU A 1 297 ? 11.978 -7.246 26.574 1.00 82.06 297 LEU A N 1
ATOM 2389 C CA . LEU A 1 297 ? 11.625 -8.641 26.866 1.00 82.06 297 LEU A CA 1
ATOM 2390 C C . LEU A 1 297 ? 12.833 -9.504 27.221 1.00 82.06 297 LEU A C 1
ATOM 2392 O O . LEU A 1 297 ? 12.667 -10.488 27.932 1.00 82.06 297 LEU A O 1
ATOM 2396 N N . SER A 1 298 ? 14.044 -9.115 26.811 1.00 83.19 298 SER A N 1
ATOM 2397 C CA . SER A 1 298 ? 15.271 -9.759 27.284 1.00 83.19 298 SER A CA 1
ATOM 2398 C C . SER A 1 298 ? 15.609 -9.438 28.749 1.00 83.19 298 SER A C 1
ATOM 2400 O O . SER A 1 298 ? 16.588 -9.961 29.276 1.00 83.19 298 SER A O 1
ATOM 2402 N N . GLN A 1 299 ? 14.861 -8.550 29.413 1.00 85.19 299 GLN A N 1
ATOM 2403 C CA . GLN A 1 299 ? 15.016 -8.282 30.842 1.00 85.19 299 GLN A CA 1
ATOM 2404 C C . GLN A 1 299 ? 14.162 -9.253 31.663 1.00 85.19 299 GLN A C 1
ATOM 2406 O O . GLN A 1 299 ? 12.944 -9.333 31.493 1.00 85.19 299 GLN A O 1
ATOM 2411 N N . ASP A 1 300 ? 14.785 -9.919 32.636 1.00 83.12 300 ASP A N 1
ATOM 2412 C CA . ASP A 1 300 ? 14.117 -10.883 33.524 1.00 83.12 300 ASP A CA 1
ATOM 2413 C C . ASP A 1 300 ? 12.903 -10.277 34.256 1.00 83.12 300 ASP A C 1
ATOM 2415 O O . ASP A 1 300 ? 11.843 -10.894 34.334 1.00 83.12 300 ASP A O 1
ATOM 2419 N N . TYR A 1 301 ? 13.013 -9.031 34.733 1.00 83.25 301 TYR A N 1
ATOM 2420 C CA . TYR A 1 301 ? 11.920 -8.369 35.455 1.00 83.25 301 TYR A CA 1
ATOM 2421 C C . TYR A 1 301 ? 10.707 -8.063 34.563 1.00 83.25 301 TYR A C 1
ATOM 2423 O O . TYR A 1 301 ? 9.576 -8.148 35.035 1.00 83.25 301 TYR A O 1
ATOM 2431 N N . VAL A 1 302 ? 10.924 -7.754 33.278 1.00 83.62 302 VAL A N 1
ATOM 2432 C CA . VAL A 1 302 ? 9.839 -7.509 32.316 1.00 83.62 302 VAL A CA 1
ATOM 2433 C C . VAL A 1 302 ? 9.142 -8.825 32.003 1.00 83.62 302 VAL A C 1
ATOM 2435 O O . VAL A 1 302 ? 7.922 -8.901 32.084 1.00 83.62 302 VAL A O 1
ATOM 2438 N N . SER A 1 303 ? 9.901 -9.887 31.720 1.00 81.56 303 SER A N 1
ATOM 2439 C CA . SER A 1 303 ? 9.325 -11.211 31.461 1.00 81.56 303 SER A CA 1
ATOM 2440 C C . SER A 1 303 ? 8.494 -11.724 32.640 1.00 81.56 303 SER A C 1
ATOM 2442 O O . SER A 1 303 ? 7.438 -12.318 32.425 1.00 81.56 303 SER A O 1
ATOM 2444 N N . LYS A 1 304 ? 8.956 -11.501 33.876 1.00 82.62 304 LYS A N 1
ATOM 2445 C CA . LYS A 1 304 ? 8.203 -11.848 35.088 1.00 82.62 304 LYS A CA 1
ATOM 2446 C C . LYS A 1 304 ? 6.924 -11.030 35.192 1.00 82.62 304 LYS A C 1
ATOM 2448 O O . LYS A 1 304 ? 5.853 -11.617 35.289 1.00 82.62 304 LYS A O 1
ATOM 2453 N N . LEU A 1 305 ? 7.014 -9.704 35.075 1.00 83.88 305 LEU A N 1
ATOM 2454 C CA . LEU A 1 305 ? 5.847 -8.822 35.096 1.00 83.88 305 LEU A CA 1
ATOM 2455 C C . LEU A 1 305 ? 4.795 -9.231 34.056 1.00 83.88 305 LEU A C 1
ATOM 2457 O O . LEU A 1 305 ? 3.612 -9.251 34.367 1.00 83.88 305 LEU A O 1
ATOM 2461 N N . PHE A 1 306 ? 5.202 -9.581 32.836 1.00 82.31 306 PHE A N 1
ATOM 2462 C CA . PHE A 1 306 ? 4.267 -10.025 31.803 1.00 82.31 306 PHE A CA 1
ATOM 2463 C C . PHE A 1 306 ? 3.662 -11.399 32.092 1.00 82.31 306 PHE A C 1
ATOM 2465 O O . PHE A 1 306 ? 2.477 -11.586 31.835 1.00 82.31 306 PHE A O 1
ATOM 2472 N N . GLY A 1 307 ? 4.418 -12.328 32.685 1.00 79.69 307 GLY A N 1
ATOM 2473 C CA . GLY A 1 307 ? 3.859 -13.599 33.163 1.00 79.69 307 GLY A CA 1
ATOM 2474 C C . GLY A 1 307 ? 2.795 -13.395 34.234 1.00 79.69 307 GLY A C 1
ATOM 2475 O O . GLY A 1 307 ? 1.798 -14.108 34.265 1.00 79.69 307 GLY A O 1
ATOM 2476 N N . HIS A 1 308 ? 2.984 -12.363 35.046 1.00 76.56 308 HIS A N 1
ATOM 2477 C CA . HIS A 1 308 ? 2.063 -11.921 36.077 1.00 76.56 308 HIS A CA 1
ATOM 2478 C C . HIS A 1 308 ? 0.857 -11.156 35.515 1.00 76.56 308 HIS A C 1
ATOM 2480 O O . HIS A 1 308 ? -0.257 -11.437 35.922 1.00 76.56 308 HIS A O 1
ATOM 2486 N N . LEU A 1 309 ? 1.015 -10.266 34.531 1.00 75.62 309 LEU A N 1
ATOM 2487 C CA . LEU A 1 309 ? -0.085 -9.514 33.898 1.00 75.62 309 LEU A CA 1
ATOM 2488 C C . LEU A 1 309 ? -0.967 -10.369 32.978 1.00 75.62 309 LEU A C 1
ATOM 2490 O O . LEU A 1 309 ? -2.168 -10.136 32.880 1.00 75.62 309 LEU A O 1
ATOM 2494 N N . MET A 1 310 ? -0.363 -11.329 32.277 1.00 73.50 310 MET A N 1
ATOM 2495 C CA . MET A 1 310 ? -1.041 -12.188 31.298 1.00 73.50 310 MET A CA 1
ATOM 2496 C C . MET A 1 310 ? -1.604 -13.465 31.918 1.00 73.50 310 MET A C 1
ATOM 2498 O O . MET A 1 310 ? -2.197 -14.282 31.213 1.00 73.50 310 MET A O 1
ATOM 2502 N N . HIS A 1 311 ? -1.417 -13.662 33.223 1.00 71.00 311 HIS A N 1
ATOM 2503 C CA . HIS A 1 311 ? -1.996 -14.801 33.907 1.00 71.00 311 HIS A CA 1
ATOM 2504 C C . HIS A 1 311 ? -3.536 -14.693 33.891 1.00 71.00 311 HIS A C 1
ATOM 2506 O O . HIS A 1 311 ? -4.091 -13.603 34.064 1.00 71.00 311 HIS A O 1
ATOM 2512 N N . PRO A 1 312 ? -4.276 -15.803 33.715 1.00 61.97 312 PRO A N 1
ATOM 2513 C CA . PRO A 1 312 ? -5.739 -15.763 33.678 1.00 61.97 312 PRO A CA 1
ATOM 2514 C C . PRO A 1 312 ? -6.380 -15.081 34.899 1.00 61.97 312 PRO A C 1
ATOM 2516 O O . PRO A 1 312 ? -7.382 -14.385 34.748 1.00 61.97 312 PRO A O 1
ATOM 2519 N N . SER A 1 313 ? -5.773 -15.209 36.088 1.00 57.50 313 SER A N 1
ATOM 2520 C CA . SER A 1 313 ? -6.263 -14.577 37.330 1.00 57.50 313 SER A CA 1
ATOM 2521 C C . SER A 1 313 ? -6.100 -13.052 37.379 1.00 57.50 313 SER A C 1
ATOM 2523 O O . SER A 1 313 ? -6.746 -12.402 38.195 1.00 57.50 313 SER A O 1
ATOM 2525 N N . THR A 1 314 ? -5.269 -12.463 36.523 1.00 62.16 314 THR A N 1
ATOM 2526 C CA . THR A 1 314 ? -4.829 -11.057 36.605 1.00 62.16 314 THR A CA 1
ATOM 2527 C C . THR A 1 314 ? -5.053 -10.267 35.325 1.00 62.16 314 THR A C 1
ATOM 2529 O O . THR A 1 314 ? -4.838 -9.056 35.313 1.00 62.16 314 THR A O 1
ATOM 2532 N N . SER A 1 315 ? -5.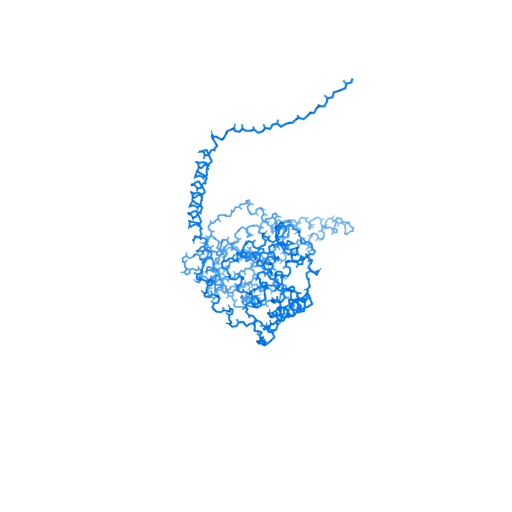563 -10.911 34.272 1.00 61.69 315 SER A N 1
ATOM 2533 C CA . SER A 1 315 ? -5.908 -10.260 33.000 1.00 61.69 315 SER A CA 1
ATOM 2534 C C . SER A 1 315 ? -6.818 -9.030 33.164 1.00 61.69 315 SER A C 1
ATOM 2536 O O . SER A 1 315 ? -6.785 -8.117 32.343 1.00 61.69 315 SER A O 1
ATOM 2538 N N . HIS A 1 316 ? -7.582 -8.946 34.258 1.00 61.16 316 HIS A N 1
ATOM 2539 C CA . HIS A 1 316 ? -8.405 -7.786 34.597 1.00 61.16 316 HIS A CA 1
ATOM 2540 C C . HIS A 1 316 ? -7.590 -6.499 34.823 1.00 61.16 316 HIS A C 1
ATOM 2542 O O . HIS A 1 316 ? -8.093 -5.417 34.528 1.00 61.16 316 HIS A O 1
ATOM 2548 N N . TYR A 1 317 ? -6.327 -6.585 35.264 1.00 64.31 317 TYR A N 1
ATOM 2549 C CA . TYR A 1 317 ? -5.459 -5.412 35.413 1.00 64.31 317 TYR A CA 1
ATOM 2550 C C . TYR A 1 317 ? -5.179 -4.724 34.087 1.00 64.31 317 TYR A C 1
ATOM 2552 O O . TYR A 1 317 ? -5.149 -3.502 34.050 1.00 64.31 317 TYR A O 1
ATOM 2560 N N . ILE A 1 318 ? -5.039 -5.480 32.996 1.00 61.16 318 ILE A N 1
ATOM 2561 C CA . ILE A 1 318 ? -4.792 -4.924 31.656 1.00 61.16 318 ILE A CA 1
ATOM 2562 C C . ILE A 1 318 ? -5.956 -4.030 31.208 1.00 61.16 318 ILE A C 1
ATOM 2564 O O . ILE A 1 318 ? -5.755 -3.074 30.461 1.00 61.16 318 ILE A O 1
ATOM 2568 N N . HIS A 1 319 ? -7.160 -4.317 31.701 1.00 58.28 319 HIS A N 1
ATOM 2569 C CA . HIS A 1 319 ? -8.379 -3.581 31.388 1.00 58.28 319 HIS A CA 1
ATOM 2570 C C . HIS A 1 319 ? -8.747 -2.528 32.447 1.00 58.28 319 HIS A C 1
ATOM 2572 O O . HIS A 1 319 ? -9.722 -1.807 32.262 1.00 58.28 319 HIS A O 1
ATOM 2578 N N . SER A 1 320 ? -7.977 -2.406 33.536 1.00 61.12 320 SER A N 1
ATOM 2579 C CA . SER A 1 320 ? -8.262 -1.452 34.611 1.00 61.12 320 SER A CA 1
ATOM 2580 C C . SER A 1 320 ? -7.947 -0.007 34.189 1.00 61.12 320 SER A C 1
ATOM 2582 O O . SER A 1 320 ? -6.866 0.246 33.650 1.00 61.12 320 SER A O 1
ATOM 2584 N N . PRO A 1 321 ? -8.799 0.983 34.524 1.00 54.34 321 PRO A N 1
ATOM 2585 C CA . PRO A 1 321 ? -8.527 2.401 34.254 1.00 54.34 321 PRO A CA 1
ATOM 2586 C C . PRO A 1 321 ? -7.272 2.933 34.976 1.00 54.34 321 PRO A C 1
ATOM 2588 O O . PRO A 1 321 ? -6.672 3.929 34.550 1.00 54.34 321 PRO A O 1
ATOM 2591 N N . VAL A 1 322 ? -6.840 2.253 36.046 1.00 55.44 322 VAL A N 1
ATOM 2592 C CA . VAL A 1 322 ? -5.611 2.555 36.797 1.00 55.44 322 VAL A CA 1
ATOM 2593 C C . VAL A 1 322 ? -4.367 2.135 36.008 1.00 55.44 322 VAL A C 1
ATOM 2595 O O . VAL A 1 322 ? -3.340 2.819 36.038 1.00 55.44 322 VAL A O 1
ATOM 2598 N N . PHE A 1 323 ? -4.461 1.043 35.249 1.00 62.28 323 PHE A N 1
ATOM 2599 C CA . PHE A 1 323 ? -3.368 0.517 34.447 1.00 62.28 323 PHE A CA 1
ATOM 2600 C C . PHE A 1 323 ? -3.396 1.125 33.045 1.00 62.28 323 PHE A C 1
ATOM 2602 O O . PHE A 1 323 ? -3.951 0.594 32.084 1.00 62.28 323 PHE A O 1
ATOM 2609 N N . LYS A 1 324 ? -2.767 2.292 32.904 1.00 66.44 324 LYS A N 1
ATOM 2610 C CA . LYS A 1 324 ? -2.664 2.959 31.603 1.00 66.44 324 LYS A CA 1
ATOM 2611 C C . LYS A 1 324 ? -1.606 2.265 30.758 1.00 66.44 324 LYS A C 1
ATOM 2613 O O . LYS A 1 324 ? -0.449 2.684 30.767 1.00 66.44 324 LYS A O 1
ATOM 2618 N N . LEU A 1 325 ? -2.030 1.264 29.981 1.00 63.31 325 LEU A N 1
ATOM 2619 C CA . LEU A 1 325 ? -1.173 0.509 29.062 1.00 63.31 325 LEU A CA 1
ATOM 2620 C C . LEU A 1 325 ? -0.262 1.451 28.256 1.00 63.31 325 LEU A C 1
ATOM 2622 O O . LEU A 1 325 ? 0.944 1.259 28.269 1.00 63.31 325 LEU A O 1
ATOM 2626 N N . LYS A 1 326 ? -0.814 2.564 27.736 1.00 63.12 326 LYS A N 1
ATOM 2627 C CA . LYS A 1 326 ? -0.124 3.651 26.997 1.00 63.12 326 LYS A CA 1
ATOM 2628 C C . LYS A 1 326 ? 1.114 4.273 27.678 1.00 63.12 326 LYS A C 1
ATOM 2630 O O . LYS A 1 326 ? 1.807 5.063 27.047 1.00 63.12 326 LYS A O 1
ATOM 2635 N N . LYS A 1 327 ? 1.348 4.030 28.972 1.00 71.50 327 LYS A N 1
ATOM 2636 C CA . LYS A 1 327 ? 2.531 4.509 29.714 1.00 71.50 327 LYS A CA 1
ATOM 2637 C C . LYS A 1 327 ? 3.487 3.387 30.107 1.00 71.50 327 LYS A C 1
ATOM 2639 O O . LYS A 1 327 ? 4.661 3.657 30.345 1.00 71.50 327 LYS A O 1
ATOM 2644 N N . LEU A 1 328 ? 3.019 2.140 30.094 1.00 73.88 328 LEU A N 1
ATOM 2645 C CA . LEU A 1 328 ? 3.749 0.973 30.577 1.00 73.88 328 LEU A CA 1
ATOM 2646 C C . LEU A 1 328 ? 5.108 0.818 29.890 1.00 73.88 328 LEU A C 1
ATOM 2648 O O . LEU A 1 328 ? 6.120 0.649 30.560 1.00 73.88 328 LEU A O 1
ATOM 2652 N N . HIS A 1 329 ? 5.160 0.930 28.562 1.00 73.56 329 HIS A N 1
ATOM 2653 C CA . HIS A 1 329 ? 6.414 0.790 27.822 1.00 73.56 329 HIS A CA 1
ATOM 2654 C C . HIS A 1 329 ? 7.441 1.871 28.218 1.00 73.56 329 HIS A C 1
ATOM 2656 O O . HIS A 1 329 ? 8.620 1.575 28.402 1.00 73.56 329 HIS A O 1
ATOM 2662 N N . SER A 1 330 ? 7.003 3.123 28.401 1.00 75.69 330 SER A N 1
ATOM 2663 C CA . SER A 1 330 ? 7.870 4.215 28.869 1.00 75.69 330 SER A CA 1
ATOM 2664 C C . SER A 1 330 ? 8.338 4.002 30.311 1.00 75.69 330 SER A C 1
ATOM 2666 O O . SER A 1 330 ? 9.505 4.241 30.625 1.00 75.69 330 SER A O 1
ATOM 2668 N N . ASP A 1 331 ? 7.443 3.540 31.181 1.00 79.38 331 ASP A N 1
ATOM 2669 C CA . ASP A 1 331 ? 7.728 3.333 32.599 1.00 79.38 331 ASP A CA 1
ATOM 2670 C C . ASP A 1 331 ? 8.696 2.159 32.811 1.00 79.38 331 ASP A C 1
ATOM 2672 O O . ASP A 1 331 ? 9.606 2.255 33.638 1.00 79.38 331 ASP A O 1
ATOM 2676 N N . LEU A 1 332 ? 8.582 1.098 32.004 1.00 79.75 332 LEU A N 1
ATOM 2677 C CA . LEU A 1 332 ? 9.487 -0.055 32.028 1.00 79.75 332 LEU A CA 1
ATOM 2678 C C . LEU A 1 332 ? 10.887 0.258 31.488 1.00 79.75 332 LEU A C 1
ATOM 2680 O O . LEU A 1 332 ? 11.859 -0.296 31.989 1.00 79.75 332 LEU A O 1
ATOM 2684 N N . ILE A 1 333 ? 11.014 1.166 30.512 1.00 79.69 333 ILE A N 1
ATOM 2685 C CA . ILE A 1 333 ? 12.325 1.645 30.029 1.00 79.69 333 ILE A CA 1
ATOM 2686 C C . ILE A 1 333 ? 12.996 2.571 31.050 1.00 79.69 333 ILE A C 1
ATOM 2688 O O . ILE A 1 333 ? 14.219 2.736 31.038 1.00 79.69 333 ILE A O 1
ATOM 2692 N N . SER A 1 334 ? 12.211 3.216 31.914 1.00 80.31 334 SER A N 1
ATOM 2693 C CA . SER A 1 334 ? 12.738 4.174 32.878 1.00 80.31 334 SER A CA 1
ATOM 2694 C C . SER A 1 334 ? 13.724 3.516 33.861 1.00 80.31 334 SER A C 1
ATOM 2696 O O . SER A 1 334 ? 13.649 2.311 34.112 1.00 80.31 334 SER A O 1
ATOM 2698 N N . PRO A 1 335 ? 14.597 4.301 34.522 1.00 78.38 335 PRO A N 1
ATOM 2699 C CA . PRO A 1 335 ? 15.454 3.797 35.599 1.00 78.38 335 PRO A CA 1
ATOM 2700 C C . PRO A 1 335 ? 14.689 3.110 36.746 1.00 78.38 335 PRO A C 1
ATOM 2702 O O . PRO A 1 335 ? 15.290 2.387 37.536 1.00 78.38 335 PRO A O 1
ATOM 2705 N N . TYR A 1 336 ? 13.374 3.334 36.843 1.00 80.56 336 TYR A N 1
ATOM 2706 C CA . TYR A 1 336 ? 12.497 2.783 37.874 1.00 80.56 336 TYR A CA 1
ATOM 2707 C C . TYR A 1 336 ? 11.682 1.569 37.402 1.00 80.56 336 TYR A C 1
ATOM 2709 O O . TYR A 1 336 ? 10.945 1.002 38.207 1.00 80.56 336 TYR A O 1
ATOM 2717 N N . GLY A 1 337 ? 11.813 1.133 36.143 1.00 79.75 337 GLY A N 1
ATOM 2718 C CA . GLY A 1 337 ? 11.007 0.043 35.575 1.00 79.75 337 GLY A CA 1
ATOM 2719 C C . GLY A 1 337 ? 11.119 -1.277 36.346 1.00 79.75 337 GLY A C 1
ATOM 2720 O O . GLY A 1 337 ? 10.119 -1.961 36.575 1.00 79.75 337 GLY A O 1
ATOM 2721 N N . GLY A 1 338 ? 12.317 -1.592 36.847 1.00 81.31 338 GLY A N 1
ATOM 2722 C CA . GLY A 1 338 ? 12.533 -2.745 37.724 1.00 81.31 338 GLY A CA 1
ATOM 2723 C C . GLY A 1 338 ? 11.805 -2.623 39.068 1.00 81.31 338 GLY A C 1
ATOM 2724 O O . GLY A 1 338 ? 11.182 -3.583 39.512 1.00 81.31 338 GLY A O 1
ATOM 2725 N N . LEU A 1 339 ? 11.817 -1.437 39.690 1.00 81.06 339 LEU A N 1
ATOM 2726 C CA . LEU A 1 339 ? 11.106 -1.186 40.949 1.00 81.06 339 LEU A CA 1
ATOM 2727 C C . LEU A 1 339 ? 9.589 -1.289 40.759 1.00 81.06 339 LEU A C 1
ATOM 2729 O O . LEU A 1 339 ? 8.914 -1.915 41.570 1.00 81.06 339 LEU A O 1
ATOM 2733 N N . LEU A 1 340 ? 9.069 -0.720 39.668 1.00 78.69 340 LEU A N 1
ATOM 2734 C CA . LEU A 1 340 ? 7.657 -0.824 39.306 1.00 78.69 340 LEU A CA 1
ATOM 2735 C C . LEU A 1 340 ? 7.232 -2.288 39.148 1.00 78.69 340 LEU A C 1
ATOM 2737 O O . LEU A 1 340 ? 6.200 -2.689 39.675 1.00 78.69 340 LEU A O 1
ATOM 2741 N N . SER A 1 341 ? 8.061 -3.089 38.476 1.00 81.81 341 SER A N 1
ATOM 2742 C CA . SER A 1 341 ? 7.793 -4.514 38.270 1.00 81.81 341 SER A CA 1
ATOM 2743 C C . SER A 1 341 ? 7.751 -5.274 39.595 1.00 81.81 341 SER A C 1
ATOM 2745 O O . SER A 1 341 ? 6.838 -6.059 39.818 1.00 81.81 341 SER A O 1
ATOM 2747 N N . VAL A 1 342 ? 8.691 -5.003 40.508 1.00 81.19 342 VAL A N 1
ATOM 2748 C CA . VAL A 1 342 ? 8.708 -5.612 41.851 1.00 81.19 342 VAL A CA 1
ATOM 2749 C C . VAL A 1 342 ? 7.466 -5.240 42.658 1.00 81.19 342 VAL A C 1
ATOM 2751 O O . VAL A 1 342 ? 6.858 -6.117 43.261 1.00 81.19 342 VAL A O 1
ATOM 2754 N N . LEU A 1 343 ? 7.067 -3.966 42.652 1.00 78.69 343 LEU A N 1
ATOM 2755 C CA . LEU A 1 343 ? 5.872 -3.512 43.369 1.00 78.69 343 LEU A CA 1
ATOM 2756 C C . LEU A 1 343 ? 4.597 -4.160 42.826 1.00 78.69 343 LEU A C 1
ATOM 2758 O O . LEU A 1 343 ? 3.718 -4.523 43.602 1.00 78.69 343 LEU A O 1
ATOM 2762 N N . PHE A 1 344 ? 4.505 -4.319 41.506 1.00 76.56 344 PHE A N 1
ATOM 2763 C CA . PHE A 1 344 ? 3.354 -4.954 40.877 1.00 76.56 344 PHE A CA 1
ATOM 2764 C C . PHE A 1 344 ? 3.261 -6.440 41.242 1.00 76.56 344 PHE A C 1
ATOM 2766 O O . PHE A 1 344 ? 2.191 -6.904 41.624 1.00 76.56 344 PHE A O 1
ATOM 2773 N N . MET A 1 345 ? 4.388 -7.158 41.196 1.00 78.50 345 MET A N 1
ATOM 2774 C CA . MET A 1 345 ? 4.455 -8.564 41.608 1.00 78.50 345 MET A CA 1
ATOM 2775 C C . MET A 1 345 ? 4.106 -8.740 43.094 1.00 78.50 345 MET A C 1
ATOM 2777 O O . MET A 1 345 ? 3.308 -9.605 43.429 1.00 78.50 345 MET A O 1
ATOM 2781 N N . ASP A 1 346 ? 4.624 -7.884 43.986 1.00 78.88 346 ASP A N 1
ATOM 2782 C CA . ASP A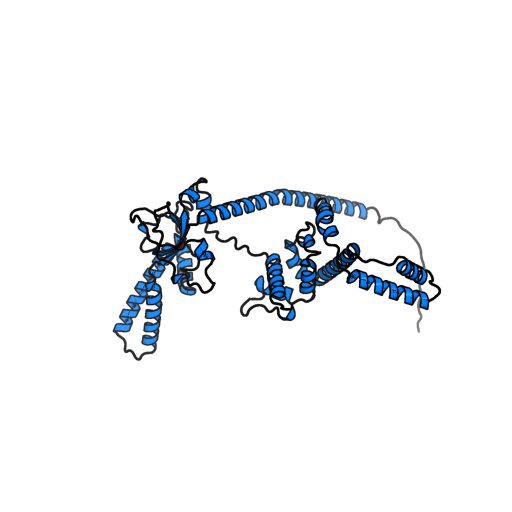 1 346 ? 4.301 -7.938 45.423 1.00 78.88 346 ASP A CA 1
ATOM 2783 C C . ASP A 1 346 ? 2.815 -7.650 45.699 1.00 78.88 346 ASP A C 1
ATOM 2785 O O . ASP A 1 346 ? 2.196 -8.276 46.562 1.00 78.88 346 ASP A O 1
ATOM 2789 N N . MET A 1 347 ? 2.222 -6.712 44.956 1.00 73.75 347 MET A N 1
ATOM 2790 C CA . MET A 1 347 ? 0.795 -6.414 45.061 1.00 73.75 347 MET A CA 1
ATOM 2791 C C . MET A 1 347 ? -0.050 -7.608 44.611 1.00 73.75 347 MET A C 1
ATOM 2793 O O . MET A 1 347 ? -1.002 -7.979 45.296 1.00 73.75 347 MET A O 1
ATOM 2797 N N . GLU A 1 348 ? 0.303 -8.226 43.489 1.00 72.06 348 GLU A N 1
ATOM 2798 C CA . GLU A 1 348 ? -0.403 -9.394 42.981 1.00 72.06 348 GLU A CA 1
ATOM 2799 C C . GLU A 1 348 ? -0.277 -10.602 43.909 1.00 72.06 348 GLU A C 1
ATOM 2801 O O . GLU A 1 348 ? -1.283 -11.249 44.189 1.00 72.06 348 GLU A O 1
ATOM 2806 N N . ASP A 1 349 ? 0.920 -10.894 44.420 1.00 72.12 349 ASP A N 1
ATOM 2807 C CA . ASP A 1 349 ? 1.127 -11.989 45.368 1.00 72.12 349 ASP A CA 1
ATOM 2808 C C . ASP A 1 349 ? 0.201 -11.829 46.580 1.00 72.12 349 ASP A C 1
ATOM 2810 O O . ASP A 1 349 ? -0.465 -12.780 46.993 1.00 72.12 349 ASP A O 1
ATOM 2814 N N . LYS A 1 350 ? 0.075 -10.603 47.104 1.00 71.81 350 LYS A N 1
ATOM 2815 C CA . LYS A 1 350 ? -0.857 -10.285 48.197 1.00 71.81 350 LYS A CA 1
ATOM 2816 C C . LYS A 1 350 ? -2.317 -10.477 47.801 1.00 71.81 350 LYS A C 1
ATOM 2818 O O . LYS A 1 350 ? -3.098 -10.967 48.608 1.00 71.81 350 LYS A O 1
ATOM 2823 N N . LEU A 1 351 ? -2.692 -10.121 46.577 1.00 67.69 351 LEU A N 1
ATOM 2824 C CA . LEU A 1 351 ? -4.054 -10.315 46.084 1.00 67.69 351 LEU A CA 1
ATOM 2825 C C . LEU A 1 351 ? -4.388 -11.789 45.886 1.00 67.69 351 LEU A C 1
ATOM 2827 O O . LEU A 1 351 ? -5.451 -12.219 46.318 1.00 67.69 351 LEU A O 1
ATOM 2831 N N . ARG A 1 352 ? -3.481 -12.587 45.313 1.00 65.56 352 ARG A N 1
ATOM 2832 C CA . ARG A 1 352 ? -3.653 -14.044 45.209 1.00 65.56 352 ARG A CA 1
ATOM 2833 C C . ARG A 1 352 ? -3.915 -14.648 46.582 1.00 65.56 352 ARG A C 1
ATOM 2835 O O . ARG A 1 352 ? -4.872 -15.393 46.747 1.00 65.56 352 ARG A O 1
ATOM 2842 N N . MET A 1 353 ? -3.148 -14.238 47.589 1.00 67.81 353 MET A N 1
ATOM 2843 C CA . MET A 1 353 ? -3.359 -14.682 48.967 1.00 67.81 353 MET A CA 1
ATOM 2844 C C . MET A 1 353 ? -4.750 -14.349 49.529 1.00 67.81 353 MET A C 1
ATOM 2846 O O . MET A 1 353 ? -5.239 -15.086 50.379 1.00 67.81 353 MET A O 1
ATOM 2850 N N . CYS A 1 354 ? -5.402 -13.279 49.067 1.00 65.88 354 CYS A N 1
ATOM 2851 C CA . CYS A 1 354 ? -6.757 -12.918 49.493 1.00 65.88 354 CYS A CA 1
ATOM 2852 C C . CYS A 1 354 ? -7.865 -13.741 48.816 1.00 65.88 354 CYS A C 1
ATOM 2854 O O . CYS A 1 354 ? -8.988 -13.744 49.314 1.00 65.88 354 CYS A O 1
ATOM 2856 N N . PHE A 1 355 ? -7.576 -14.408 47.695 1.00 65.31 355 PHE A N 1
ATOM 2857 C CA . PHE A 1 355 ? -8.581 -15.066 46.845 1.00 65.31 35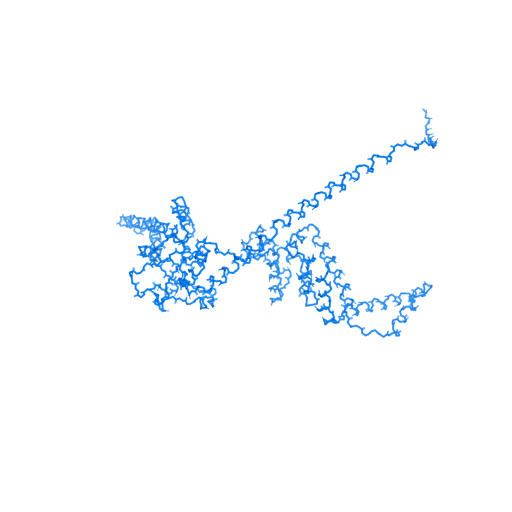5 PHE A CA 1
ATOM 2858 C C . PHE A 1 355 ? -8.260 -16.537 46.533 1.00 65.31 355 PHE A C 1
ATOM 2860 O O . PHE A 1 355 ? -8.829 -17.123 45.608 1.00 65.31 355 PHE A O 1
ATOM 2867 N N . ASN A 1 356 ? -7.347 -17.139 47.291 1.00 67.44 356 ASN A N 1
ATOM 2868 C CA . ASN A 1 356 ? -7.043 -18.561 47.205 1.00 67.44 356 ASN A CA 1
ATOM 2869 C C . ASN A 1 356 ? -7.951 -19.360 48.145 1.00 67.44 356 ASN A C 1
ATOM 2871 O O . ASN A 1 356 ? -8.207 -18.931 49.271 1.00 67.44 356 ASN A O 1
ATOM 2875 N N . ASP A 1 357 ? -8.422 -20.523 47.688 1.00 61.97 357 ASP A N 1
ATOM 2876 C CA . ASP A 1 357 ? -9.145 -21.456 48.555 1.00 61.97 357 ASP A CA 1
ATOM 2877 C C . ASP A 1 357 ? -8.132 -22.350 49.255 1.00 61.97 357 ASP A C 1
ATOM 2879 O O . ASP A 1 357 ? -7.473 -23.192 48.635 1.00 61.97 357 ASP A O 1
ATOM 2883 N N . VAL A 1 358 ? -7.972 -22.132 50.552 1.00 66.56 358 VAL A N 1
ATOM 2884 C CA . VAL A 1 358 ? -7.216 -23.035 51.407 1.00 66.56 358 VAL A CA 1
ATOM 2885 C C . VAL A 1 358 ? -8.122 -23.438 52.543 1.00 66.56 358 VAL A C 1
ATOM 2887 O O . VAL A 1 358 ? -8.499 -22.622 53.382 1.00 66.56 358 VAL A O 1
ATOM 2890 N N . VAL A 1 359 ? -8.434 -24.729 52.589 1.00 69.31 359 VAL A N 1
ATOM 2891 C CA . VAL A 1 359 ? -9.051 -25.337 53.761 1.00 69.31 359 VAL A CA 1
ATOM 2892 C C . VAL A 1 359 ? -7.977 -25.404 54.841 1.00 69.31 359 VAL A C 1
ATOM 2894 O O . VAL A 1 359 ? -7.148 -26.311 54.854 1.00 69.31 359 VAL A O 1
ATOM 2897 N N . LEU A 1 360 ? -7.960 -24.397 55.710 1.00 74.88 360 LEU A N 1
ATOM 2898 C CA . LEU A 1 360 ? -7.141 -24.400 56.914 1.00 74.88 360 LEU A CA 1
ATOM 2899 C C . LEU A 1 360 ? -7.901 -25.133 58.020 1.00 74.88 360 LEU A C 1
ATOM 2901 O O . LEU A 1 360 ? -9.072 -24.850 58.273 1.00 74.88 360 LEU A O 1
ATOM 2905 N N . ASP A 1 361 ? -7.236 -26.071 58.689 1.00 81.56 361 ASP A N 1
ATOM 2906 C CA . ASP A 1 361 ? -7.778 -26.670 59.903 1.00 81.56 361 ASP A CA 1
ATOM 2907 C C . ASP A 1 361 ? -7.733 -25.633 61.035 1.00 81.56 361 ASP A C 1
ATOM 2909 O O . ASP A 1 361 ? -6.664 -25.131 61.395 1.00 81.56 361 ASP A O 1
ATOM 2913 N N . ASN A 1 362 ? -8.889 -25.318 61.625 1.00 81.81 362 ASN A N 1
ATOM 2914 C CA . ASN A 1 362 ? -8.984 -24.380 62.746 1.00 81.81 362 ASN A CA 1
ATOM 2915 C C . ASN A 1 362 ? -8.049 -24.779 63.898 1.00 81.81 362 ASN A C 1
ATOM 2917 O O . ASN A 1 362 ? -7.430 -23.911 64.511 1.00 81.81 362 ASN A O 1
ATOM 2921 N N . ALA A 1 363 ? -7.879 -26.083 64.146 1.00 84.19 363 ALA A N 1
ATOM 2922 C CA . ALA A 1 363 ? -6.987 -26.569 65.195 1.00 84.19 363 ALA A CA 1
ATOM 2923 C C . ALA A 1 363 ? -5.501 -26.342 64.862 1.00 84.19 363 ALA A C 1
ATOM 2925 O O . ALA A 1 363 ? -4.659 -26.249 65.754 1.00 84.19 363 ALA A O 1
ATOM 2926 N N . GLU A 1 364 ? -5.133 -26.275 63.586 1.00 82.06 364 GLU A N 1
ATOM 2927 C CA . GLU A 1 364 ? -3.775 -25.948 63.146 1.00 82.06 364 GLU A CA 1
ATOM 2928 C C . GLU A 1 364 ? -3.492 -24.447 63.270 1.00 82.06 364 GLU A C 1
ATOM 2930 O O . GLU A 1 364 ? -2.451 -24.060 63.804 1.00 82.06 364 GLU A O 1
ATOM 2935 N N . VAL A 1 365 ? -4.457 -23.604 62.892 1.00 82.62 365 VAL A N 1
ATOM 2936 C CA . VAL A 1 365 ? -4.360 -22.144 63.038 1.00 82.62 365 VAL A CA 1
ATOM 2937 C C . VAL A 1 365 ? -4.266 -21.739 64.512 1.00 82.62 365 VAL A C 1
ATOM 2939 O O . VAL A 1 365 ? -3.384 -20.960 64.877 1.00 82.62 365 VAL A O 1
ATOM 2942 N N . GLU A 1 366 ? -5.111 -22.304 65.379 1.00 85.50 366 GLU A N 1
ATOM 2943 C CA . GLU A 1 366 ? -5.070 -22.045 66.825 1.00 85.50 366 GLU A CA 1
ATOM 2944 C C . GLU A 1 366 ? -3.735 -22.470 67.448 1.00 85.50 366 GLU A C 1
ATOM 2946 O O . GLU A 1 366 ? -3.162 -21.711 68.229 1.00 85.50 366 GLU A O 1
ATOM 2951 N N . ARG A 1 367 ? -3.176 -23.621 67.042 1.00 84.12 367 ARG A N 1
ATOM 2952 C CA . ARG A 1 367 ? -1.853 -24.078 67.506 1.00 84.12 367 ARG A CA 1
ATOM 2953 C C . ARG A 1 367 ? -0.735 -23.111 67.129 1.00 84.12 367 ARG A C 1
ATOM 2955 O O . ARG A 1 367 ? 0.175 -22.896 67.930 1.00 84.12 367 ARG A O 1
ATOM 2962 N N . VAL A 1 368 ? -0.787 -22.515 65.938 1.00 85.69 368 VAL A N 1
ATOM 2963 C CA . VAL A 1 368 ? 0.203 -21.512 65.522 1.00 85.69 368 VAL A CA 1
ATOM 2964 C C . VAL A 1 368 ? 0.035 -20.207 66.290 1.00 85.69 368 VAL A C 1
ATOM 2966 O O . VAL A 1 368 ? 1.033 -19.667 66.767 1.00 85.69 368 VAL A O 1
ATOM 2969 N N . ILE A 1 369 ? -1.200 -19.735 66.483 1.00 86.19 369 ILE A N 1
ATOM 2970 C CA . ILE A 1 369 ? -1.481 -18.540 67.294 1.00 86.19 369 ILE A CA 1
ATOM 2971 C C . ILE A 1 369 ? -0.991 -18.743 68.731 1.00 86.19 369 ILE A C 1
ATOM 2973 O O . ILE A 1 369 ? -0.318 -17.870 69.278 1.00 86.19 369 ILE A O 1
ATOM 2977 N N . GLU A 1 370 ? -1.274 -19.897 69.335 1.00 86.62 370 GLU A N 1
ATOM 2978 C CA . GLU A 1 370 ? -0.862 -20.213 70.703 1.00 86.62 370 GLU A CA 1
ATOM 2979 C C . GLU A 1 370 ? 0.664 -20.315 70.830 1.00 86.62 370 GLU A C 1
ATOM 2981 O O . GLU A 1 370 ? 1.240 -19.753 71.761 1.00 86.62 370 GLU A O 1
ATOM 2986 N N . SER A 1 371 ? 1.332 -20.957 69.865 1.00 84.25 371 SER A N 1
ATOM 2987 C CA . SER A 1 371 ? 2.797 -21.084 69.841 1.00 84.25 371 SER A CA 1
ATOM 2988 C C . SER A 1 371 ? 3.495 -19.731 69.684 1.00 84.25 371 SER A C 1
ATOM 2990 O O . SER A 1 371 ? 4.537 -19.502 70.290 1.00 84.25 371 SER A O 1
ATOM 2992 N N . MET A 1 372 ? 2.910 -18.813 68.909 1.00 78.50 372 MET A N 1
ATOM 2993 C CA . MET A 1 372 ? 3.419 -17.447 68.756 1.00 78.50 372 MET A CA 1
ATOM 2994 C C . MET A 1 372 ? 3.004 -16.518 69.908 1.00 78.50 372 MET A C 1
ATOM 2996 O O . MET A 1 372 ? 3.635 -15.499 70.116 1.00 78.50 372 MET A O 1
ATOM 3000 N N . SER A 1 373 ? 1.980 -16.837 70.698 1.00 84.00 373 SER A N 1
ATOM 3001 C CA . SER A 1 373 ? 1.584 -15.992 71.842 1.00 84.00 373 SER A CA 1
ATOM 3002 C C . SER A 1 373 ? 2.468 -16.200 73.080 1.00 84.00 373 SER A C 1
ATOM 3004 O O . SER A 1 373 ? 2.362 -15.456 74.053 1.00 84.00 373 SER A O 1
ATOM 3006 N N . ARG A 1 374 ? 3.341 -17.215 73.060 1.00 80.19 374 ARG A N 1
ATOM 3007 C CA . ARG A 1 374 ? 4.289 -17.540 74.133 1.00 80.19 374 ARG A CA 1
ATOM 3008 C C . ARG A 1 374 ? 5.660 -16.935 73.820 1.00 80.19 374 ARG A C 1
ATOM 3010 O O . ARG A 1 374 ? 6.592 -17.654 73.484 1.00 80.19 374 ARG A O 1
ATOM 3017 N N . GLU A 1 375 ? 5.769 -15.610 73.923 1.00 66.81 375 GLU A N 1
ATOM 3018 C CA . GLU A 1 375 ? 7.010 -14.862 73.629 1.00 66.81 375 GLU A CA 1
ATOM 3019 C C . GLU A 1 375 ? 8.211 -15.282 74.504 1.00 66.81 375 GLU A C 1
ATOM 3021 O O . GLU A 1 375 ? 9.355 -15.099 74.097 1.00 66.81 375 GLU A O 1
ATOM 3026 N N . ASP A 1 376 ? 7.964 -15.891 75.670 1.00 75.12 376 ASP A N 1
ATOM 3027 C CA . ASP A 1 376 ? 9.003 -16.344 76.608 1.00 75.12 376 ASP A CA 1
ATOM 3028 C C . ASP A 1 376 ? 9.602 -17.727 76.267 1.00 75.12 376 ASP A C 1
ATOM 3030 O O . ASP A 1 376 ? 10.585 -18.147 76.882 1.00 75.12 376 ASP A O 1
ATOM 3034 N N . ASP A 1 377 ? 9.019 -18.453 75.306 1.00 79.81 377 ASP A N 1
ATOM 3035 C CA . ASP A 1 377 ? 9.470 -19.777 74.867 1.00 79.81 377 ASP A CA 1
ATOM 3036 C C . ASP A 1 377 ? 10.013 -19.689 73.435 1.00 79.81 377 ASP A C 1
ATOM 3038 O O . ASP A 1 377 ? 9.297 -19.801 72.436 1.00 79.81 377 ASP A O 1
ATOM 3042 N N . ASP A 1 378 ? 11.321 -19.454 73.362 1.00 81.12 378 ASP A N 1
ATOM 3043 C CA . ASP A 1 378 ? 12.072 -19.179 72.136 1.00 81.12 378 ASP A CA 1
ATOM 3044 C C . ASP A 1 378 ? 11.987 -20.334 71.110 1.00 81.12 378 ASP A C 1
ATOM 3046 O O . ASP A 1 378 ? 12.105 -20.116 69.900 1.00 81.12 378 ASP A O 1
ATOM 3050 N N . ASP A 1 379 ? 11.745 -21.565 71.577 1.00 82.06 379 ASP A N 1
ATOM 3051 C CA . ASP A 1 379 ? 11.555 -22.743 70.728 1.00 82.06 379 ASP A CA 1
ATOM 3052 C C . ASP A 1 379 ? 10.106 -22.848 70.229 1.00 82.06 379 ASP A C 1
ATOM 3054 O O . ASP A 1 379 ? 9.885 -23.102 69.038 1.00 82.06 379 ASP A O 1
ATOM 3058 N N . ALA A 1 380 ? 9.113 -22.576 71.084 1.00 77.31 380 ALA A N 1
ATOM 3059 C CA . ALA A 1 380 ? 7.708 -22.497 70.673 1.00 77.31 380 ALA A CA 1
ATOM 3060 C C . ALA A 1 380 ? 7.472 -21.376 69.644 1.00 77.31 380 ALA A C 1
ATOM 3062 O O . ALA A 1 380 ? 6.815 -21.601 68.622 1.00 77.31 380 ALA A O 1
ATOM 3063 N N . TRP A 1 381 ? 8.086 -20.207 69.841 1.00 78.88 381 TRP A N 1
ATOM 3064 C CA . TRP A 1 381 ? 8.007 -19.086 68.904 1.00 78.88 381 TRP A CA 1
ATOM 3065 C C . TRP A 1 381 ? 8.619 -19.423 67.533 1.00 78.88 381 TRP A C 1
ATOM 3067 O O . TRP A 1 381 ? 8.029 -19.124 66.487 1.00 78.88 381 TRP A O 1
ATOM 3077 N N . LYS A 1 382 ? 9.784 -20.091 67.500 1.00 82.94 382 LYS A N 1
ATOM 3078 C CA . LYS A 1 382 ? 10.420 -20.545 66.246 1.00 82.94 382 LYS A CA 1
ATOM 3079 C C . LYS A 1 382 ? 9.569 -21.583 65.518 1.00 82.94 382 LYS A C 1
ATOM 3081 O O . LYS A 1 382 ? 9.409 -21.485 64.300 1.00 82.94 382 LYS A O 1
ATOM 3086 N N . MET A 1 383 ? 8.992 -22.545 66.241 1.00 81.75 383 MET A N 1
ATOM 3087 C CA . MET A 1 383 ? 8.080 -23.539 65.659 1.00 81.75 383 MET A CA 1
ATOM 3088 C C . MET A 1 383 ? 6.796 -22.901 65.115 1.00 81.75 383 MET A C 1
ATOM 3090 O O . MET A 1 383 ? 6.362 -23.251 64.014 1.00 81.75 383 MET A O 1
ATOM 3094 N N . GLY A 1 384 ? 6.223 -21.931 65.835 1.00 83.25 384 GLY A N 1
ATOM 3095 C CA . GLY A 1 384 ? 5.072 -21.152 65.377 1.00 83.25 384 GLY A CA 1
ATOM 3096 C C . GLY A 1 384 ? 5.389 -20.333 64.124 1.00 83.25 384 GLY A C 1
ATOM 3097 O O . GLY A 1 384 ? 4.634 -20.365 63.155 1.00 83.25 384 GLY A O 1
ATOM 3098 N N . THR A 1 385 ? 6.555 -19.681 64.087 1.00 82.56 385 THR A N 1
ATOM 3099 C CA . THR A 1 385 ? 7.017 -18.908 62.921 1.00 82.56 385 THR A CA 1
ATOM 3100 C C . THR A 1 385 ? 7.192 -19.794 61.689 1.00 82.56 385 THR A C 1
ATOM 3102 O O . THR A 1 385 ? 6.713 -19.434 60.615 1.00 82.56 385 THR A O 1
ATOM 3105 N N . LYS A 1 386 ? 7.809 -20.971 61.847 1.00 87.12 386 LYS A N 1
ATOM 3106 C CA . LYS A 1 386 ? 7.973 -21.943 60.760 1.00 87.12 386 LYS A CA 1
ATOM 3107 C C . LYS A 1 386 ? 6.627 -22.467 60.253 1.00 87.12 386 LYS A C 1
ATOM 3109 O O . LYS A 1 386 ? 6.386 -22.461 59.055 1.00 87.12 386 LYS A O 1
ATOM 3114 N N . SER A 1 387 ? 5.721 -22.839 61.156 1.00 83.62 387 SER A N 1
ATOM 3115 C CA . SER A 1 387 ? 4.387 -23.336 60.779 1.00 83.62 387 SER A CA 1
ATOM 3116 C C . SER A 1 387 ? 3.547 -22.255 60.085 1.00 83.62 387 SER A C 1
ATOM 3118 O O . SER A 1 387 ? 2.812 -22.534 59.141 1.00 83.62 387 SER A O 1
ATOM 3120 N N . ARG A 1 388 ? 3.696 -20.988 60.497 1.00 84.25 388 ARG A N 1
ATOM 3121 C CA . ARG A 1 388 ? 3.128 -19.838 59.784 1.00 84.25 388 ARG A CA 1
ATOM 3122 C C . ARG A 1 388 ? 3.717 -19.707 58.380 1.00 84.25 388 ARG A C 1
ATOM 3124 O O . ARG A 1 388 ? 2.972 -19.450 57.442 1.00 84.25 388 ARG A O 1
ATOM 3131 N N . GLU A 1 389 ? 5.030 -19.843 58.220 1.00 83.06 389 GLU A N 1
ATOM 3132 C CA . GLU A 1 389 ? 5.682 -19.801 56.903 1.00 83.06 389 GLU A CA 1
ATOM 3133 C C . GLU A 1 389 ? 5.208 -20.936 55.991 1.00 83.06 389 GLU A C 1
ATOM 3135 O O . GLU A 1 389 ? 4.928 -20.684 54.818 1.00 83.06 389 GLU A O 1
ATOM 3140 N N . ASP A 1 390 ? 5.023 -22.139 56.534 1.00 82.50 390 ASP A N 1
ATOM 3141 C CA . ASP A 1 390 ? 4.478 -23.288 55.810 1.00 82.50 390 ASP A CA 1
ATOM 3142 C C . ASP A 1 390 ? 3.025 -23.024 55.363 1.00 82.50 390 ASP A C 1
ATOM 3144 O O . ASP A 1 390 ? 2.707 -23.189 54.183 1.00 82.50 390 ASP A O 1
ATOM 3148 N N . MET A 1 391 ? 2.168 -22.483 56.242 1.00 79.12 391 MET A N 1
ATOM 3149 C CA . MET A 1 391 ? 0.812 -22.044 55.873 1.00 79.12 391 MET A CA 1
ATOM 3150 C C . MET A 1 391 ? 0.815 -20.938 54.810 1.00 79.12 391 MET A C 1
ATOM 3152 O O . MET A 1 391 ? 0.019 -20.968 53.873 1.00 79.12 391 MET A O 1
ATOM 3156 N N . MET A 1 392 ? 1.724 -19.966 54.908 1.00 74.88 392 MET A N 1
ATOM 3157 C CA . MET A 1 392 ? 1.868 -18.904 53.905 1.00 74.88 392 MET A CA 1
ATOM 3158 C C . MET A 1 392 ? 2.355 -19.462 52.561 1.00 74.88 392 MET A C 1
ATOM 3160 O O . MET A 1 392 ? 1.944 -18.974 51.510 1.00 74.88 392 MET A O 1
ATOM 3164 N N . SER A 1 393 ? 3.203 -20.491 52.577 1.00 77.81 393 SER A N 1
ATOM 3165 C CA . SER A 1 393 ? 3.651 -21.213 51.382 1.00 77.81 393 SER A CA 1
ATOM 3166 C C . SER A 1 393 ? 2.502 -21.988 50.727 1.00 77.81 393 SER A C 1
ATOM 3168 O O . SER A 1 393 ? 2.319 -21.920 49.508 1.00 77.81 393 SER A O 1
ATOM 3170 N N . MET A 1 394 ? 1.660 -22.647 51.532 1.00 77.31 394 MET A N 1
ATOM 3171 C CA . MET A 1 394 ? 0.427 -23.288 51.062 1.00 77.31 394 MET A CA 1
ATOM 3172 C C . MET A 1 394 ? -0.531 -22.266 50.450 1.00 77.31 394 MET A C 1
ATOM 3174 O O . MET A 1 394 ? -0.981 -22.453 49.325 1.00 77.31 394 MET A O 1
ATOM 3178 N N . LEU A 1 395 ? -0.762 -21.137 51.125 1.00 68.94 395 LEU A N 1
ATOM 3179 C CA . LEU A 1 395 ? -1.572 -20.040 50.595 1.00 68.94 395 LEU A CA 1
ATOM 3180 C C . LEU A 1 395 ? -1.023 -19.499 49.278 1.00 68.94 395 LEU A C 1
ATOM 3182 O O . LEU A 1 395 ? -1.808 -19.233 48.384 1.00 68.94 395 LEU A O 1
ATOM 3186 N N . ARG A 1 396 ? 0.295 -19.365 49.104 1.00 65.31 396 ARG A N 1
ATOM 3187 C CA . ARG A 1 396 ? 0.890 -18.889 47.839 1.00 65.31 396 ARG A CA 1
ATOM 3188 C C . ARG A 1 396 ? 0.766 -19.882 46.684 1.00 65.31 396 ARG A C 1
ATOM 3190 O O . ARG A 1 396 ? 0.745 -19.462 45.531 1.00 65.31 396 ARG A O 1
ATOM 3197 N N . SER A 1 397 ? 0.730 -21.177 46.987 1.00 68.06 397 SER A N 1
ATOM 3198 C CA . SER A 1 397 ? 0.682 -22.258 45.993 1.00 68.06 397 SER A CA 1
ATOM 3199 C C . SER A 1 397 ? -0.729 -22.788 45.726 1.00 68.06 397 SER A C 1
ATOM 3201 O O . SER A 1 397 ? -0.922 -23.565 44.790 1.00 68.06 397 SER A O 1
ATOM 3203 N N . ALA A 1 398 ? -1.709 -22.363 46.521 1.00 69.06 398 ALA A N 1
ATOM 3204 C CA . ALA A 1 398 ? -3.091 -22.787 46.405 1.00 69.06 398 ALA A CA 1
ATOM 3205 C C . ALA A 1 398 ? -3.771 -22.270 45.124 1.00 69.06 398 ALA A C 1
ATOM 3207 O O . ALA A 1 398 ? -3.465 -21.170 44.649 1.00 69.06 398 ALA A O 1
ATOM 3208 N N . PRO A 1 399 ? -4.709 -23.053 44.560 1.00 63.00 399 PRO A N 1
ATOM 3209 C CA . PRO A 1 399 ? -5.479 -22.636 43.401 1.00 63.00 399 PRO A CA 1
ATOM 3210 C C . PRO A 1 399 ? -6.364 -21.435 43.748 1.00 63.00 399 PRO A C 1
ATOM 3212 O O . PRO A 1 399 ? -7.075 -21.410 44.753 1.00 63.00 399 PRO A O 1
ATOM 3215 N N . THR A 1 400 ? -6.320 -20.427 42.885 1.00 62.16 400 THR A N 1
ATOM 3216 C CA . THR A 1 400 ? -7.129 -19.215 43.018 1.00 62.16 400 THR A CA 1
ATOM 3217 C C . THR A 1 400 ? -8.587 -19.498 42.661 1.00 62.16 400 THR A C 1
ATOM 3219 O O . THR A 1 400 ? -8.862 -20.148 41.651 1.00 62.16 400 THR A O 1
ATOM 3222 N N . VAL A 1 401 ? -9.539 -18.985 43.447 1.00 65.12 401 VAL A N 1
ATOM 3223 C CA . VAL A 1 401 ? -10.975 -19.107 43.141 1.00 65.12 401 VAL A CA 1
ATOM 3224 C C . VAL A 1 401 ? -11.365 -18.038 42.128 1.00 65.12 401 VAL A C 1
ATOM 3226 O O . VAL A 1 401 ? -11.731 -16.913 42.467 1.00 65.12 401 VAL A O 1
ATOM 3229 N N . PHE A 1 402 ? -11.266 -18.390 40.850 1.00 54.88 402 PHE A N 1
ATOM 3230 C CA . PHE A 1 402 ? -11.462 -17.461 39.733 1.00 54.88 402 PHE A CA 1
ATOM 3231 C C . PHE A 1 402 ? -12.855 -16.809 39.696 1.00 54.88 402 PHE A C 1
ATOM 3233 O O . PHE A 1 402 ? -12.977 -15.655 39.284 1.00 54.88 402 PHE A O 1
ATOM 3240 N N . GLU A 1 403 ? -13.889 -17.509 40.169 1.00 55.88 403 GLU A N 1
ATOM 3241 C CA . GLU A 1 403 ? -15.282 -17.030 40.180 1.00 55.88 403 GLU A CA 1
ATOM 3242 C C . GLU A 1 403 ? -15.494 -15.821 41.108 1.00 55.88 403 GLU A C 1
ATOM 3244 O O . GLU A 1 403 ? -16.377 -15.001 40.870 1.00 55.88 403 GLU A O 1
ATOM 3249 N N . VAL A 1 404 ? -14.648 -15.652 42.131 1.00 55.69 404 VAL A N 1
ATOM 3250 C CA . VAL A 1 404 ? -14.748 -14.541 43.095 1.00 55.69 404 VAL A CA 1
ATOM 3251 C C . VAL A 1 404 ? -14.113 -13.255 42.547 1.00 55.69 404 VAL A C 1
ATOM 3253 O O . VAL A 1 404 ? -14.559 -12.153 42.868 1.00 55.69 404 VAL A O 1
ATOM 3256 N N . ILE A 1 405 ? -13.097 -13.384 41.687 1.00 53.81 405 ILE A N 1
ATOM 3257 C CA . ILE A 1 405 ? -12.318 -12.261 41.135 1.00 53.81 405 ILE A CA 1
ATOM 3258 C C . ILE A 1 405 ? -12.997 -11.654 39.893 1.00 53.81 405 ILE A C 1
ATOM 3260 O O . ILE A 1 405 ? -12.901 -10.450 39.663 1.00 53.81 405 ILE A O 1
ATOM 3264 N N . GLY A 1 406 ? -13.682 -12.470 39.084 1.00 50.03 406 GLY A N 1
ATOM 3265 C CA . GLY A 1 406 ? -14.088 -12.100 37.722 1.00 50.03 406 GLY A CA 1
ATOM 3266 C C . GLY A 1 406 ? -15.181 -11.034 37.605 1.00 50.03 406 GLY A C 1
ATOM 3267 O O . GLY A 1 406 ? -15.041 -10.126 36.783 1.00 50.03 406 GLY A O 1
ATOM 3268 N N . ASP A 1 407 ? -16.234 -11.115 38.424 1.00 50.66 407 ASP A N 1
ATOM 3269 C CA . ASP A 1 407 ? -17.447 -10.309 38.202 1.00 50.66 407 ASP A CA 1
ATOM 3270 C C . ASP A 1 407 ? -17.654 -9.232 39.274 1.00 50.66 407 ASP A C 1
ATOM 3272 O O . ASP A 1 407 ? -17.891 -8.067 38.951 1.00 50.66 407 ASP A O 1
ATOM 3276 N N . ASN A 1 408 ? -17.478 -9.571 40.554 1.00 50.03 408 ASN A N 1
ATOM 3277 C CA . ASN A 1 408 ? -17.668 -8.612 41.647 1.00 50.03 408 ASN A CA 1
ATOM 3278 C C . ASN A 1 408 ? -16.522 -7.599 41.752 1.00 50.03 408 ASN A C 1
ATOM 3280 O O . ASN A 1 408 ? -16.768 -6.420 41.996 1.00 50.03 408 ASN A O 1
ATOM 3284 N N . LEU A 1 409 ? -15.271 -8.026 41.539 1.00 52.91 409 LEU A N 1
ATOM 3285 C CA . LEU A 1 409 ? -14.125 -7.114 41.584 1.00 52.91 409 LEU A CA 1
ATOM 3286 C C . LEU A 1 409 ? -14.126 -6.156 40.382 1.00 52.91 409 LEU A C 1
ATOM 3288 O O . LEU A 1 409 ? -13.825 -4.979 40.556 1.00 52.91 409 LEU A O 1
ATOM 3292 N N . ARG A 1 410 ? -14.532 -6.630 39.190 1.00 50.38 410 ARG A N 1
ATOM 3293 C CA . ARG A 1 410 ? -14.782 -5.770 38.018 1.00 50.38 410 ARG A CA 1
ATOM 3294 C C . ARG A 1 410 ? -15.851 -4.726 38.313 1.00 50.38 410 ARG A C 1
ATOM 3296 O O . ARG A 1 410 ? -15.593 -3.545 38.134 1.00 50.38 410 ARG A O 1
ATOM 3303 N N . ALA A 1 411 ? -17.000 -5.141 38.849 1.00 51.47 411 ALA A N 1
ATOM 3304 C CA . ALA A 1 411 ? -18.084 -4.218 39.177 1.00 51.47 411 ALA A CA 1
ATOM 3305 C C . ALA A 1 411 ? -17.673 -3.143 40.200 1.00 51.47 411 ALA A C 1
ATOM 3307 O O . ALA A 1 411 ? -18.127 -2.008 40.103 1.00 51.47 411 ALA A O 1
ATOM 3308 N N . ILE A 1 412 ? -16.810 -3.483 41.164 1.00 53.69 412 ILE A N 1
ATOM 3309 C CA . ILE A 1 412 ? -16.300 -2.538 42.169 1.00 53.69 412 ILE A CA 1
ATOM 3310 C C . ILE A 1 412 ? -15.228 -1.608 41.579 1.00 53.69 412 ILE A C 1
ATOM 3312 O O . ILE A 1 412 ? -15.226 -0.419 41.886 1.00 53.69 412 ILE A O 1
ATOM 3316 N N . LEU A 1 413 ? -14.328 -2.124 40.736 1.00 46.88 413 LEU A N 1
ATOM 3317 C CA . LEU A 1 413 ? -13.263 -1.335 40.106 1.00 46.88 413 LEU A CA 1
ATOM 3318 C C . LEU A 1 413 ? -13.767 -0.423 38.979 1.00 46.88 413 LEU A C 1
ATOM 3320 O O . LEU A 1 413 ? -13.166 0.621 38.763 1.00 46.88 413 LEU A O 1
ATOM 3324 N N . ASP A 1 414 ? -14.853 -0.783 38.294 1.00 43.62 414 ASP A N 1
ATOM 3325 C CA . ASP A 1 414 ? -15.487 0.056 37.265 1.00 43.62 414 ASP A CA 1
ATOM 3326 C C . ASP A 1 414 ? -16.354 1.182 37.869 1.00 43.62 414 ASP A C 1
ATOM 3328 O O . ASP A 1 414 ? -16.716 2.132 37.175 1.00 43.62 414 ASP A O 1
ATOM 3332 N N . GLN A 1 415 ? -16.707 1.085 39.157 1.00 44.22 415 GLN A N 1
ATOM 3333 C CA . GLN A 1 415 ? -17.481 2.098 39.890 1.00 44.22 415 GLN A CA 1
ATOM 3334 C C . GLN A 1 415 ? -16.616 3.142 40.619 1.00 44.22 415 GLN A C 1
ATOM 3336 O O . GLN A 1 415 ? -17.163 4.139 41.096 1.00 44.22 415 GLN A O 1
ATOM 3341 N N . ALA A 1 416 ? -15.304 2.913 40.730 1.00 40.94 416 ALA A N 1
ATOM 3342 C CA . ALA A 1 416 ? -14.337 3.786 41.403 1.00 40.94 416 ALA A CA 1
ATOM 3343 C C . ALA A 1 416 ? -13.526 4.605 40.391 1.00 40.94 416 ALA A C 1
ATOM 3345 O O . ALA A 1 416 ? -13.255 5.792 40.692 1.00 40.94 416 ALA A O 1
#

Secondary structure (DSSP, 8-state):
---------------SSSSHHHHHHHHHHHHHHHHHHHHHHHHHHHHHHHHHHHHHHHHHHHHHHHTEEEEEEEETTTTGGGEE--SS--PPPPHHHHHHHHHHHHHH---TT-GGGPEEEEE-TTSB-TTSSEEHHHHTT--TT--GGGSPBP-BS-SSS-EEESS-HHHHHHHHHHHHHHHHHHHHHHHHHTTS-TT-HHHHHHHHHHHHHHHHHHTTTEEEEEEEEHHHHHTTTTHHHHHHHTT---------HHHHHHHHHHHHHHTT--GGG--PPTT--TTSHHHHHHHHHTSHHHHHHHHHHSSTTTGGGGG-TTS-HHHHHHHHHSTTHHHHHHHHHHHHHHHHHHHB-----HHHHHHHHHHHH-TT-HHHHHHHHHHHHHHHHHHHHSPB-HHHHHSHHHHHHS--

Foldseek 3Di:
DDDDDDDDDDDDDDDDDDPVPVVVVVVVVVVVVVVVVVVVVVCVVPPVVVVVVVVVLVVLVVLLVVQFFFKAKEQCQVLVVQEDECPQPVDDQDVVLLVVVLVCCVPPNDPQQDPLLAWEKADAPQQWDPQQGDGHVRVVPDDPPDDSVPTGYIDTPDSPHRIYILACPSVNSSLVVNLVVLVVLLVVLVVVLVPDDCPDPVNVVSVVSNVVSVVVCVCPSIGMYTYGHNCSCPVPVNPSSNSVNVSCPDVPVPCQLLNLLLVVLVVCVVVVHALCNQDQPPPDDCPDSSVLSSVLSVDPLSSQLSCLCVPPLNVVLVVFPVNPSNCLSVCCPDPCNSVVSVVSVVVSLVVLLVFFDDPDDPVLVVQLVVLCVPPVDPVSNVVSVVSVVVVSVCSSPGDGPSVVRPDVVSVVRVVD

Organism: NCBI:txid994086